Protein 5EOQ (pdb70)

Organism: Vaccinia virus (strain Western Reserve) (NCBI:txid10254)

Nearest PDB structures (foldseek):
  5eoq-assembly1_L  TM=1.005E+00  e=1.695E-49  Mus musculus
  1i9j-assembly1_L  TM=9.832E-01  e=1.432E-45  Mus musculus
  7bxv-assembly1_L  TM=9.488E-01  e=3.394E-46  Mus musculus
  5epm-assembly2_F  TM=9.669E-01  e=4.278E-45  Mus musculus
  6sf6-assembly1_L  TM=9.592E-01  e=2.408E-44  Mus musculus

InterPro domains:
  IPR003436 Chordopoxvirus fusion protein/multi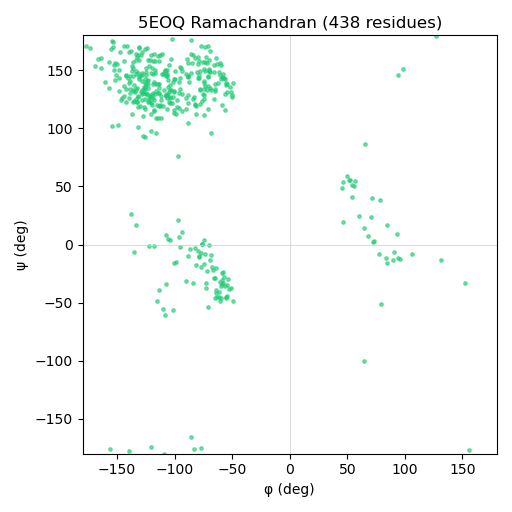functional envelope protein A27 [PF02346] (50-105)
  IPR003436 Chordopoxvirus fusion protein/multifunctional envelope protein A27 [PR01847] (57-81)
  IPR003436 Chordopoxvirus fusion protein/multifunctional envelope protein A27 [PR01847] (81-93)
  IPR003436 Chordopoxvirus fusion protein/multifunctional envelope protein A27 [PR01847] (93-106)

Solvent-accessible surface area: 19428 Å² total; per-residue (Å²): 193,25,81,12,124,8,55,37,52,21,36,16,108,42,93,82,67,0,51,2,31,0,43,12,59,48,27,35,1,83,70,82,11,42,0,0,0,0,0,15,31,37,104,85,145,51,19,57,5,0,0,0,2,0,66,62,93,44,87,50,53,7,68,98,25,103,112,48,12,74,0,43,52,38,41,100,179,47,47,0,56,0,99,2,57,73,1,79,86,84,12,32,8,39,0,10,0,0,15,1,56,0,2,10,0,1,10,69,28,0,121,15,28,30,1,26,3,18,84,54,166,53,31,49,14,48,15,20,14,2,5,37,56,44,98,177,50,98,72,21,15,0,0,0,1,0,45,14,1,23,0,55,58,16,78,24,59,3,42,102,38,100,40,88,94,39,40,20,60,3,63,26,42,105,43,106,118,60,40,9,19,5,0,0,0,48,15,78,47,96,32,18,81,95,110,64,2,24,0,24,3,32,0,86,36,38,106,24,88,53,97,51,100,1,101,74,106,125,7,88,10,78,12,73,48,143,71,39,62,17,48,112,48,73,99,1,50,0,38,0,114,11,78,92,51,0,73,16,98,73,54,54,26,1,0,0,0,0,17,25,45,84,94,78,10,1,91,4,11,0,27,26,20,61,62,100,30,88,84,24,63,114,29,5,42,10,57,39,84,21,44,64,0,24,0,79,0,35,147,2,78,17,74,9,12,6,51,1,12,0,0,0,2,0,24,46,19,8,16,30,10,75,6,0,74,2,23,1,85,82,75,75,19,58,9,82,8,23,8,1,14,7,6,88,67,2,40,122,82,37,17,0,0,0,0,0,0,0,6,51,2,26,24,98,105,20,101,27,85,3,41,13,72,60,71,78,60,130,116,42,48,28,40,9,145,27,58,13,42,31,163,59,4,3,14,1,5,4,0,10,0,30,8,76,68,103,42,11,69,166,60,54,26,0,14,0,24,0,73,6,136,51,38,151,72,66,38,74,92,58,14,70,89,103,147,113,67,8,106,40,40,26,64,121

Secondary structure (DSSP, 8-state):
-B-------/--EEEEE--SEE-TTSPEEEEEEEESS-TTSTT-EEEEEEE-TTS--EEEEEEETTS-EEE-TTTGGGEEEEEEGGGTEEEEEE-S--GGG-EEEEEEEE-SSS-EEEE---EEEEE-SSPPBPPEEEEEPPPP---SEEEEEEEEEEEBSS--EEEEGGGTB-TTEEEPPPEEETTEEEEEEEEEEETTTTTTS--EEEEEEGGGTEEEEEE----/---EEEE-SEEEE-TT--EEEEEEESS--B-TTS-B-EEEEEE-TTS--EEEEETTTEEPTT--TTEEEEEETTEEEEEE-S--GGG-EEEEEEE-SBSSPEE---EEEEE----BPPEEEEEPPPHHHHHTTEEEEEEEEEEEBSS--EEEEEETTEEE-TTEEEEEPPPPTTT--EEEEEEEEEEHHHHHT--EEEEEEE-TT-SS-EEEEEES--

Foldseek 3Di:
DKAKAKDFAQEDAAQAKTKMKIAIDPDFLCDALKKKFKWWAAVPGDIDGAKMAHSVRDIDGDVVQVVQWDWDDDRVRRMIMIMGGRDDQVPFTWMKMFIDRRPPDGDYIYPTHGYGHDPDDFDAWDKDWAAPDADDDFKGKIKIKTDFGDDDDKDKDKPVPPQPPQKDKDDWDDDPNGTMTMMMHMDTVVCPPVPWIWMWMADVNVRDTDIGIHDHD/DKAKEKDDQEDEEEAQAKDKIKIFIPWFQQAPVRFGFKFKWWAAPPGDIDTAGTRFFHGDPPHDPQWGKHDGTGMIMIMHGRDALQNFTWMKMWGVSDPPIDIYPTYGYAYDDPFAFWDKDKDWADPVQVVVQKTKIKMKGDFGPDPDKDKWKDFVNHTDDPQKDKDKDDQHSPRRGIMMMIMRMDTSVVVVVTFKIKMWMDDPVDPGIDIDMGTPPD/DDDDDPDDD

B-factor: mean 32.58, std 10.07, range [17.38, 87.41]

Structure (mmCIF, N/CA/C/O backbone):
data_5EOQ
#
_entry.id   5EOQ
#
_cell.length_a   99.339
_cell.length_b   99.339
_cell.length_c   117.564
_cell.angle_alpha   90.000
_cell.angle_beta   90.000
_cell.angle_gamma   120.000
#
_symmetry.space_group_name_H-M   'P 65'
#
loop_
_entity.id
_entity.type
_entity.pdbx_description
1 polymer 'Anti vaccinia virus A27 antibody Fab 1G6 heavy chain'
2 polymer 'Anti vaccinia virus A27 antibody Fab 1G6 light chain'
3 polymer 'Protein A27'
4 water water
#
loop_
_atom_site.group_PDB
_atom_site.id
_atom_site.type_symbol
_atom_site.label_atom_id
_atom_site.label_alt_id
_atom_site.label_comp_id
_atom_site.label_asym_id
_atom_site.label_entity_id
_atom_site.label_seq_id
_atom_site.pdbx_PDB_ins_code
_atom_site.Cartn_x
_atom_site.Cartn_y
_atom_site.Cartn_z
_atom_site.occupancy
_atom_site.B_iso_or_equiv
_atom_site.auth_seq_id
_atom_site.auth_comp_id
_atom_site.auth_asym_id
_atom_site.auth_atom_id
_atom_site.pdbx_PDB_model_num
ATOM 1 N N . GLN A 1 1 ? 26.941 26.017 -21.113 1.00 49.79 4 GLN H N 1
ATOM 2 C CA . GLN A 1 1 ? 27.204 24.725 -20.406 1.00 43.93 4 GLN H CA 1
ATOM 3 C C . GLN A 1 1 ? 28.659 24.651 -19.935 1.00 39.74 4 GLN H C 1
ATOM 4 O O . GLN A 1 1 ? 29.197 23.566 -19.672 1.00 39.63 4 GLN H O 1
ATOM 10 N N . VAL A 1 2 ? 29.285 25.818 -19.820 1.00 34.05 5 VAL H N 1
ATOM 11 C CA . VAL A 1 2 ? 30.669 25.924 -19.373 1.00 31.45 5 VAL H CA 1
ATOM 12 C C . VAL A 1 2 ? 30.759 25.682 -17.866 1.00 30.89 5 VAL H C 1
ATOM 13 O O . VAL A 1 2 ? 30.047 26.331 -17.088 1.00 29.97 5 VAL H O 1
ATOM 17 N N . THR A 1 3 ? 31.607 24.731 -17.468 1.00 29.59 6 THR H N 1
ATOM 18 C CA . THR A 1 3 ? 31.883 24.477 -16.048 1.00 29.42 6 THR H CA 1
ATOM 19 C C . THR A 1 3 ? 33.393 24.354 -15.834 1.00 28.70 6 THR H C 1
ATOM 20 O O . THR A 1 3 ? 34.115 23.905 -16.733 1.00 28.05 6 THR H O 1
ATOM 24 N N . LEU A 1 4 ? 33.855 24.744 -14.644 1.00 26.32 7 LEU H N 1
ATOM 25 C CA . LEU A 1 4 ? 35.267 24.601 -14.257 1.00 26.04 7 LEU H CA 1
ATOM 26 C C . LEU A 1 4 ? 35.356 24.087 -12.830 1.00 26.38 7 LEU H C 1
ATOM 27 O O . LEU A 1 4 ? 34.478 24.364 -12.018 1.00 26.79 7 LEU H O 1
ATOM 32 N N . LYS A 1 5 ? 36.409 23.333 -12.519 1.00 27.40 8 LYS H N 1
ATOM 33 C CA . LYS A 1 5 ? 36.604 22.817 -11.163 1.00 28.64 8 LYS H CA 1
ATOM 34 C C . LYS A 1 5 ? 38.081 22.758 -10.801 1.00 27.40 8 LYS H C 1
ATOM 35 O O . LYS A 1 5 ? 38.876 22.157 -11.527 1.00 28.21 8 LYS H O 1
ATOM 41 N N . GLU A 1 6 ? 38.433 23.374 -9.678 1.00 25.86 9 GLU H N 1
ATOM 42 C CA . GLU A 1 6 ? 39.820 23.426 -9.209 1.00 25.47 9 GLU H CA 1
ATOM 43 C C . GLU A 1 6 ? 40.145 22.215 -8.338 1.00 26.75 9 GLU H C 1
ATOM 44 O O . GLU A 1 6 ? 39.299 21.750 -7.569 1.00 25.87 9 GLU H O 1
ATOM 50 N N . SER A 1 7 ? 41.371 21.712 -8.445 1.00 25.97 10 SER H N 1
ATOM 51 C CA . SER A 1 7 ? 41.832 20.647 -7.549 1.00 25.80 10 SER H CA 1
ATOM 52 C C . SER A 1 7 ? 43.254 20.945 -7.061 1.00 24.48 10 SER H C 1
ATOM 53 O O . SER A 1 7 ? 43.981 21.701 -7.687 1.00 24.09 10 SER H O 1
ATOM 56 N N . GLY A 1 8 ? 43.625 20.367 -5.928 1.00 24.80 11 GLY H N 1
ATOM 57 C CA . GLY A 1 8 ? 44.918 20.627 -5.302 1.00 24.76 11 GLY H CA 1
ATOM 58 C C . GLY A 1 8 ? 44.806 20.343 -3.821 1.00 25.69 11 GLY H C 1
ATOM 59 O O . GLY A 1 8 ? 43.753 19.904 -3.362 1.00 26.58 11 GLY H O 1
ATOM 60 N N . PRO A 1 9 ? 45.886 20.593 -3.059 1.00 26.07 12 PRO H N 1
ATOM 61 C CA . PRO A 1 9 ? 45.903 20.294 -1.627 1.00 25.24 12 PRO H CA 1
ATOM 62 C C . PRO A 1 9 ? 45.164 21.351 -0.824 1.00 24.74 12 PRO H C 1
ATOM 63 O O . PRO A 1 9 ? 45.195 22.529 -1.173 1.00 25.48 12 PRO H O 1
ATOM 67 N N . GLY A 1 10 ? 44.505 20.931 0.248 1.00 24.21 13 GLY H N 1
ATOM 68 C CA . GLY A 1 10 ? 43.842 21.878 1.144 1.00 24.57 13 GLY H CA 1
ATOM 69 C C . GLY A 1 10 ? 44.814 22.592 2.066 1.00 23.80 13 GLY H C 1
ATOM 70 O O . GLY A 1 10 ? 44.492 23.642 2.628 1.00 22.56 13 GLY H O 1
ATOM 71 N N . ILE A 1 11 ? 46.004 22.016 2.231 1.00 23.13 14 ILE H N 1
ATOM 72 C CA . ILE A 1 11 ? 47.005 22.547 3.151 1.00 22.95 14 ILE H CA 1
ATOM 73 C C . ILE A 1 11 ? 48.410 22.185 2.665 1.00 23.43 14 ILE H C 1
ATOM 74 O O . ILE A 1 11 ? 48.631 21.100 2.134 1.00 23.67 14 ILE H O 1
ATOM 79 N N . LEU A 1 12 ? 49.342 23.116 2.824 1.00 23.45 15 LEU H N 1
ATOM 80 C CA . LEU A 1 12 ? 50.773 22.846 2.607 1.00 23.11 15 LEU H CA 1
ATOM 81 C C . LEU A 1 12 ? 51.602 23.815 3.453 1.00 23.48 15 LEU H C 1
ATOM 82 O O . LEU A 1 12 ? 51.057 24.770 4.005 1.00 21.80 15 LEU H O 1
ATOM 87 N N . LYS A 1 13 ? 52.912 23.574 3.526 1.00 23.86 16 LYS H N 1
ATOM 88 C CA . LYS A 1 13 ? 53.801 24.304 4.438 1.00 25.64 16 LYS H CA 1
ATOM 89 C C . LYS A 1 13 ? 54.483 25.499 3.774 1.00 24.52 16 LYS H C 1
ATOM 90 O O . LYS A 1 13 ? 54.702 25.493 2.555 1.00 25.00 16 LYS H O 1
ATOM 96 N N . PRO A 1 14 ? 54.825 26.535 4.567 1.00 24.19 17 PRO H N 1
ATOM 97 C CA . PRO A 1 14 ? 55.560 27.627 3.963 1.00 24.18 17 PRO H CA 1
ATOM 98 C C . PRO A 1 14 ? 56.852 27.104 3.343 1.00 24.62 17 PRO H C 1
ATOM 99 O O . PRO A 1 14 ? 57.433 26.140 3.846 1.00 23.94 17 PRO H O 1
ATOM 103 N N . SER A 1 15 ? 57.247 27.746 2.244 1.00 25.14 18 SER H N 1
ATOM 104 C CA . SER A 1 15 ? 58.408 27.413 1.413 1.00 25.46 18 SER H CA 1
ATOM 105 C C . SER A 1 15 ? 58.123 26.331 0.373 1.00 24.92 18 SER H C 1
ATOM 106 O O . SER A 1 15 ? 58.892 26.172 -0.568 1.00 24.92 18 SER H O 1
ATOM 109 N N . GLN A 1 16 ? 57.025 25.595 0.523 1.00 24.14 19 GLN H N 1
ATOM 110 C CA . GLN A 1 16 ? 56.690 24.556 -0.456 1.00 23.87 19 GLN H CA 1
ATOM 111 C C . GLN A 1 16 ? 56.093 25.133 -1.733 1.00 23.49 19 GLN H C 1
ATOM 112 O O . GLN A 1 16 ? 55.798 26.334 -1.822 1.00 23.35 19 GLN H O 1
ATOM 118 N N . THR A 1 17 ? 55.939 24.275 -2.729 1.00 23.02 20 THR H N 1
ATOM 119 C CA . THR A 1 17 ? 55.363 24.681 -3.995 1.00 23.27 20 THR H CA 1
ATOM 120 C C . THR A 1 17 ? 53.900 24.238 -4.059 1.00 23.95 20 THR H C 1
ATOM 121 O O . THR A 1 17 ? 53.582 23.068 -3.811 1.00 23.84 20 THR H O 1
ATOM 125 N N . LEU A 1 18 ? 53.017 25.193 -4.355 1.00 23.41 21 LEU H N 1
ATOM 126 C CA . LEU A 1 18 ? 51.598 24.906 -4.549 1.00 23.33 21 LEU H CA 1
ATOM 127 C C . LEU A 1 18 ? 51.275 24.548 -6.002 1.00 23.76 21 LEU H C 1
ATOM 128 O O . LEU A 1 18 ? 51.516 25.355 -6.915 1.00 23.03 21 LEU H O 1
ATOM 133 N N . SER A 1 19 ? 50.710 23.353 -6.199 1.00 23.68 22 SER H N 1
ATOM 134 C CA . SER A 1 19 ? 50.308 22.869 -7.528 1.00 25.61 22 SER H CA 1
ATOM 135 C C . SER A 1 19 ? 48.806 22.709 -7.657 1.00 25.15 22 SER H C 1
ATOM 136 O O . SER A 1 19 ? 48.220 21.784 -7.088 1.00 26.01 22 SER H O 1
ATOM 139 N N . LEU A 1 20 ? 48.200 23.599 -8.435 1.00 23.83 23 LEU H N 1
ATOM 140 C CA . LEU A 1 20 ? 46.767 23.573 -8.684 1.00 24.33 23 LEU H CA 1
ATOM 141 C C . LEU A 1 20 ? 46.432 23.175 -10.117 1.00 23.55 23 LEU H C 1
ATOM 142 O O . LEU A 1 20 ? 47.157 23.508 -11.062 1.00 20.98 23 LEU H O 1
ATOM 147 N N . THR A 1 21 ? 45.302 22.488 -10.261 1.00 23.42 24 THR H N 1
ATOM 148 C CA . THR A 1 21 ? 44.799 22.068 -11.561 1.00 24.98 24 THR H CA 1
ATOM 149 C C . THR A 1 21 ? 43.366 22.572 -11.734 1.00 25.75 24 THR H C 1
ATOM 150 O O . THR A 1 21 ? 42.551 22.483 -10.812 1.00 25.59 24 THR H O 1
ATOM 154 N N . CYS A 1 22 ? 43.087 23.109 -12.919 1.00 26.32 25 CYS H N 1
ATOM 155 C CA . CYS A 1 22 ? 41.741 23.465 -13.335 1.00 27.04 25 CYS H CA 1
ATOM 156 C C . CYS A 1 22 ? 41.297 22.436 -14.368 1.00 27.27 25 CYS H C 1
ATOM 157 O O . CYS A 1 22 ? 42.010 22.191 -15.337 1.00 27.08 25 CYS H O 1
ATOM 160 N N . SER A 1 23 ? 40.144 21.808 -14.143 1.00 25.73 26 SER H N 1
ATOM 161 C CA . SER A 1 23 ? 39.558 20.918 -15.144 1.00 26.15 26 SER H CA 1
ATOM 162 C C . SER A 1 23 ? 38.260 21.557 -15.618 1.00 26.20 26 SER H C 1
ATOM 163 O O . SER A 1 23 ? 37.450 21.991 -14.795 1.00 26.10 26 SER H O 1
ATOM 166 N N . PHE A 1 24 ? 38.075 21.646 -16.934 1.00 24.89 27 PHE H N 1
ATOM 167 C CA . PHE A 1 24 ? 36.907 22.322 -17.479 1.00 26.27 27 PHE H CA 1
ATOM 168 C C . PHE A 1 24 ? 36.181 21.538 -18.581 1.00 26.81 27 PHE H C 1
ATOM 169 O O . PHE A 1 24 ? 36.737 20.611 -19.175 1.00 25.13 27 PHE H O 1
ATOM 177 N N . SER A 1 25 ? 34.932 21.915 -18.826 1.00 27.85 28 SER H N 1
ATOM 178 C CA . SER A 1 25 ? 34.141 21.358 -19.923 1.00 29.86 28 SER H CA 1
ATOM 179 C C . SER A 1 25 ? 33.198 22.428 -20.461 1.00 29.22 28 SER H C 1
ATOM 180 O O . SER A 1 25 ? 33.010 23.476 -19.835 1.00 27.78 28 SER H O 1
ATOM 183 N N . GLY A 1 26 ? 32.635 22.179 -21.638 1.00 29.15 29 GLY H N 1
ATOM 184 C CA . GLY A 1 26 ? 31.725 23.129 -22.262 1.00 27.86 29 GLY H CA 1
ATOM 185 C C . GLY A 1 26 ? 32.450 24.100 -23.161 1.00 28.40 29 GLY H C 1
ATOM 186 O O . GLY A 1 26 ? 31.823 24.910 -23.830 1.00 28.90 29 GLY H O 1
ATOM 187 N N . PHE A 1 27 ? 33.782 24.039 -23.151 1.00 27.65 30 PHE H N 1
ATOM 188 C CA . PHE A 1 27 ? 34.606 24.786 -24.095 1.00 26.62 30 PHE H CA 1
ATOM 189 C C . PHE A 1 27 ? 35.950 24.084 -24.248 1.00 25.05 30 PHE H C 1
ATOM 190 O O . PHE A 1 27 ? 36.267 23.163 -23.499 1.00 26.07 30 PHE H O 1
ATOM 198 N N . SER A 1 28 ? 36.712 24.499 -25.247 1.00 25.00 31 SER H N 1
ATOM 199 C CA . SER A 1 28 ? 38.028 23.939 -25.512 1.00 24.92 31 SER H CA 1
ATOM 200 C C . SER A 1 28 ? 39.036 25.077 -25.632 1.00 24.97 31 SER H C 1
ATOM 201 O O . SER A 1 28 ? 38.729 26.114 -26.216 1.00 24.69 31 SER H O 1
ATOM 204 N N . LEU A 1 29 ? 40.237 24.889 -25.089 1.00 24.59 32 LEU H N 1
ATOM 205 C CA . LEU A 1 29 ? 41.321 25.840 -25.316 1.00 25.46 32 LEU H CA 1
ATOM 206 C C . LEU A 1 29 ? 41.927 25.747 -26.725 1.00 26.52 32 LEU H C 1
ATOM 207 O O . LEU A 1 29 ? 42.892 26.436 -27.043 1.00 25.88 32 LEU H O 1
ATOM 212 N N . SER A 1 30 ? 41.352 24.898 -27.571 1.00 26.96 33 SER H N 1
ATOM 213 C CA . SER A 1 30 ? 41.728 24.874 -28.977 1.00 27.48 33 SER H CA 1
ATOM 214 C C . SER A 1 30 ? 40.887 25.874 -29.780 1.00 27.27 33 SER H C 1
ATOM 215 O O . SER A 1 30 ? 41.183 26.154 -30.950 1.00 27.18 33 SER H O 1
ATOM 218 N N . THR A 1 31 ? 39.848 26.422 -29.150 1.00 25.31 34 THR H N 1
ATOM 219 C CA . THR A 1 31 ? 38.933 27.326 -29.833 1.00 24.23 34 THR H CA 1
ATOM 220 C C . THR A 1 31 ? 39.460 28.745 -29.718 1.00 24.40 34 THR H C 1
ATOM 221 O O . THR A 1 31 ? 39.776 29.209 -28.621 1.00 22.55 34 THR H O 1
ATOM 225 N N . SER A 1 32 ? 39.558 29.425 -30.857 1.00 23.65 35 SER H N 1
ATOM 226 C CA . SER A 1 32 ? 40.066 30.802 -30.897 1.00 24.77 35 SER H CA 1
ATOM 227 C C . SER A 1 32 ? 39.287 31.728 -29.958 1.00 24.34 35 SER H C 1
ATOM 228 O O . SER A 1 32 ? 38.067 31.644 -29.875 1.00 24.07 35 SER H O 1
ATOM 231 N N . GLY A 1 33 ? 40.002 32.610 -29.263 1.00 24.70 36 GLY H N 1
ATOM 232 C CA . GLY A 1 33 ? 39.366 33.514 -28.315 1.00 24.51 36 GLY H CA 1
ATOM 233 C C . GLY A 1 33 ? 39.247 33.003 -26.887 1.00 24.31 36 GLY H C 1
ATOM 234 O O . GLY A 1 33 ? 38.973 33.795 -25.986 1.00 23.49 36 GLY H O 1
ATOM 235 N N . MET A 1 34 ? 39.468 31.701 -26.663 1.00 23.88 37 MET H N 1
ATOM 236 C CA . MET A 1 34 ? 39.281 31.119 -25.325 1.00 24.44 37 MET H CA 1
ATOM 237 C C . MET A 1 34 ? 40.464 31.391 -24.389 1.00 24.49 37 MET H C 1
ATOM 238 O O . MET A 1 34 ? 41.624 31.379 -24.808 1.00 23.21 37 MET H O 1
ATOM 243 N N . GLY A 1 35 ? 40.156 31.614 -23.116 1.00 23.80 38 GLY H N 1
ATOM 244 C CA . GLY A 1 35 ? 41.185 31.850 -22.106 1.00 22.44 38 GLY H CA 1
ATOM 245 C C . GLY A 1 35 ? 40.703 31.420 -20.740 1.00 22.39 38 GLY H C 1
ATOM 246 O O . GLY A 1 35 ? 39.504 31.430 -20.457 1.00 22.40 38 GLY H O 1
ATOM 247 N N . VAL A 1 36 ? 41.644 31.005 -19.900 1.00 20.66 39 VAL H N 1
ATOM 248 C CA . VAL A 1 36 ? 41.341 30.597 -18.539 1.00 20.24 39 VAL H CA 1
ATOM 249 C C . VAL A 1 36 ? 42.228 31.375 -17.575 1.00 20.06 39 VAL H C 1
ATOM 250 O O . VAL A 1 36 ? 43.435 31.492 -17.783 1.00 19.34 39 VAL H O 1
ATOM 254 N N . GLY A 1 37 ? 41.615 31.901 -16.524 1.00 20.68 40 GLY H N 1
ATOM 255 C CA . GLY A 1 37 ? 42.334 32.703 -15.531 1.00 21.50 40 GLY H CA 1
ATOM 256 C C . GLY A 1 37 ? 42.335 32.081 -14.145 1.00 21.87 40 GLY H C 1
ATOM 257 O O . GLY A 1 37 ? 41.491 31.236 -13.822 1.00 21.78 40 GLY H O 1
ATOM 258 N N . TRP A 1 38 ? 43.313 32.485 -13.341 1.00 21.54 41 TRP H N 1
ATOM 259 C CA . TRP A 1 38 ? 43.385 32.138 -11.932 1.00 21.16 41 TRP H CA 1
ATOM 260 C C . TRP A 1 38 ? 43.324 33.408 -11.134 1.00 21.25 41 TRP H C 1
ATOM 261 O O . TRP A 1 38 ? 44.042 34.387 -11.426 1.00 20.35 41 TRP H O 1
ATOM 272 N N . ILE A 1 39 ? 42.441 33.406 -10.135 1.00 20.96 42 ILE H N 1
ATOM 273 C CA . ILE A 1 39 ? 42.222 34.547 -9.254 1.00 21.27 42 ILE H CA 1
ATOM 274 C C . ILE A 1 39 ? 42.038 33.982 -7.840 1.00 20.88 42 ILE H C 1
ATOM 275 O O . ILE A 1 39 ? 41.393 32.944 -7.658 1.00 22.16 42 ILE H O 1
ATOM 280 N N . ARG A 1 40 ? 42.620 34.641 -6.840 1.00 20.68 43 ARG H N 1
ATOM 281 C CA . ARG A 1 40 ? 42.508 34.169 -5.454 1.00 20.47 43 ARG H CA 1
ATOM 282 C C . ARG A 1 40 ? 41.868 35.193 -4.525 1.00 21.09 43 ARG H C 1
ATOM 283 O O . ARG A 1 40 ? 41.810 36.386 -4.833 1.00 20.61 43 ARG H O 1
ATOM 291 N N . GLN A 1 41 ? 41.424 34.719 -3.366 1.00 21.25 44 GLN H N 1
ATOM 292 C CA . GLN A 1 41 ? 40.735 35.565 -2.415 1.00 21.54 44 GLN H CA 1
ATOM 293 C C . GLN A 1 41 ? 41.012 35.074 -1.002 1.00 21.24 44 GLN H C 1
ATOM 294 O O . GLN A 1 41 ? 40.449 34.059 -0.584 1.00 20.53 44 GLN H O 1
ATOM 300 N N . PRO A 1 42 ? 41.915 35.762 -0.268 1.00 22.18 45 PRO H N 1
ATOM 301 C CA . PRO A 1 42 ? 42.130 35.408 1.132 1.00 22.73 45 PRO H CA 1
ATOM 302 C C . PRO A 1 42 ? 40.827 35.613 1.901 1.00 25.21 45 PRO H C 1
ATOM 303 O O . PRO A 1 42 ? 40.030 36.487 1.536 1.00 24.64 45 PRO H O 1
ATOM 307 N N . SER A 1 43 ? 40.608 34.795 2.932 1.00 27.99 46 SER H N 1
ATOM 308 C CA . SER A 1 43 ? 39.369 34.818 3.711 1.00 30.78 46 SER H CA 1
ATOM 309 C C . SER A 1 43 ? 39.023 36.247 4.147 1.00 31.05 46 SER H C 1
ATOM 310 O O . SER A 1 43 ? 39.871 36.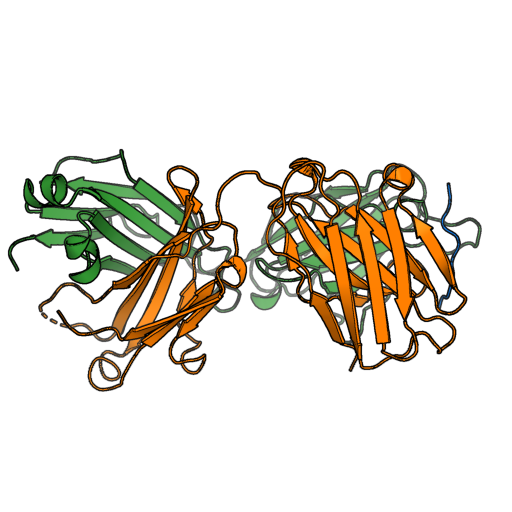965 4.697 1.00 31.67 46 SER H O 1
ATOM 313 N N . GLY A 1 44 ? 37.800 36.671 3.850 1.00 31.70 47 GLY H N 1
ATOM 314 C CA . GLY A 1 44 ? 37.342 38.018 4.202 1.00 33.12 47 GLY H CA 1
ATOM 315 C C . GLY A 1 44 ? 38.068 39.168 3.517 1.00 34.24 47 GLY H C 1
ATOM 316 O O . GLY A 1 44 ? 37.925 40.322 3.933 1.00 35.99 47 GLY H O 1
ATOM 317 N N . LYS A 1 45 ? 38.841 38.877 2.469 1.00 31.38 48 LYS H N 1
ATOM 318 C CA . LYS A 1 45 ? 39.593 39.927 1.764 1.00 30.32 48 LYS H CA 1
ATOM 319 C C . LYS A 1 45 ? 39.202 40.038 0.273 1.00 27.70 48 LYS H C 1
ATOM 320 O O . LYS A 1 45 ? 38.278 39.379 -0.184 1.00 26.01 48 LYS H O 1
ATOM 326 N N . GLY A 1 46 ? 39.911 40.881 -0.466 1.00 25.90 49 GLY H N 1
ATOM 327 C CA . GLY A 1 46 ? 39.575 41.147 -1.8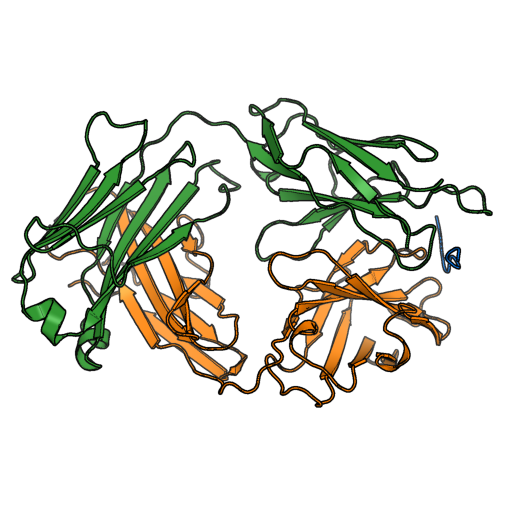58 1.00 24.86 49 GLY H CA 1
ATOM 328 C C . GLY A 1 46 ? 40.188 40.154 -2.824 1.00 23.48 49 GLY H C 1
ATOM 329 O O . GLY A 1 46 ? 41.111 39.411 -2.483 1.00 22.49 49 GLY H O 1
ATOM 330 N N . LEU A 1 47 ? 39.665 40.148 -4.042 1.00 23.87 50 LEU H N 1
ATOM 331 C CA . LEU A 1 47 ? 40.188 39.305 -5.101 1.00 22.39 50 LEU H CA 1
ATOM 332 C C . LEU A 1 47 ? 41.540 39.833 -5.556 1.00 21.10 50 LEU H C 1
ATOM 333 O O . LEU A 1 47 ? 41.770 41.039 -5.569 1.00 19.59 50 LEU H O 1
ATOM 338 N N . GLU A 1 48 ? 42.427 38.911 -5.916 1.00 19.70 51 GLU H N 1
ATOM 339 C CA . GLU A 1 48 ? 43.708 39.248 -6.523 1.00 20.61 51 GLU H CA 1
ATOM 340 C C . GLU A 1 48 ? 43.922 38.382 -7.759 1.00 20.25 51 GLU H C 1
ATOM 341 O O . GLU A 1 48 ? 43.837 37.147 -7.686 1.00 20.20 51 GLU H O 1
ATOM 347 N N . TRP A 1 49 ? 44.211 39.025 -8.884 1.00 20.52 52 TRP H N 1
ATOM 348 C CA . TRP A 1 49 ? 44.473 38.299 -10.124 1.00 21.06 52 TRP H CA 1
ATOM 349 C C . TRP A 1 49 ? 45.837 37.658 -10.069 1.00 20.47 52 TRP H C 1
ATOM 350 O O . TRP A 1 49 ? 46.794 38.269 -9.602 1.00 20.09 52 TRP H O 1
ATOM 361 N N . LEU A 1 50 ? 45.933 36.430 -10.567 1.00 19.39 53 LEU H N 1
ATOM 362 C CA . LEU A 1 50 ? 47.197 35.711 -10.577 1.00 19.38 53 LEU H CA 1
ATOM 363 C C . LEU A 1 50 ? 47.784 35.601 -11.991 1.00 19.35 53 LEU H C 1
ATOM 364 O O . LEU A 1 50 ? 48.900 36.093 -12.250 1.00 19.34 53 LEU H O 1
ATOM 369 N N . ALA A 1 51 ? 47.034 34.962 -12.894 1.00 18.69 54 ALA H N 1
ATOM 370 C CA . ALA A 1 51 ? 47.507 34.661 -14.244 1.00 19.02 54 ALA H CA 1
ATOM 371 C C . ALA A 1 51 ? 46.406 34.164 -15.172 1.00 19.17 54 ALA H C 1
ATOM 372 O O . ALA A 1 51 ? 45.426 33.565 -14.720 1.00 19.77 54 ALA H O 1
ATOM 374 N N . HIS A 1 52 ? 46.609 34.397 -16.472 1.00 18.96 55 HIS H N 1
ATOM 375 C CA . HIS A 1 52 ? 45.749 33.917 -17.553 1.00 19.22 55 HIS H CA 1
ATOM 376 C C . HIS A 1 52 ? 46.594 33.214 -18.578 1.00 19.53 55 HIS H C 1
ATOM 377 O O . HIS A 1 52 ? 47.757 33.565 -18.795 1.00 19.32 55 HIS H O 1
ATOM 384 N N . ILE A 1 53 ? 46.007 32.204 -19.216 1.00 19.37 56 ILE H N 1
ATOM 385 C CA . ILE A 1 53 ? 46.616 31.533 -20.366 1.00 19.44 56 ILE H CA 1
ATOM 386 C C . ILE A 1 53 ? 45.557 31.498 -21.456 1.00 19.97 56 ILE H C 1
ATOM 387 O O . ILE A 1 53 ? 44.356 31.381 -21.161 1.00 20.16 56 ILE H O 1
ATOM 392 N N . TRP A 1 54 ? 46.001 31.621 -22.697 1.00 20.72 57 TRP H N 1
ATOM 393 C CA . TRP A 1 54 ? 45.106 31.747 -23.847 1.00 21.19 57 TRP H CA 1
ATOM 394 C C . TRP A 1 54 ? 45.243 30.612 -24.828 1.00 21.81 57 TRP H C 1
ATOM 395 O O . TRP A 1 54 ? 46.217 29.854 -24.791 1.00 20.95 57 TRP H O 1
ATOM 406 N N . TRP A 1 55 ? 44.246 30.480 -25.705 1.00 21.75 58 TRP H N 1
ATOM 407 C CA . TRP A 1 55 ? 44.219 29.431 -26.719 1.00 22.09 58 TRP H CA 1
ATOM 408 C C . TRP A 1 55 ? 45.458 29.363 -27.584 1.00 22.54 58 TRP H C 1
ATOM 409 O O . TRP A 1 55 ? 45.816 28.282 -28.066 1.00 21.62 58 TRP H O 1
ATOM 420 N N . ASP A 1 56 ? 46.109 30.509 -27.791 1.00 21.89 59 ASP H N 1
ATOM 421 C CA . ASP A 1 56 ? 47.289 30.623 -28.665 1.00 22.20 59 ASP H CA 1
ATOM 422 C C . ASP A 1 56 ? 48.603 30.568 -27.883 1.00 22.86 59 ASP H C 1
ATOM 423 O O . ASP A 1 56 ? 49.633 31.047 -28.361 1.00 21.11 59 ASP H O 1
ATOM 428 N N . ASP A 1 57 ? 48.548 29.999 -26.674 1.00 23.11 60 ASP H N 1
ATOM 429 C CA . ASP A 1 57 ? 49.721 29.835 -25.792 1.00 24.46 60 ASP H CA 1
ATOM 430 C C . ASP A 1 57 ? 50.228 31.112 -25.125 1.00 23.49 60 ASP H C 1
ATOM 431 O O . ASP A 1 57 ? 51.245 31.077 -24.422 1.00 23.24 60 ASP H O 1
ATOM 436 N N . ASP A 1 58 ? 49.543 32.230 -25.346 1.00 22.86 61 ASP H N 1
ATOM 437 C CA . ASP A 1 58 ? 49.918 33.504 -24.720 1.00 22.26 61 ASP H CA 1
ATOM 438 C C . ASP A 1 58 ? 49.577 33.414 -23.226 1.00 22.43 61 ASP H C 1
ATOM 439 O O . ASP A 1 58 ? 48.508 32.920 -22.855 1.00 22.22 61 ASP H O 1
ATOM 444 N N . LYS A 1 59 ? 50.491 33.887 -22.387 1.00 22.39 62 LYS H N 1
ATOM 445 C CA . LYS A 1 59 ? 50.353 33.820 -20.930 1.00 23.42 62 LYS H CA 1
ATOM 446 C C . LYS A 1 59 ? 50.645 35.190 -20.343 1.00 22.85 62 LYS H C 1
ATOM 447 O O . LYS A 1 59 ? 51.539 35.903 -20.811 1.00 23.37 62 LYS H O 1
ATOM 453 N N . TYR A 1 60 ? 49.924 35.532 -19.287 1.00 22.27 63 TYR H N 1
ATOM 454 C CA . TYR A 1 60 ? 50.066 36.830 -18.642 1.00 21.93 63 TYR H CA 1
ATOM 455 C C . TYR A 1 60 ? 50.016 36.648 -17.137 1.00 22.07 63 TYR H C 1
ATOM 456 O O . TYR A 1 60 ? 49.244 35.833 -16.631 1.00 22.01 63 TYR H O 1
ATOM 465 N N . TYR A 1 61 ? 50.853 37.408 -16.440 1.00 22.16 64 TYR H N 1
ATOM 466 C CA . TYR A 1 61 ? 51.057 37.240 -15.009 1.00 23.42 64 TYR H CA 1
ATOM 467 C C . TYR A 1 61 ? 50.888 38.561 -14.281 1.00 23.11 64 TYR H C 1
ATOM 468 O O . TYR A 1 61 ? 51.227 39.622 -14.809 1.00 24.25 64 TYR H O 1
ATOM 477 N N . ASN A 1 62 ? 50.354 38.486 -13.070 1.00 23.77 65 ASN H N 1
ATOM 478 C CA . ASN A 1 62 ? 50.391 39.606 -12.135 1.00 24.17 65 ASN H CA 1
ATOM 479 C C . ASN A 1 62 ? 51.851 40.023 -11.923 1.00 25.04 65 ASN H C 1
ATOM 480 O O . ASN A 1 62 ? 52.648 39.235 -11.427 1.00 24.69 65 ASN H O 1
ATOM 485 N N . PRO A 1 63 ? 52.210 41.251 -12.336 1.00 26.60 66 PRO H N 1
ATOM 486 C CA . PRO A 1 63 ? 53.624 41.654 -12.294 1.00 26.93 66 PRO H CA 1
ATOM 487 C C . PRO A 1 63 ? 54.271 41.571 -10.894 1.00 28.24 66 PRO H C 1
ATOM 488 O O . PRO A 1 63 ? 55.452 41.255 -10.788 1.00 27.57 66 PRO H O 1
ATOM 492 N N . SER A 1 64 ? 53.514 41.823 -9.831 1.00 27.08 67 SER H N 1
ATOM 493 C CA . SER A 1 64 ? 54.103 41.760 -8.496 1.00 28.49 67 SER H CA 1
ATOM 494 C C . SER A 1 64 ? 54.297 40.318 -7.973 1.00 27.40 67 SER H C 1
ATOM 495 O O . SER A 1 64 ? 54.905 40.124 -6.928 1.00 26.91 67 SER H O 1
ATOM 498 N N . LEU A 1 65 ? 53.779 39.325 -8.699 1.00 26.28 68 LEU H N 1
ATOM 499 C CA . LEU A 1 65 ? 53.849 37.910 -8.278 1.00 26.54 68 LEU H CA 1
ATOM 500 C C . LEU A 1 65 ? 54.534 36.986 -9.286 1.00 27.55 68 LEU H C 1
ATOM 501 O O . LEU A 1 65 ? 54.672 35.774 -9.045 1.00 26.66 68 LEU H O 1
ATOM 506 N N . GLN A 1 66 ? 54.964 37.544 -10.410 1.00 29.26 69 GLN H N 1
ATOM 507 C CA . GLN A 1 66 ? 55.399 36.714 -11.538 1.00 30.89 69 GLN H CA 1
ATOM 508 C C . GLN A 1 66 ? 56.575 35.776 -11.256 1.00 30.04 69 GLN H C 1
ATOM 509 O O . GLN A 1 66 ? 56.628 34.690 -11.828 1.00 29.74 69 GLN H O 1
ATOM 515 N N . SER A 1 67 ? 57.497 36.171 -10.372 1.00 29.70 70 SER H N 1
ATOM 516 C CA . SER A 1 67 ? 58.633 35.304 -10.021 1.00 28.57 70 SER H CA 1
ATOM 517 C C . SER A 1 67 ? 58.181 34.013 -9.320 1.00 28.40 70 SER H C 1
ATOM 518 O O . SER A 1 67 ? 58.910 33.027 -9.292 1.00 26.79 70 SER H O 1
ATOM 521 N N . GLN A 1 68 ? 56.971 34.017 -8.765 1.00 26.45 71 GLN H N 1
ATOM 522 C CA . GLN A 1 68 ? 56.431 32.830 -8.103 1.00 25.80 71 GLN H CA 1
ATOM 523 C C . GLN A 1 68 ? 55.474 32.000 -8.963 1.00 25.00 71 GLN H C 1
ATOM 524 O O . GLN A 1 68 ? 55.173 30.857 -8.628 1.00 24.68 71 GLN H O 1
ATOM 530 N N . LEU A 1 69 ? 54.996 32.569 -10.063 1.00 23.60 72 LEU H N 1
ATOM 531 C CA . LEU A 1 69 ? 53.898 31.952 -10.810 1.00 23.37 72 LEU H CA 1
ATOM 532 C C . LEU A 1 69 ? 54.313 31.285 -12.112 1.00 23.94 72 LEU H C 1
ATOM 533 O O . LEU A 1 69 ? 55.083 31.861 -12.885 1.00 22.73 72 LEU H O 1
ATOM 538 N N . THR A 1 70 ? 53.790 30.079 -12.345 1.00 23.11 73 THR H N 1
ATOM 539 C CA . THR A 1 70 ? 53.874 29.444 -13.665 1.00 24.15 73 THR H CA 1
ATOM 540 C C . THR A 1 70 ? 52.508 28.904 -14.054 1.00 23.79 73 THR H C 1
ATOM 541 O O . THR A 1 70 ? 51.917 28.117 -13.317 1.00 24.24 73 THR H O 1
ATOM 545 N N . ILE A 1 71 ? 52.000 29.363 -15.193 1.00 23.03 74 ILE H N 1
ATOM 546 C CA . ILE A 1 71 ? 50.751 28.830 -15.737 1.00 23.03 74 ILE H CA 1
ATOM 547 C C . ILE A 1 71 ? 51.056 27.958 -16.965 1.00 22.73 74 ILE H C 1
ATOM 548 O O . ILE A 1 71 ? 52.004 28.226 -17.707 1.00 21.88 74 ILE H O 1
ATOM 553 N N . SER A 1 72 ? 50.280 26.894 -17.148 1.00 22.68 75 SER H N 1
ATOM 554 C CA . SER A 1 72 ? 50.444 26.016 -18.305 1.00 22.75 75 SER H CA 1
ATOM 555 C C . SER A 1 72 ? 49.108 25.356 -18.597 1.00 22.41 75 SER H C 1
ATOM 556 O O . SER A 1 72 ? 48.157 25.536 -17.837 1.00 22.67 75 SER H O 1
ATOM 559 N N . LYS A 1 73 ? 49.030 24.609 -19.694 1.00 22.10 76 LYS H N 1
ATOM 560 C CA . LYS A 1 73 ? 47.791 23.936 -20.056 1.00 22.52 76 LYS H CA 1
ATOM 561 C C . LYS A 1 73 ? 48.023 22.577 -20.701 1.00 23.64 76 LYS H C 1
ATOM 562 O O . LYS A 1 73 ? 49.099 22.301 -21.222 1.00 24.49 76 LYS H O 1
ATOM 568 N N . ASP A 1 74 ? 47.005 21.729 -20.633 1.00 23.41 77 ASP H N 1
ATOM 569 C CA . ASP A 1 74 ? 46.946 20.536 -21.457 1.00 24.84 77 ASP H CA 1
ATOM 570 C C . ASP A 1 74 ? 45.615 20.593 -22.179 1.00 25.90 77 ASP H C 1
ATOM 571 O O . ASP A 1 74 ? 44.583 20.154 -21.664 1.00 23.80 77 ASP H O 1
ATOM 576 N N . THR A 1 75 ? 45.657 21.170 -23.375 1.00 26.83 78 THR H N 1
ATOM 577 C CA . THR A 1 75 ? 44.464 21.406 -24.184 1.00 28.27 78 THR H CA 1
ATOM 578 C C . THR A 1 75 ? 43.734 20.113 -24.511 1.00 29.35 78 THR H C 1
ATOM 579 O O . THR A 1 75 ? 42.502 20.096 -24.556 1.00 30.01 78 THR H O 1
ATOM 583 N N . SER A 1 76 ? 44.493 19.036 -24.717 1.00 29.97 79 SER H N 1
ATOM 584 C CA . SER A 1 76 ? 43.923 17.745 -25.085 1.00 31.34 79 SER H CA 1
ATOM 585 C C . SER A 1 76 ? 43.059 17.143 -23.976 1.00 32.20 79 SER H C 1
ATOM 586 O O . SER A 1 76 ? 42.116 16.389 -24.260 1.00 32.85 79 SER H O 1
ATOM 589 N N . ARG A 1 77 ? 43.379 17.469 -22.725 1.00 30.72 80 ARG H N 1
ATOM 590 C CA . ARG A 1 77 ? 42.611 16.971 -21.579 1.00 32.48 80 ARG H CA 1
ATOM 591 C C . ARG A 1 77 ? 41.750 18.035 -20.902 1.00 29.45 80 ARG H C 1
ATOM 592 O O . ARG A 1 77 ? 41.162 17.786 -19.851 1.00 29.45 80 ARG H O 1
ATOM 600 N N . ASN A 1 78 ? 41.674 19.211 -21.514 1.00 29.09 81 ASN H N 1
ATOM 601 C CA . ASN A 1 78 ? 40.933 20.347 -20.961 1.00 28.48 81 ASN H CA 1
ATOM 602 C C . ASN A 1 78 ? 41.345 20.651 -19.528 1.00 27.53 81 ASN H C 1
ATOM 603 O O . ASN A 1 78 ? 40.519 20.658 -18.618 1.00 26.43 81 ASN H O 1
ATOM 608 N N . GLN A 1 79 ? 42.638 20.877 -19.339 1.00 26.34 82 GLN H N 1
ATOM 609 C CA . GLN A 1 79 ? 43.164 21.231 -18.041 1.00 25.48 82 GLN H CA 1
ATOM 610 C C . GLN A 1 79 ? 44.114 22.398 -18.175 1.00 24.12 82 GLN H C 1
ATOM 611 O O . GLN A 1 79 ? 44.792 22.551 -19.203 1.00 23.38 82 GLN H O 1
ATOM 617 N N . VAL A 1 80 ? 44.117 23.228 -17.137 1.00 23.38 83 VAL H N 1
ATOM 618 C CA . VAL A 1 80 ? 45.044 24.336 -16.975 1.00 22.61 83 VAL H CA 1
ATOM 619 C C . VAL A 1 80 ? 45.732 24.142 -15.621 1.00 22.89 83 VAL H C 1
ATOM 620 O O . VAL A 1 80 ? 45.117 23.636 -14.672 1.00 24.10 83 VAL H O 1
ATOM 624 N N . PHE A 1 81 ? 46.999 24.536 -15.537 1.00 22.85 84 PHE H N 1
ATOM 625 C CA . PHE A 1 81 ? 47.780 24.310 -14.332 1.00 23.29 84 PHE H CA 1
ATOM 626 C C . PHE A 1 81 ? 48.398 25.601 -13.805 1.00 23.43 84 PHE H C 1
ATOM 627 O O . PHE A 1 81 ? 48.831 26.483 -14.575 1.00 23.94 84 PHE H O 1
ATOM 635 N N . LEU A 1 82 ? 48.422 25.715 -12.488 1.00 22.63 85 LEU H N 1
ATOM 636 C CA . LEU A 1 82 ? 49.107 26.825 -11.858 1.00 24.13 85 LEU H CA 1
ATOM 637 C C . LEU A 1 82 ? 50.049 26.286 -10.808 1.00 24.06 85 LEU H C 1
ATOM 638 O O . LEU A 1 82 ? 49.680 25.411 -10.012 1.00 25.05 85 LEU H O 1
ATOM 643 N N . LYS A 1 83 ? 51.273 26.792 -10.844 1.00 25.07 86 LYS H N 1
ATOM 644 C CA . LYS A 1 83 ? 52.265 26.497 -9.832 1.00 26.26 86 LYS H CA 1
ATOM 645 C C . LYS A 1 83 ? 52.681 27.784 -9.158 1.00 24.59 86 LYS H C 1
ATOM 646 O O . LYS A 1 83 ? 53.012 28.765 -9.835 1.00 23.80 86 LYS H O 1
ATOM 652 N N . ILE A 1 84 ? 52.636 27.779 -7.823 1.00 23.75 87 ILE H N 1
ATOM 653 C CA . ILE A 1 84 ? 53.167 28.877 -7.019 1.00 24.12 87 ILE H CA 1
ATOM 654 C C . ILE A 1 84 ? 54.307 28.405 -6.114 1.00 22.92 87 ILE H C 1
ATOM 655 O O . ILE A 1 84 ? 54.100 27.588 -5.218 1.00 23.32 87 ILE H O 1
ATOM 660 N N . THR A 1 85 ? 55.504 28.921 -6.353 1.00 23.38 88 THR H N 1
ATOM 661 C CA . THR A 1 85 ? 56.673 28.525 -5.563 1.00 23.32 88 THR H CA 1
ATOM 662 C C . THR A 1 85 ? 56.828 29.402 -4.318 1.00 23.20 88 THR H C 1
ATOM 663 O O . THR A 1 85 ? 56.328 30.529 -4.280 1.00 22.77 88 THR H O 1
ATOM 667 N N . SER A 1 86 ? 57.514 28.862 -3.305 1.00 23.58 89 SER H N 1
ATOM 668 C CA . SER A 1 86 ? 57.835 29.575 -2.053 1.00 24.04 89 SER H CA 1
ATOM 669 C C . SER A 1 86 ? 56.631 30.178 -1.343 1.00 22.95 89 SER H C 1
ATOM 670 O O . SER A 1 86 ? 56.633 31.354 -1.019 1.00 21.70 89 SER H O 1
ATOM 673 N N . VAL A 1 87 ? 55.592 29.378 -1.114 1.00 22.93 90 VAL H N 1
ATOM 674 C CA . VAL A 1 87 ? 54.368 29.907 -0.506 1.00 22.50 90 VAL H CA 1
ATOM 675 C C . VAL A 1 87 ? 54.603 30.263 0.964 1.00 23.53 90 VAL H C 1
ATOM 676 O O . VAL A 1 87 ? 55.461 29.674 1.619 1.00 22.82 90 VAL H O 1
ATOM 680 N N . ASP A 1 88 ? 53.855 31.239 1.467 1.00 23.68 91 ASP H N 1
ATOM 681 C CA . ASP A 1 88 ? 53.858 31.551 2.898 1.00 24.62 91 ASP H CA 1
ATOM 682 C C . ASP A 1 88 ? 52.405 31.839 3.265 1.00 24.87 91 ASP H C 1
ATOM 683 O O . ASP A 1 88 ? 51.523 31.728 2.404 1.00 24.42 91 ASP H O 1
ATOM 688 N N . THR A 1 89 ? 52.148 32.195 4.522 1.00 24.00 92 THR H N 1
ATOM 689 C CA . THR A 1 89 ? 50.765 32.306 5.028 1.00 24.14 92 THR H CA 1
ATOM 690 C C . THR A 1 89 ? 49.900 33.305 4.253 1.00 23.87 92 THR H C 1
ATOM 691 O O . THR A 1 89 ? 48.697 33.105 4.135 1.00 24.88 92 THR H O 1
ATOM 695 N N . ALA A 1 90 ? 50.522 34.356 3.710 1.00 23.81 93 ALA H N 1
ATOM 696 C CA . ALA A 1 90 ? 49.834 35.333 2.863 1.00 24.77 93 ALA H CA 1
ATOM 697 C C . ALA A 1 90 ? 49.190 34.675 1.646 1.00 25.06 93 ALA H C 1
ATOM 698 O O . ALA A 1 90 ? 48.242 35.208 1.080 1.00 26.12 93 ALA H O 1
ATOM 700 N N . ASP A 1 91 ? 49.707 33.508 1.261 1.00 24.03 94 ASP H N 1
ATOM 701 C CA . ASP A 1 91 ? 49.150 32.747 0.148 1.00 23.14 94 ASP H CA 1
ATOM 702 C C . ASP A 1 91 ? 47.940 31.888 0.532 1.00 22.44 94 ASP H C 1
ATOM 703 O O . ASP A 1 91 ? 47.346 31.243 -0.342 1.00 21.58 94 ASP H O 1
ATOM 708 N N . SER A 1 92 ? 47.573 31.869 1.816 1.00 21.23 95 SER H N 1
ATOM 709 C CA . SER A 1 92 ? 46.345 31.173 2.215 1.00 22.54 95 SER H CA 1
ATOM 710 C C . SER A 1 92 ? 45.167 31.922 1.584 1.00 21.82 95 SER H C 1
ATOM 711 O O . SER A 1 92 ? 45.047 33.131 1.759 1.00 21.43 95 SER H O 1
ATOM 714 N N . ALA A 1 93 ? 44.335 31.205 0.830 1.00 20.73 96 ALA H N 1
ATOM 715 C CA . ALA A 1 93 ? 43.191 31.805 0.128 1.00 20.83 96 ALA H CA 1
ATOM 716 C C . ALA A 1 93 ? 42.344 30.733 -0.505 1.00 20.15 96 ALA H C 1
ATOM 717 O O . ALA A 1 93 ? 42.749 29.559 -0.582 1.00 19.68 96 ALA H O 1
ATOM 719 N N . THR A 1 94 ? 41.165 31.145 -0.963 1.00 20.29 97 THR H N 1
ATOM 720 C CA . THR A 1 94 ? 40.406 30.386 -1.946 1.00 20.89 97 THR H CA 1
ATOM 721 C C . THR A 1 94 ? 40.909 30.744 -3.336 1.00 20.52 97 THR H C 1
ATOM 722 O O . THR A 1 94 ? 40.939 31.921 -3.716 1.00 20.42 97 THR H O 1
ATOM 726 N N . TYR A 1 95 ? 41.293 29.719 -4.089 1.00 19.76 98 TYR H N 1
ATOM 727 C CA . TYR A 1 95 ? 41.799 29.890 -5.451 1.00 20.09 98 TYR H CA 1
ATOM 728 C C . TYR A 1 95 ? 40.733 29.478 -6.458 1.00 20.67 98 TYR H C 1
ATOM 729 O O . TYR A 1 95 ? 40.200 28.360 -6.384 1.00 22.11 98 TYR H O 1
ATOM 738 N N . TYR A 1 96 ? 40.451 30.378 -7.395 1.00 19.85 99 TYR H N 1
ATOM 739 C CA . TYR A 1 96 ? 39.467 30.159 -8.450 1.00 20.67 99 TYR H CA 1
ATOM 740 C C . TYR A 1 96 ? 40.120 30.086 -9.822 1.00 21.66 99 TYR H C 1
ATOM 741 O O . TYR A 1 96 ? 40.976 30.913 -10.149 1.00 21.50 99 TYR H O 1
ATOM 750 N N . CYS A 1 97 ? 39.724 29.104 -10.630 1.00 22.53 100 CYS H N 1
ATOM 751 C CA . CYS A 1 97 ? 39.957 29.211 -12.066 1.00 24.05 100 CYS H CA 1
ATOM 752 C C . CYS A 1 97 ? 38.677 29.677 -12.767 1.00 24.12 100 CYS H C 1
ATOM 753 O O . CYS A 1 97 ? 37.563 29.371 -12.305 1.00 23.66 100 CYS H O 1
ATOM 756 N N . ALA A 1 98 ? 38.835 30.408 -13.870 1.00 23.21 101 ALA H N 1
ATOM 757 C CA . ALA A 1 98 ? 37.701 31.064 -14.535 1.00 22.91 101 ALA H CA 1
ATOM 758 C C . ALA A 1 98 ? 37.839 31.181 -16.049 1.00 23.52 101 ALA H C 1
ATOM 759 O O . ALA A 1 98 ? 38.925 31.425 -16.571 1.00 23.81 101 ALA H O 1
ATOM 761 N N . HIS A 1 99 ? 36.716 31.024 -16.743 1.00 23.67 102 HIS H N 1
ATOM 762 C CA . HIS A 1 99 ? 36.625 31.231 -18.185 1.00 23.75 102 HIS H CA 1
ATOM 763 C C . HIS A 1 99 ? 36.575 32.713 -18.450 1.00 23.92 102 HIS H C 1
ATOM 764 O O . HIS A 1 99 ? 35.812 33.440 -17.803 1.00 24.65 102 HIS H O 1
ATOM 771 N N . ASP A 1 100 ? 37.368 33.185 -19.408 1.00 23.49 103 ASP H N 1
ATOM 772 C CA . ASP A 1 100 ? 37.476 34.631 -19.674 1.00 22.71 103 ASP H CA 1
ATOM 773 C C . ASP A 1 100 ? 36.777 35.077 -20.951 1.00 22.88 103 ASP H C 1
ATOM 774 O O . ASP A 1 100 ? 36.712 34.328 -21.914 1.00 22.97 103 ASP H O 1
ATOM 779 N N . ARG A 1 101 ? 36.298 36.317 -20.978 1.00 22.29 104 ARG H N 1
ATOM 780 C CA . ARG A 1 101 ? 35.623 36.830 -22.174 1.00 22.95 104 ARG H CA 1
ATOM 781 C C . ARG A 1 101 ? 36.596 37.302 -23.241 1.00 22.93 104 ARG H C 1
ATOM 782 O O . ARG A 1 101 ? 36.217 37.447 -24.400 1.00 22.09 104 ARG H O 1
ATOM 790 N N . GLY A 1 102 ? 37.848 37.543 -22.850 1.00 22.94 105 GLY H N 1
ATOM 791 C CA . GLY A 1 102 ? 38.881 37.948 -23.795 1.00 22.09 105 GLY H CA 1
ATOM 792 C C . GLY A 1 102 ? 39.655 39.161 -23.320 1.00 22.07 105 GLY H C 1
ATOM 793 O O . GLY A 1 102 ? 40.719 39.490 -23.862 1.00 20.51 105 GLY H O 1
ATOM 794 N N . TYR A 1 103 ? 39.123 39.818 -22.291 1.00 21.92 106 TYR H N 1
ATOM 795 C CA . TYR A 1 103 ? 39.666 41.082 -21.814 1.00 22.15 106 TYR H CA 1
ATOM 796 C C . TYR A 1 103 ? 39.713 41.177 -20.282 1.00 21.69 106 TYR H C 1
ATOM 797 O O . TYR A 1 103 ? 39.685 42.271 -19.715 1.00 21.95 106 TYR H O 1
ATOM 806 N N . TYR A 1 104 ? 39.792 40.024 -19.627 1.00 22.01 107 TYR H N 1
ATOM 807 C CA . TYR A 1 104 ? 39.936 39.932 -18.165 1.00 21.65 107 TYR H CA 1
ATOM 808 C C . TYR A 1 104 ? 38.659 40.322 -17.437 1.00 22.16 107 TYR H C 1
ATOM 809 O O . TYR A 1 104 ? 38.684 41.031 -16.430 1.00 22.45 107 TYR H O 1
ATOM 818 N N . ALA A 1 105 ? 37.543 39.880 -18.001 1.00 22.16 108 ALA H N 1
ATOM 819 C CA . ALA A 1 105 ? 36.289 39.789 -17.295 1.00 21.62 108 ALA H CA 1
ATOM 820 C C . ALA A 1 105 ? 35.923 38.314 -17.373 1.00 22.15 108 ALA H C 1
ATOM 821 O O . ALA A 1 105 ? 35.896 37.727 -18.458 1.00 21.16 108 ALA H O 1
ATOM 823 N N . MET A 1 106 ? 35.651 37.726 -16.216 1.00 22.18 109 MET H N 1
ATOM 824 C CA . MET A 1 106 ? 35.511 36.292 -16.090 1.00 23.01 109 MET H CA 1
ATOM 825 C C . MET A 1 106 ? 34.044 35.935 -15.915 1.00 22.80 109 MET H C 1
ATOM 826 O O . MET A 1 106 ? 33.411 36.339 -14.934 1.00 22.63 109 MET H O 1
ATOM 831 N N . ASP A 1 107 ? 33.502 35.189 -16.875 1.00 23.22 110 ASP H N 1
ATOM 832 C CA . ASP A 1 107 ? 32.059 34.966 -16.935 1.00 23.43 110 ASP H CA 1
ATOM 833 C C . ASP A 1 107 ? 31.585 33.623 -16.401 1.00 24.20 110 ASP H C 1
ATOM 834 O O . ASP A 1 107 ? 30.399 33.465 -16.135 1.00 24.60 110 ASP H O 1
ATOM 839 N N . TYR A 1 108 ? 32.498 32.664 -16.245 1.00 23.46 111 TYR H N 1
ATOM 840 C CA . TYR A 1 108 ? 32.193 31.413 -15.553 1.00 24.40 111 TYR H CA 1
ATOM 841 C C . TYR A 1 108 ? 33.358 31.097 -14.633 1.00 24.10 111 TYR H C 1
ATOM 842 O O . TYR A 1 108 ? 34.516 31.158 -15.051 1.00 23.67 111 TYR H O 1
ATOM 851 N N . TRP A 1 109 ? 33.029 30.757 -13.390 1.00 23.64 112 TRP H N 1
ATOM 852 C CA . TRP A 1 109 ? 33.995 30.512 -12.322 1.00 23.82 112 TRP H CA 1
ATOM 853 C C . TRP A 1 109 ? 33.866 29.122 -11.773 1.00 23.92 112 TRP H C 1
ATOM 854 O O . TRP A 1 109 ? 32.771 28.567 -11.716 1.00 25.22 112 TRP H O 1
ATOM 865 N N . GLY A 1 110 ? 34.979 28.538 -11.346 1.00 24.42 113 GLY H N 1
ATOM 866 C CA . GLY A 1 110 ? 34.923 27.295 -10.580 1.00 24.05 113 GLY H CA 1
ATOM 867 C C . GLY A 1 110 ? 34.366 27.576 -9.192 1.00 24.63 113 GLY H C 1
ATOM 868 O O . GLY A 1 110 ? 34.203 28.742 -8.794 1.00 22.69 113 GLY H O 1
ATOM 869 N N . GLN A 1 111 ? 34.079 26.513 -8.449 1.00 24.98 114 GLN H N 1
ATOM 870 C CA . GLN A 1 111 ? 33.568 26.645 -7.081 1.00 26.37 114 GLN H CA 1
ATOM 871 C C . GLN A 1 111 ? 34.630 27.219 -6.135 1.00 26.13 114 GLN H C 1
ATOM 872 O O . GLN A 1 111 ? 34.300 27.739 -5.063 1.00 26.43 114 GLN H O 1
ATOM 878 N N . GLY A 1 112 ? 35.895 27.125 -6.541 1.00 24.62 115 GLY H N 1
ATOM 879 C CA . GLY A 1 112 ? 37.011 27.584 -5.729 1.00 24.37 115 GLY H CA 1
ATOM 880 C C . GLY A 1 112 ? 37.580 26.449 -4.899 1.00 23.98 115 GLY H C 1
ATOM 881 O O . GLY A 1 112 ? 36.852 25.559 -4.481 1.00 23.52 115 GLY H O 1
ATOM 882 N N . ILE A 1 113 ? 38.889 26.470 -4.679 1.00 22.68 116 ILE H N 1
ATOM 883 C CA . ILE A 1 113 ? 39.507 25.520 -3.762 1.00 23.60 116 ILE H CA 1
ATOM 884 C C . ILE A 1 113 ? 40.222 26.275 -2.636 1.00 23.64 116 ILE H C 1
ATOM 885 O O . ILE A 1 113 ? 41.030 27.177 -2.885 1.00 22.23 116 ILE H O 1
ATOM 890 N N . SER A 1 114 ? 39.893 25.904 -1.401 1.00 23.66 117 SER H N 1
ATOM 891 C CA . SER A 1 114 ? 40.504 26.494 -0.225 1.00 22.53 117 SER H CA 1
ATOM 892 C C . SER A 1 114 ? 41.917 25.945 -0.020 1.00 22.98 117 SER H C 1
ATOM 893 O O . SER A 1 114 ? 42.121 24.734 0.078 1.00 22.63 117 SER H O 1
ATOM 896 N N . VAL A 1 115 ? 42.894 26.842 0.032 1.00 21.16 118 VAL H N 1
ATOM 897 C CA . VAL A 1 115 ? 44.274 26.438 0.273 1.00 20.76 118 VAL H CA 1
ATOM 898 C C . VAL A 1 115 ? 44.819 27.175 1.497 1.00 20.21 118 VAL H C 1
ATOM 899 O O . VAL A 1 115 ? 44.816 28.406 1.551 1.00 19.99 118 VAL H O 1
ATOM 903 N N . THR A 1 116 ? 45.278 26.419 2.485 1.00 20.51 119 THR H N 1
ATOM 904 C CA . THR A 1 116 ? 45.821 27.012 3.705 1.00 20.26 119 THR H CA 1
ATOM 905 C C . THR A 1 116 ? 47.317 26.764 3.788 1.00 20.87 119 THR H C 1
ATOM 906 O O . THR A 1 116 ? 47.754 25.623 3.730 1.00 22.45 119 THR H O 1
ATOM 910 N N . VAL A 1 117 ? 48.107 27.823 3.916 1.00 20.23 120 VAL H N 1
ATOM 911 C CA . VAL A 1 117 ? 49.541 27.633 4.082 1.00 20.38 120 VAL H CA 1
ATOM 912 C C . VAL A 1 117 ? 49.842 27.691 5.578 1.00 20.95 120 VAL H C 1
ATOM 913 O O . VAL A 1 117 ? 49.623 28.711 6.220 1.00 22.05 120 VAL H O 1
ATOM 917 N N . SER A 1 118 ? 50.337 26.592 6.124 1.00 21.10 121 SER H N 1
ATOM 918 C CA . SER A 1 118 ? 50.441 26.451 7.575 1.00 22.16 121 SER H CA 1
ATOM 919 C C . SER A 1 118 ? 51.372 25.310 7.934 1.00 22.42 121 SER H C 1
ATOM 920 O O . SER A 1 118 ? 51.513 24.370 7.160 1.00 23.58 121 SER H O 1
ATOM 923 N N . SER A 1 119 ? 52.004 25.403 9.105 1.00 22.82 122 SER H N 1
ATOM 924 C CA . SER A 1 119 ? 52.767 24.302 9.661 1.00 24.17 122 SER H CA 1
ATOM 925 C C . SER A 1 119 ? 51.951 23.463 10.651 1.00 25.00 122 SER H C 1
ATOM 926 O O . SER A 1 119 ? 52.465 22.490 11.178 1.00 23.94 122 SER H O 1
ATOM 929 N N . ALA A 1 120 ? 50.697 23.842 10.918 1.00 25.68 123 ALA H N 1
ATOM 930 C CA . ALA A 1 120 ? 49.868 23.069 11.849 1.00 27.47 123 ALA H CA 1
ATOM 931 C C . ALA A 1 120 ? 49.507 21.731 11.221 1.00 28.47 123 ALA H C 1
ATOM 932 O O . ALA A 1 120 ? 49.557 21.578 9.997 1.00 28.78 123 ALA H O 1
ATOM 934 N N . LYS A 1 121 ? 49.153 20.766 12.060 1.00 29.11 124 LYS H N 1
ATOM 935 C CA . LYS A 1 121 ? 48.744 19.447 11.576 1.00 30.32 124 LYS H CA 1
ATOM 936 C C . LYS A 1 121 ? 47.301 19.513 11.070 1.00 29.05 124 LYS H C 1
ATOM 937 O O . LYS A 1 121 ? 46.504 20.324 11.552 1.00 27.61 124 LYS H O 1
ATOM 943 N N . THR A 1 122 ? 46.990 18.687 10.075 1.00 27.65 125 THR H N 1
ATOM 944 C CA . THR A 1 122 ? 45.611 18.429 9.664 1.00 27.93 125 THR H CA 1
ATOM 945 C C . THR A 1 122 ? 44.894 17.647 10.777 1.00 28.03 125 THR H C 1
ATOM 946 O O . THR A 1 122 ? 45.432 16.668 11.316 1.00 29.32 125 THR H O 1
ATOM 950 N N . THR A 1 123 ? 43.689 18.091 11.118 1.00 28.39 126 THR H N 1
ATOM 951 C CA . THR A 1 123 ? 42.915 17.518 12.216 1.00 27.98 126 THR H CA 1
ATOM 952 C C . THR A 1 123 ? 41.475 17.269 11.759 1.00 27.28 126 THR H C 1
ATOM 953 O O . THR A 1 123 ? 40.788 18.189 11.310 1.00 26.58 126 THR H O 1
ATOM 957 N N . ALA A 1 124 ? 41.029 16.021 11.869 1.00 26.71 127 ALA H N 1
ATOM 958 C CA . ALA A 1 124 ? 39.673 15.654 11.488 1.00 27.28 127 ALA H CA 1
ATOM 959 C C . ALA A 1 124 ? 38.701 16.185 12.547 1.00 27.70 127 ALA H C 1
ATOM 960 O O . ALA A 1 124 ? 39.074 16.299 13.718 1.00 27.80 127 ALA H O 1
ATOM 962 N N . PRO A 1 125 ? 37.461 16.521 12.143 1.00 27.18 128 PRO H N 1
ATOM 963 C CA . PRO A 1 125 ? 36.534 17.034 13.140 1.00 27.64 128 PRO H CA 1
ATOM 964 C C . PRO A 1 125 ? 35.920 15.911 13.962 1.00 28.04 128 PRO H C 1
ATOM 965 O O . PRO A 1 125 ? 35.872 14.769 13.507 1.00 27.57 128 PRO H O 1
ATOM 969 N N . SER A 1 126 ? 35.489 16.238 15.174 1.00 28.61 129 SER H N 1
ATOM 970 C CA . SER A 1 126 ? 34.524 15.422 15.894 1.00 29.31 129 SER H CA 1
ATOM 971 C C . SER A 1 126 ? 33.142 15.899 15.465 1.00 28.55 129 SER H C 1
ATOM 972 O O . SER A 1 126 ? 32.933 17.096 15.306 1.00 28.83 129 SER H O 1
ATOM 975 N N . VAL A 1 127 ? 32.206 14.974 15.266 1.00 28.22 130 VAL H N 1
ATOM 976 C CA . VAL A 1 127 ? 30.850 15.335 14.841 1.00 28.26 130 VAL H CA 1
ATOM 977 C C . VAL A 1 127 ? 29.842 14.865 15.895 1.00 29.24 130 VAL H C 1
ATOM 978 O O . VAL A 1 127 ? 29.775 13.672 16.209 1.00 28.33 130 VAL H O 1
ATOM 982 N N . TYR A 1 128 ? 29.087 15.813 16.455 1.00 29.18 131 TYR H N 1
ATOM 983 C CA . TYR A 1 128 ? 28.164 15.523 17.564 1.00 31.11 131 TYR H CA 1
ATOM 984 C C . TYR A 1 128 ? 26.722 15.880 17.238 1.00 31.84 131 TYR H C 1
ATOM 985 O O . TYR A 1 128 ? 26.440 17.006 16.825 1.00 31.47 131 TYR H O 1
ATOM 994 N N . PRO A 1 129 ? 25.798 14.926 17.455 1.00 34.06 132 PRO H N 1
ATOM 995 C CA . PRO A 1 129 ? 24.374 15.147 17.214 1.00 34.98 132 PRO H CA 1
ATOM 996 C C . PRO A 1 129 ? 23.771 16.027 18.300 1.00 34.81 132 PRO H C 1
ATOM 997 O O . PRO A 1 129 ? 24.147 15.903 19.466 1.00 36.06 132 PRO H O 1
ATOM 1001 N N . LEU A 1 130 ? 22.874 16.930 17.917 1.00 35.14 133 LEU H N 1
ATOM 1002 C CA . LEU A 1 130 ? 22.202 17.796 18.885 1.00 34.45 133 LEU H CA 1
ATOM 1003 C C . LEU A 1 130 ? 20.702 17.501 18.879 1.00 34.88 133 LEU H C 1
ATOM 1004 O O . LEU A 1 130 ? 19.968 18.010 18.029 1.00 33.62 133 LEU H O 1
ATOM 1009 N N . ALA A 1 131 ? 20.268 16.653 19.813 1.00 35.76 134 ALA H N 1
ATOM 1010 C CA . ALA A 1 131 ? 18.844 16.352 20.003 1.00 39.04 134 ALA H CA 1
ATOM 1011 C C . ALA A 1 131 ? 18.245 17.340 21.003 1.00 40.78 134 ALA H C 1
ATOM 1012 O O . ALA A 1 131 ? 18.940 17.763 21.932 1.00 42.84 134 ALA H O 1
ATOM 1014 N N . PRO A 1 132 ? 16.957 17.710 20.827 1.00 42.42 135 PRO H N 1
ATOM 1015 C CA . PRO A 1 132 ? 16.331 18.635 21.768 1.00 42.89 135 PRO H CA 1
ATOM 1016 C C . PRO A 1 132 ? 16.327 18.085 23.189 1.00 45.12 135 PRO H C 1
ATOM 1017 O O . PRO A 1 132 ? 16.384 16.868 23.386 1.00 42.60 135 PRO H O 1
ATOM 1021 N N . VAL A 1 133 ? 16.291 18.989 24.164 1.00 48.32 136 VAL H N 1
ATOM 1022 C CA . VAL A 1 133 ? 16.194 18.620 25.571 1.00 53.52 136 VAL H CA 1
ATOM 1023 C C . VAL A 1 133 ? 15.022 17.642 25.764 1.00 57.22 136 VAL H C 1
ATOM 1024 O O . VAL A 1 133 ? 13.925 17.865 25.241 1.00 56.56 136 VAL H O 1
ATOM 1028 N N . CYS A 1 134 ? 15.276 16.541 26.470 1.00 63.17 137 CYS H N 1
ATOM 1029 C CA . CYS A 1 134 ? 14.271 15.483 26.634 1.00 69.46 137 CYS H CA 1
ATOM 1030 C C . CYS A 1 134 ? 13.056 15.964 27.425 1.00 70.94 137 CYS H C 1
ATOM 1031 O O . CYS A 1 134 ? 13.198 16.685 28.416 1.00 71.61 137 CYS H O 1
ATOM 1034 N N . GLY A 1 135 ? 11.867 15.571 26.969 1.00 73.26 138 GLY H N 1
ATOM 1035 C CA . GLY A 1 135 ? 10.611 15.961 27.609 1.00 75.49 138 GLY H CA 1
ATOM 1036 C C . GLY A 1 135 ? 10.329 17.450 27.526 1.00 76.96 138 GLY H C 1
ATOM 1037 O O . GLY A 1 135 ? 9.659 17.916 26.603 1.00 79.33 138 GLY H O 1
ATOM 1038 N N . THR A 1 138 ? 7.351 18.799 22.037 1.00 77.14 141 THR H N 1
ATOM 1039 C CA . THR A 1 138 ? 6.089 19.194 22.663 1.00 79.14 141 THR H CA 1
ATOM 1040 C C . THR A 1 138 ? 5.296 20.221 21.832 1.00 80.37 141 THR H C 1
ATOM 1041 O O . THR A 1 138 ? 4.063 20.207 21.843 1.00 82.37 141 THR H O 1
ATOM 1045 N N . GLY A 1 139 ? 6.003 21.100 21.118 1.00 78.09 142 GLY H N 1
ATOM 1046 C CA . GLY A 1 139 ? 5.376 22.062 20.196 1.00 73.38 142 GLY H CA 1
ATOM 1047 C C . GLY A 1 139 ? 5.142 21.487 18.803 1.00 70.15 142 GLY H C 1
ATOM 1048 O O . GLY A 1 139 ? 5.228 20.271 18.605 1.00 69.30 142 GLY H O 1
ATOM 1049 N N . SER A 1 140 ? 4.852 22.357 17.836 1.00 66.30 143 SER H N 1
ATOM 1050 C CA . SER A 1 140 ? 4.574 21.922 16.455 1.00 64.44 143 SER H CA 1
ATOM 1051 C C . SER A 1 140 ? 5.827 21.707 15.585 1.00 63.39 143 SER H C 1
ATOM 1052 O O . SER A 1 140 ? 5.834 20.838 14.706 1.00 63.36 143 SER H O 1
ATOM 1055 N N . SER A 1 141 ? 6.865 22.511 15.822 1.00 59.41 144 SER H N 1
ATOM 1056 C CA . SER A 1 141 ? 8.161 22.358 15.150 1.00 54.92 144 SER H CA 1
ATOM 1057 C C . SER A 1 141 ? 9.225 21.839 16.102 1.00 51.52 144 SER H C 1
ATOM 1058 O O . SER A 1 141 ? 9.183 22.117 17.302 1.00 52.73 144 SER H O 1
ATOM 1061 N N . VAL A 1 142 ? 10.180 21.089 15.560 1.00 46.45 145 VAL H N 1
ATOM 1062 C CA . VAL A 1 142 ? 11.338 20.639 16.326 1.00 43.52 145 VAL H CA 1
ATOM 1063 C C . VAL A 1 142 ? 12.643 21.017 15.598 1.00 42.07 145 VAL H C 1
ATOM 1064 O O . VAL A 1 142 ? 12.748 20.877 14.377 1.00 40.27 145 VAL H O 1
ATOM 1068 N N . THR A 1 143 ? 13.610 21.535 16.353 1.00 39.40 146 THR H N 1
ATOM 1069 C CA . THR A 1 143 ? 14.911 21.898 15.800 1.00 37.60 146 THR H CA 1
ATOM 1070 C C . THR A 1 143 ? 15.973 20.901 16.259 1.00 36.47 146 THR H C 1
ATOM 1071 O O . THR A 1 143 ? 16.086 20.579 17.448 1.00 34.34 146 THR H O 1
ATOM 1075 N N . LEU A 1 144 ? 16.714 20.383 15.290 1.00 34.61 147 LEU H N 1
ATOM 1076 C CA . LEU A 1 144 ? 17.786 19.452 15.569 1.00 34.01 147 LEU H CA 1
ATOM 1077 C C . LEU A 1 144 ? 19.090 20.116 15.183 1.00 34.00 147 LEU H C 1
ATOM 1078 O O . LEU A 1 144 ? 19.094 21.099 14.446 1.00 33.74 147 LEU H O 1
ATOM 1083 N N . GLY A 1 145 ? 20.198 19.587 15.679 1.00 32.80 148 GLY H N 1
ATOM 1084 C CA . GLY A 1 145 ? 21.463 20.199 15.365 1.00 33.29 148 GLY H CA 1
ATOM 1085 C C . GLY A 1 145 ? 22.597 19.244 15.120 1.00 32.70 148 GLY H C 1
ATOM 1086 O O . GLY A 1 145 ? 22.505 18.042 15.384 1.00 30.21 148 GLY H O 1
ATOM 1087 N N . CYS A 1 146 ? 23.695 19.817 14.641 1.00 33.18 149 CYS H N 1
ATOM 1088 C CA . CYS A 1 146 ? 24.912 19.078 14.412 1.00 32.55 149 CYS H CA 1
ATOM 1089 C C . CYS A 1 146 ? 26.079 19.997 14.743 1.00 30.27 149 CYS H C 1
ATOM 1090 O O . CYS A 1 146 ? 26.140 21.122 14.254 1.00 27.20 149 CYS H O 1
ATOM 1093 N N . LEU A 1 147 ? 26.977 19.514 15.599 1.00 28.51 150 LEU H N 1
ATOM 1094 C CA . LEU A 1 147 ? 28.108 20.291 16.067 1.00 27.44 150 LEU H CA 1
ATOM 1095 C C . LEU A 1 147 ? 29.391 19.673 15.517 1.00 26.43 150 LEU H C 1
ATOM 1096 O O . LEU A 1 147 ? 29.687 18.512 15.778 1.00 25.95 150 LEU H O 1
ATOM 1101 N N . VAL A 1 148 ? 30.135 20.454 14.742 1.00 26.54 151 VAL H N 1
ATOM 1102 C CA . VAL A 1 148 ? 31.335 19.965 14.062 1.00 26.04 151 VAL H CA 1
ATOM 1103 C C . VAL A 1 148 ? 32.544 20.656 14.697 1.00 26.32 151 VAL H C 1
ATOM 1104 O O . VAL A 1 148 ? 32.763 21.858 14.514 1.00 26.24 151 VAL H O 1
ATOM 1108 N N . LYS A 1 149 ? 33.322 19.897 1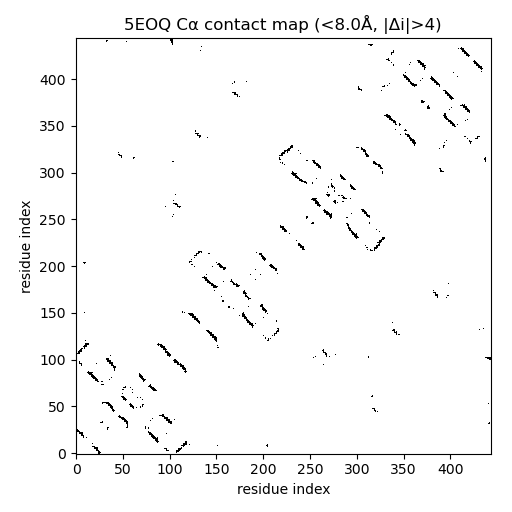5.451 1.00 26.38 152 LYS H N 1
ATOM 1109 C CA . LYS A 1 149 ? 34.275 20.505 16.361 1.00 27.95 152 LYS H CA 1
ATOM 1110 C C . LYS A 1 149 ? 35.705 20.069 16.122 1.00 26.79 152 LYS H C 1
ATOM 1111 O O . LYS A 1 149 ? 35.985 18.881 15.952 1.00 26.24 152 LYS H O 1
ATOM 1117 N N . GLY A 1 150 ? 36.603 21.050 16.119 1.00 26.77 153 GLY H N 1
ATOM 1118 C CA . GLY A 1 150 ? 38.034 20.787 16.220 1.00 25.87 153 GLY H CA 1
ATOM 1119 C C . GLY A 1 150 ? 38.717 20.330 14.955 1.00 25.33 153 GLY H C 1
ATOM 1120 O O . GLY A 1 150 ? 39.620 19.494 15.006 1.00 26.63 153 GLY H O 1
ATOM 1121 N N . TYR A 1 151 ? 38.328 20.882 13.817 1.00 25.02 154 TYR H N 1
ATOM 1122 C CA . TYR A 1 151 ? 39.006 20.520 12.567 1.00 25.37 154 TYR H CA 1
ATOM 1123 C C . TYR A 1 151 ? 39.998 21.580 12.074 1.00 25.00 154 TYR H C 1
ATOM 1124 O O . TYR A 1 151 ? 39.923 22.749 12.461 1.00 25.14 154 TYR H O 1
ATOM 1133 N N . PHE A 1 152 ? 40.918 21.147 11.217 1.00 23.56 155 PHE H N 1
ATOM 1134 C CA . PHE A 1 152 ? 41.866 22.038 10.546 1.00 23.96 155 PHE H CA 1
ATOM 1135 C C . PHE A 1 152 ? 42.412 21.308 9.315 1.00 23.72 155 PHE H C 1
ATOM 1136 O O . PHE A 1 152 ? 42.644 20.099 9.372 1.00 24.37 155 PHE H O 1
ATOM 1144 N N . PRO A 1 153 ? 42.575 22.022 8.181 1.00 24.45 156 PRO H N 1
ATOM 1145 C CA . PRO A 1 153 ? 42.114 23.390 7.935 1.00 23.66 156 PRO H CA 1
ATOM 1146 C C . PRO A 1 153 ? 40.651 23.386 7.511 1.00 24.09 156 PRO H C 1
ATOM 1147 O O . PRO A 1 153 ? 40.012 22.333 7.502 1.00 24.61 156 PRO H O 1
ATOM 1151 N N . GLU A 1 154 ? 40.130 24.563 7.166 1.00 25.11 157 GLU H N 1
ATOM 1152 C CA . GLU A 1 154 ? 38.870 24.675 6.457 1.00 25.79 157 GLU H CA 1
ATOM 1153 C C . GLU A 1 154 ? 39.036 24.061 5.066 1.00 25.44 157 GLU H C 1
ATOM 1154 O O . GLU A 1 154 ? 40.150 24.027 4.539 1.00 25.37 157 GLU H O 1
ATOM 1160 N N . PRO A 1 155 ? 37.935 23.590 4.454 1.00 25.83 158 PRO H N 1
ATOM 1161 C CA . PRO A 1 155 ? 36.567 23.652 4.974 1.00 25.70 158 PRO H CA 1
ATOM 1162 C C . PRO A 1 155 ? 36.038 22.286 5.387 1.00 25.81 158 PRO H C 1
ATOM 1163 O O . PRO A 1 155 ? 36.748 21.287 5.276 1.00 26.27 158 PRO H O 1
ATOM 1167 N N . VAL A 1 156 ? 34.800 22.257 5.869 1.00 26.00 159 VAL H N 1
ATOM 1168 C CA . VAL A 1 156 ? 34.015 21.027 5.936 1.00 26.88 159 VAL H CA 1
ATOM 1169 C C . VAL A 1 156 ? 32.786 21.235 5.071 1.00 28.74 159 VAL H C 1
ATOM 1170 O O . VAL A 1 156 ? 32.401 22.369 4.808 1.00 29.58 159 VAL H O 1
ATOM 1174 N N . THR A 1 157 ? 32.167 20.157 4.615 1.00 30.11 160 THR H N 1
ATOM 1175 C CA . THR A 1 157 ? 30.851 20.291 3.999 1.00 31.69 160 THR H CA 1
ATOM 1176 C C . THR A 1 157 ? 29.836 19.579 4.877 1.00 31.45 160 THR H C 1
ATOM 1177 O O . THR A 1 157 ? 30.108 18.499 5.403 1.00 33.40 160 THR H O 1
ATOM 1181 N N . LEU A 1 158 ? 28.673 20.196 5.055 1.00 30.86 161 LEU H N 1
ATOM 1182 C CA . LEU A 1 158 ? 27.629 19.608 5.880 1.00 30.96 161 LEU H CA 1
ATOM 1183 C C . LEU A 1 158 ? 26.306 19.571 5.124 1.00 31.00 161 LEU H C 1
ATOM 1184 O O . LEU A 1 158 ? 25.871 20.577 4.573 1.00 31.34 161 LEU H O 1
ATOM 1189 N N . THR A 1 159 ? 25.674 18.402 5.107 1.00 31.76 162 THR H N 1
ATOM 1190 C CA . THR A 1 159 ? 24.323 18.261 4.567 1.00 34.03 162 THR H CA 1
ATOM 1191 C C . THR A 1 159 ? 23.456 17.443 5.522 1.00 35.65 162 THR H C 1
ATOM 1192 O O . THR A 1 159 ? 23.971 16.747 6.410 1.00 36.57 162 THR H O 1
ATOM 1196 N N . TRP A 1 160 ? 22.143 17.530 5.319 1.00 37.12 163 TRP H N 1
ATOM 1197 C CA . TRP A 1 160 ? 21.159 16.758 6.070 1.00 38.62 163 TRP H CA 1
ATOM 1198 C C . TRP A 1 160 ? 20.497 15.757 5.167 1.00 40.58 163 TRP H C 1
ATOM 1199 O O . TRP A 1 160 ? 20.007 16.125 4.094 1.00 39.22 163 TRP H O 1
ATOM 1210 N N . ASN A 1 161 ? 20.481 14.489 5.586 1.00 42.30 164 ASN H N 1
ATOM 1211 C CA . ASN A 1 161 ? 19.939 13.392 4.771 1.00 45.47 164 ASN H CA 1
ATOM 1212 C C . ASN A 1 161 ? 20.504 13.405 3.346 1.00 46.31 164 ASN H C 1
ATOM 1213 O O . ASN A 1 161 ? 19.763 13.538 2.366 1.00 45.65 164 ASN H O 1
ATOM 1218 N N . SER A 1 162 ? 21.830 13.299 3.256 1.00 47.01 165 SER H N 1
ATOM 1219 C CA . SER A 1 162 ? 22.575 13.343 1.991 1.00 47.54 165 SER H CA 1
ATOM 1220 C C . SER A 1 162 ? 22.171 14.483 1.032 1.00 48.54 165 SER H C 1
ATOM 1221 O O . SER A 1 162 ? 22.461 14.426 -0.163 1.00 48.25 165 SER H O 1
ATOM 1224 N N . GLY A 1 163 ? 21.514 15.515 1.563 1.00 48.14 166 GLY H N 1
ATOM 1225 C CA . GLY A 1 163 ? 21.044 16.635 0.750 1.00 47.58 166 GLY H CA 1
ATOM 1226 C C . GLY A 1 163 ? 19.542 16.665 0.517 1.00 48.70 166 GLY H C 1
ATOM 1227 O O . GLY A 1 163 ? 19.025 17.643 -0.021 1.00 48.46 166 GLY H O 1
ATOM 1228 N N . SER A 1 164 ? 18.848 15.596 0.921 1.00 50.33 167 SER H N 1
ATOM 1229 C CA . SER A 1 164 ? 17.383 15.474 0.784 1.00 50.85 167 SER H CA 1
ATOM 1230 C C . SER A 1 164 ? 16.655 16.564 1.551 1.00 51.61 167 SER H C 1
ATOM 1231 O O . SER A 1 164 ? 15.751 17.211 1.020 1.00 50.64 167 SER H O 1
ATOM 1234 N N . LEU A 1 165 ? 17.049 16.740 2.811 1.00 51.53 168 LEU H N 1
ATOM 1235 C CA . LEU A 1 165 ? 16.510 17.790 3.660 1.00 48.52 168 LEU H CA 1
ATOM 1236 C C . LEU A 1 165 ? 17.340 19.056 3.467 1.00 49.52 168 LEU H C 1
ATOM 1237 O O . LEU A 1 165 ? 18.468 19.167 3.956 1.00 50.38 168 LEU H O 1
ATOM 1242 N N . SER A 1 166 ? 16.767 20.001 2.734 1.00 49.23 169 SER H N 1
ATOM 1243 C CA . SER A 1 166 ? 17.459 21.217 2.346 1.00 49.16 169 SER H CA 1
ATOM 1244 C C . SER A 1 166 ? 16.845 22.446 3.011 1.00 48.48 169 SER H C 1
ATOM 1245 O O . SER A 1 166 ? 17.558 23.352 3.429 1.00 47.59 169 SER H O 1
ATOM 1248 N N . SER A 1 167 ? 15.520 22.467 3.110 1.00 48.81 170 SER H N 1
ATOM 1249 C CA . SER A 1 167 ? 14.810 23.631 3.633 1.00 47.81 170 SER H CA 1
ATOM 1250 C C . SER A 1 167 ? 14.834 23.653 5.164 1.00 44.88 170 SER H C 1
ATOM 1251 O O . SER A 1 167 ? 14.861 22.603 5.811 1.00 43.46 170 SER H O 1
ATOM 1254 N N . GLY A 1 168 ? 14.837 24.858 5.730 1.00 44.92 171 GLY H N 1
ATOM 1255 C CA . GLY A 1 168 ? 14.864 25.045 7.182 1.00 44.58 171 GLY H CA 1
ATOM 1256 C C . GLY A 1 168 ? 16.190 24.685 7.838 1.00 44.08 171 GLY H C 1
ATOM 1257 O O . GLY A 1 168 ? 16.231 24.366 9.028 1.00 43.92 171 GLY H O 1
ATOM 1258 N N . VAL A 1 169 ? 17.267 24.722 7.052 1.00 40.70 172 VAL H N 1
ATOM 1259 C CA . VAL A 1 169 ? 18.619 24.492 7.549 1.00 38.83 172 VAL H CA 1
ATOM 1260 C C . VAL A 1 169 ? 19.325 25.831 7.722 1.00 38.50 172 VAL H C 1
ATOM 1261 O O . VAL A 1 169 ? 19.162 26.741 6.907 1.00 37.73 172 VAL H O 1
ATOM 1265 N N . HIS A 1 170 ? 20.090 25.949 8.803 1.00 36.97 173 HIS H N 1
ATOM 1266 C CA . HIS A 1 170 ? 21.038 27.042 8.964 1.00 34.11 173 HIS H CA 1
ATOM 1267 C C . HIS A 1 170 ? 22.379 26.456 9.262 1.00 32.76 173 HIS H C 1
ATOM 1268 O O . HIS A 1 170 ? 22.555 25.767 10.263 1.00 31.93 173 HIS H O 1
ATOM 1275 N N . THR A 1 171 ? 23.342 26.714 8.390 1.00 30.73 174 THR H N 1
ATOM 1276 C CA . THR A 1 171 ? 24.687 26.230 8.618 1.00 30.33 174 THR H CA 1
ATOM 1277 C C . THR A 1 171 ? 25.550 27.449 8.858 1.00 29.86 174 THR H C 1
ATOM 1278 O O . THR A 1 171 ? 25.625 28.344 8.018 1.00 29.94 174 THR H O 1
ATOM 1282 N N . PHE A 1 172 ? 26.153 27.498 10.038 1.00 28.04 175 PHE H N 1
ATOM 1283 C CA . PHE A 1 172 ? 26.809 28.714 10.514 1.00 28.21 175 PHE H CA 1
ATOM 1284 C C . PHE A 1 172 ? 28.266 28.798 10.080 1.00 28.35 175 PHE H C 1
ATOM 1285 O O . PHE A 1 172 ? 28.942 27.771 9.992 1.00 29.17 175 PHE H O 1
ATOM 1293 N N . PRO A 1 173 ? 28.751 30.023 9.789 1.00 28.92 176 PRO H N 1
ATOM 1294 C CA . PRO A 1 173 ? 30.162 30.177 9.439 1.00 29.01 176 PRO H CA 1
ATOM 1295 C C . PRO A 1 173 ? 31.062 29.577 10.512 1.00 28.59 176 PRO H C 1
ATOM 1296 O O . PRO A 1 173 ? 30.800 29.742 11.705 1.00 26.87 176 PRO H O 1
ATOM 1300 N N . ALA A 1 174 ? 32.110 28.881 10.077 1.00 28.49 177 ALA H N 1
ATOM 1301 C CA . ALA A 1 174 ? 33.107 28.323 10.982 1.00 29.90 177 ALA H CA 1
ATOM 1302 C C . ALA A 1 174 ? 33.792 29.422 11.781 1.00 29.99 177 ALA H C 1
ATOM 1303 O O . ALA A 1 174 ? 33.967 30.539 11.287 1.00 30.24 177 ALA H O 1
ATOM 1305 N N . VAL A 1 175 ? 34.151 29.110 13.022 1.00 29.83 178 VAL H N 1
ATOM 1306 C CA . VAL A 1 175 ? 34.933 30.025 13.861 1.00 31.86 178 VAL H CA 1
ATOM 1307 C C . VAL A 1 175 ? 36.101 29.281 14.503 1.00 31.86 178 VAL H C 1
ATOM 1308 O O . VAL A 1 175 ? 35.986 28.089 14.795 1.00 29.99 178 VAL H O 1
ATOM 1312 N N . LEU A 1 176 ? 37.213 29.991 14.712 1.00 33.45 179 LEU H N 1
ATOM 1313 C CA . LEU A 1 176 ? 38.387 29.454 15.397 1.00 34.39 179 LEU H CA 1
ATOM 1314 C C . LEU A 1 176 ? 38.204 29.364 16.907 1.00 36.06 179 LEU H C 1
ATOM 1315 O O . LEU A 1 176 ? 37.826 30.335 17.558 1.00 36.21 179 LEU H O 1
ATOM 1320 N N . GLN A 1 177 ? 38.498 28.184 17.440 1.00 35.43 180 GLN H N 1
ATOM 1321 C CA . GLN A 1 177 ? 38.410 27.880 18.863 1.00 37.13 180 GLN H CA 1
ATOM 1322 C C . GLN A 1 177 ? 39.724 27.194 19.234 1.00 34.76 180 GLN H C 1
ATOM 1323 O O . GLN A 1 177 ? 39.917 26.010 18.931 1.00 34.47 180 GLN H O 1
ATOM 1329 N N . SER A 1 178 ? 40.631 27.948 19.854 1.00 32.94 181 SER H N 1
ATOM 1330 C CA . SER A 1 178 ? 41.946 27.433 20.264 1.00 33.45 181 SER H CA 1
ATOM 1331 C C . SER A 1 178 ? 42.720 26.834 19.065 1.00 30.74 181 SER H C 1
ATOM 1332 O O . SER A 1 178 ? 43.212 25.710 19.122 1.00 29.53 181 SER H O 1
ATOM 1335 N N . ASP A 1 179 ? 42.793 27.610 17.983 1.00 29.02 182 ASP H N 1
ATOM 1336 C CA . ASP A 1 179 ? 43.498 27.262 16.733 1.00 29.39 182 ASP H CA 1
ATOM 1337 C C . ASP A 1 179 ? 42.830 26.194 15.856 1.00 29.29 182 ASP H C 1
ATOM 1338 O O . ASP A 1 179 ? 43.362 25.843 14.802 1.00 29.74 182 ASP H O 1
ATOM 1343 N N . LEU A 1 180 ? 41.662 25.707 16.273 1.00 28.25 183 LEU H N 1
ATOM 1344 C CA . LEU A 1 180 ? 40.892 24.751 15.469 1.00 27.93 183 LEU H CA 1
ATOM 1345 C C . LEU A 1 180 ? 39.525 25.322 15.132 1.00 26.97 183 LEU H C 1
ATOM 1346 O O . LEU A 1 180 ? 38.982 26.127 15.883 1.00 27.45 183 LEU H O 1
ATOM 1351 N N . TYR A 1 181 ? 38.974 24.893 14.006 1.00 25.61 184 TYR H N 1
ATOM 1352 C CA . TYR A 1 181 ? 37.675 25.365 13.558 1.00 25.97 184 TYR H CA 1
ATOM 1353 C C . TYR A 1 181 ? 36.515 24.582 14.154 1.00 25.45 184 TYR H C 1
ATOM 1354 O O . TYR A 1 181 ? 36.620 23.384 14.410 1.00 24.61 184 TYR H O 1
ATOM 1363 N N . THR A 1 182 ? 35.412 25.288 14.364 1.00 25.39 185 THR H N 1
ATOM 1364 C CA . THR A 1 182 ? 34.169 24.704 14.849 1.00 26.53 185 THR H CA 1
ATOM 1365 C C . THR A 1 182 ? 33.022 25.324 14.072 1.00 26.03 185 THR H C 1
ATOM 1366 O O . THR A 1 182 ? 32.986 26.538 13.870 1.00 25.23 185 THR H O 1
ATOM 1370 N N . LEU A 1 183 ? 32.102 24.491 13.607 1.00 26.28 186 LEU H N 1
ATOM 1371 C CA . LEU A 1 183 ? 30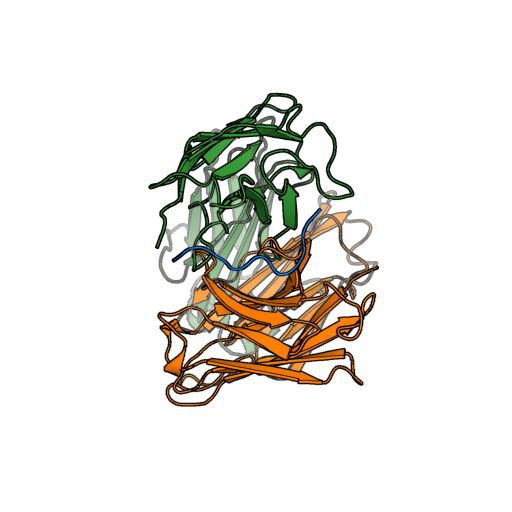.846 25.004 13.076 1.00 26.69 186 LEU H CA 1
ATOM 1372 C C . LEU A 1 183 ? 29.686 24.152 13.547 1.00 27.08 186 LEU H C 1
ATOM 1373 O O . LEU A 1 183 ? 29.879 23.064 14.086 1.00 26.88 186 LEU H O 1
ATOM 1378 N N . SER A 1 184 ? 28.480 24.666 13.360 1.00 26.89 187 SER H N 1
ATOM 1379 C CA . SER A 1 184 ? 27.295 23.916 13.716 1.00 28.04 187 SER H CA 1
ATOM 1380 C C . SER A 1 184 ? 26.242 24.129 12.651 1.00 28.26 187 SER H C 1
ATOM 1381 O O . SER A 1 184 ? 26.353 25.027 11.820 1.00 28.63 187 SER H O 1
ATOM 1384 N N . SER A 1 185 ? 25.221 23.289 12.676 1.00 28.77 188 SER H N 1
ATOM 1385 C CA . SER A 1 185 ? 24.112 23.436 11.764 1.00 29.50 188 SER H CA 1
ATOM 1386 C C . SER A 1 185 ? 22.845 23.059 12.486 1.00 29.03 188 SER H C 1
ATOM 1387 O O . SER A 1 185 ? 22.820 22.075 13.218 1.00 30.44 188 SER H O 1
ATOM 1390 N N . SER A 1 186 ? 21.800 23.854 12.291 1.00 30.22 189 SER H N 1
ATOM 1391 C CA . SER A 1 186 ? 20.476 23.484 12.772 1.00 30.82 189 SER H CA 1
ATOM 1392 C C . SER A 1 186 ? 19.578 23.110 11.601 1.00 31.38 189 SER H C 1
ATOM 1393 O O . SER A 1 186 ? 19.754 23.609 10.486 1.00 31.26 189 SER H O 1
ATOM 1396 N N . VAL A 1 187 ? 18.629 22.215 11.858 1.00 33.45 190 VAL H N 1
ATOM 1397 C CA . VAL A 1 187 ? 17.574 21.915 10.894 1.00 34.36 190 VAL H CA 1
ATOM 1398 C C . VAL A 1 187 ? 16.229 21.871 11.621 1.00 35.48 190 VAL H C 1
ATOM 1399 O O . VAL A 1 187 ? 16.114 21.251 12.680 1.00 35.36 190 VAL H O 1
ATOM 1403 N N . THR A 1 188 ? 15.236 22.570 11.071 1.00 36.74 191 THR H N 1
ATOM 1404 C CA . THR A 1 188 ? 13.919 22.679 11.708 1.00 37.75 191 THR H CA 1
ATOM 1405 C C . THR A 1 188 ? 12.845 21.974 10.882 1.00 41.10 191 THR H C 1
ATOM 1406 O O . THR A 1 188 ? 12.613 22.326 9.727 1.00 41.86 191 THR H O 1
ATOM 1410 N N . VAL A 1 189 ? 12.207 20.972 11.485 1.00 42.81 192 VAL H N 1
ATOM 1411 C CA . VAL A 1 189 ? 11.140 20.220 10.829 1.00 44.29 192 VAL H CA 1
ATOM 1412 C C . VAL A 1 189 ? 9.864 20.260 11.676 1.00 46.80 192 VAL H C 1
ATOM 1413 O O . VAL A 1 189 ? 9.895 20.716 12.820 1.00 45.75 192 VAL H O 1
ATOM 1417 N N . THR A 1 190 ? 8.746 19.807 11.106 1.00 49.57 193 THR H N 1
ATOM 1418 C CA . THR A 1 190 ? 7.510 19.616 11.872 1.00 52.57 193 THR H CA 1
ATOM 1419 C C . THR A 1 190 ? 7.709 18.434 12.819 1.00 54.52 193 THR H C 1
ATOM 1420 O O . THR A 1 190 ? 8.450 17.500 12.502 1.00 55.61 193 THR H O 1
ATOM 1424 N N . SER A 1 191 ? 7.046 18.470 13.972 1.00 57.58 194 SER H N 1
ATOM 1425 C CA . SER A 1 191 ? 7.180 17.398 14.964 1.00 59.92 194 SER H CA 1
ATOM 1426 C C . SER A 1 191 ? 6.561 16.069 14.515 1.00 61.77 194 SER H C 1
ATOM 1427 O O . SER A 1 191 ? 6.752 15.041 15.168 1.00 63.37 194 SER H O 1
ATOM 1430 N N . SER A 1 192 ? 5.836 16.093 13.396 1.00 62.63 195 SER H N 1
ATOM 1431 C CA . SER A 1 192 ? 5.323 14.870 12.771 1.00 62.86 195 SER H CA 1
ATOM 1432 C C . SER A 1 192 ? 6.451 14.086 12.108 1.00 63.19 195 SER H C 1
ATOM 1433 O O . SER A 1 192 ? 6.421 12.855 12.064 1.00 64.31 195 SER H O 1
ATOM 1436 N N . THR A 1 193 ? 7.437 14.817 11.594 1.00 62.30 196 THR H N 1
ATOM 1437 C CA . THR A 1 193 ? 8.563 14.245 10.862 1.00 61.37 196 THR H CA 1
ATOM 1438 C C . THR A 1 193 ? 9.513 13.489 11.782 1.00 60.84 196 THR H C 1
ATOM 1439 O O . THR A 1 193 ? 9.818 12.325 11.539 1.00 63.80 196 THR H O 1
ATOM 1443 N N . TRP A 1 194 ? 9.969 14.158 12.837 1.00 55.87 197 TRP H N 1
ATOM 1444 C CA . TRP A 1 194 ? 10.973 13.603 13.738 1.00 53.98 197 TRP H CA 1
ATOM 1445 C C . TRP A 1 194 ? 10.376 13.361 15.106 1.00 54.00 197 TRP H C 1
ATOM 1446 O O . TRP A 1 194 ? 9.635 14.213 15.604 1.00 55.89 197 TRP H O 1
ATOM 1457 N N . PRO A 1 195 ? 10.696 12.212 15.750 1.00 53.79 198 PRO H N 1
ATOM 1458 C CA . PRO A 1 195 ? 11.674 11.177 15.395 1.00 54.62 198 PRO H CA 1
ATOM 1459 C C . PRO A 1 195 ? 11.171 9.978 14.591 1.00 57.24 198 PRO H C 1
ATOM 1460 O O . PRO A 1 195 ? 11.909 8.999 14.452 1.00 59.24 198 PRO H O 1
ATOM 1464 N N . SER A 1 196 ? 9.945 10.036 14.074 1.00 59.23 199 SER H N 1
ATOM 1465 C CA . SER A 1 196 ? 9.413 8.927 13.274 1.00 59.97 199 SER H CA 1
ATOM 1466 C C . SER A 1 196 ? 10.238 8.719 12.001 1.00 59.60 199 SER H C 1
ATOM 1467 O O . SER A 1 196 ? 10.597 7.587 11.665 1.00 57.83 199 SER H O 1
ATOM 1470 N N . GLN A 1 197 ? 10.548 9.821 11.317 1.00 60.00 200 GLN H N 1
ATOM 1471 C CA . GLN A 1 197 ? 11.402 9.798 10.131 1.00 59.18 200 GLN H CA 1
ATOM 1472 C C . GLN A 1 197 ? 12.850 10.124 10.490 1.00 57.92 200 GLN H C 1
ATOM 1473 O O . GLN A 1 197 ? 13.119 11.017 11.301 1.00 55.89 200 GLN H O 1
ATOM 1479 N N . SER A 1 198 ? 13.766 9.394 9.860 1.00 55.62 201 SER H N 1
ATOM 1480 C CA . SER A 1 198 ? 15.200 9.466 10.132 1.00 53.92 201 SER H CA 1
AT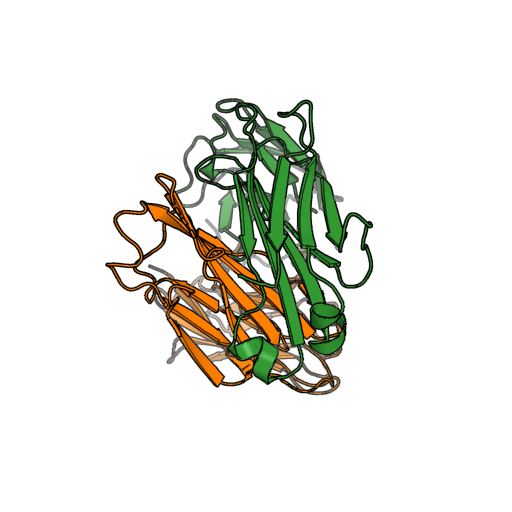OM 1481 C C . SER A 1 198 ? 15.814 10.796 9.684 1.00 52.71 201 SER H C 1
ATOM 1482 O O . SER A 1 198 ? 15.531 11.278 8.585 1.00 53.01 201 SER H O 1
ATOM 1485 N N . ILE A 1 199 ? 16.644 11.389 10.542 1.00 49.73 202 ILE H N 1
ATOM 1486 C CA . ILE A 1 199 ? 17.375 12.618 10.195 1.00 47.74 202 ILE H CA 1
ATOM 1487 C C . ILE A 1 199 ? 18.855 12.478 10.559 1.00 45.64 202 ILE H C 1
ATOM 1488 O O . ILE A 1 199 ? 19.206 12.284 11.727 1.00 44.17 202 ILE H O 1
ATOM 1493 N N . THR A 1 200 ? 19.705 12.569 9.539 1.00 43.28 203 THR H N 1
ATOM 1494 C CA . THR A 1 200 ? 21.139 12.363 9.690 1.00 42.76 203 THR H CA 1
ATOM 1495 C C . THR A 1 200 ? 21.922 13.571 9.171 1.00 41.21 203 THR H C 1
ATOM 1496 O O . THR A 1 200 ? 21.593 14.152 8.139 1.00 39.63 203 THR H O 1
ATOM 1500 N N . CYS A 1 201 ? 22.943 13.943 9.933 1.00 40.19 204 CYS H N 1
ATOM 1501 C CA . CYS A 1 201 ? 23.884 14.991 9.584 1.00 40.08 204 CYS H CA 1
ATOM 1502 C C . CYS A 1 201 ? 25.053 14.359 8.820 1.00 36.59 204 CYS H C 1
ATOM 1503 O O . CYS A 1 201 ? 25.656 13.405 9.310 1.00 37.93 204 CYS H O 1
ATOM 1506 N N . ASN A 1 202 ? 25.360 14.870 7.627 1.00 35.13 205 ASN H N 1
ATOM 1507 C CA . ASN A 1 202 ? 26.490 14.362 6.820 1.00 34.35 205 ASN H CA 1
ATOM 1508 C C . ASN A 1 202 ? 27.635 15.368 6.753 1.00 32.94 205 ASN H C 1
ATOM 1509 O O . ASN A 1 202 ? 27.452 16.484 6.271 1.00 32.97 205 ASN H O 1
ATOM 1514 N N . VAL A 1 203 ? 28.806 14.976 7.246 1.00 32.58 206 VAL H N 1
ATOM 1515 C CA . VAL A 1 203 ? 29.940 15.895 7.341 1.00 32.43 206 VAL H CA 1
ATOM 1516 C C . VAL A 1 203 ? 31.152 15.335 6.606 1.00 32.02 206 VAL H C 1
ATOM 1517 O O . VAL A 1 203 ? 31.533 14.193 6.815 1.00 32.53 206 VAL H O 1
ATOM 1521 N N . ALA A 1 204 ? 31.748 16.145 5.740 1.00 30.32 207 ALA H N 1
ATOM 1522 C CA . ALA A 1 204 ? 33.001 15.765 5.104 1.00 29.21 207 ALA H CA 1
ATOM 1523 C C . ALA A 1 204 ? 34.087 16.806 5.345 1.00 27.83 207 ALA H C 1
ATOM 1524 O O . ALA A 1 204 ? 33.832 18.008 5.322 1.00 27.80 207 ALA H O 1
ATOM 1526 N N . HIS A 1 205 ? 35.294 16.318 5.578 1.00 26.20 208 HIS H N 1
ATOM 1527 C CA . HIS A 1 205 ? 36.465 17.158 5.730 1.00 26.53 208 HIS H CA 1
ATOM 1528 C C . HIS A 1 205 ? 37.496 16.620 4.773 1.00 25.41 208 HIS H C 1
ATOM 1529 O O . HIS A 1 205 ? 38.223 15.678 5.099 1.00 26.04 208 HIS H O 1
ATOM 1536 N N . PRO A 1 206 ? 37.542 17.189 3.552 1.00 26.32 209 PRO H N 1
ATOM 1537 C CA . PRO A 1 206 ? 38.395 16.688 2.461 1.00 26.35 209 PRO H CA 1
ATOM 1538 C C . PRO A 1 206 ? 39.881 16.613 2.835 1.00 26.94 209 PRO H C 1
ATOM 1539 O O . PRO A 1 206 ? 40.564 15.686 2.410 1.00 27.55 209 PRO H O 1
ATOM 1543 N N . ALA A 1 207 ? 40.375 17.558 3.632 1.00 25.57 210 ALA H N 1
ATOM 1544 C CA . ALA A 1 207 ? 41.806 17.565 3.962 1.00 26.14 210 ALA H CA 1
ATOM 1545 C C . ALA A 1 207 ? 42.246 16.338 4.784 1.00 27.06 210 ALA H C 1
ATOM 1546 O O . ALA A 1 207 ? 43.400 15.918 4.703 1.00 26.60 210 ALA H O 1
ATOM 1548 N N . SER A 1 208 ? 41.338 15.780 5.580 1.00 27.04 211 SER H N 1
ATOM 1549 C CA . SER A 1 208 ? 41.660 14.593 6.366 1.00 28.68 211 SER H CA 1
ATOM 1550 C C . SER A 1 208 ? 41.046 13.326 5.771 1.00 28.61 211 SER H C 1
ATOM 1551 O O . SER A 1 208 ? 41.173 12.243 6.339 1.00 30.55 211 SER H O 1
ATOM 1554 N N . SER A 1 209 ? 40.403 13.469 4.617 1.00 28.80 212 SER H N 1
ATOM 1555 C CA . SER A 1 209 ? 39.622 12.387 3.995 1.00 32.49 212 SER H CA 1
ATOM 1556 C C . SER A 1 209 ? 38.564 11.804 4.946 1.00 32.94 212 SER H C 1
ATOM 1557 O O . SER A 1 209 ? 38.364 10.599 4.991 1.00 33.95 212 SER H O 1
ATOM 1560 N N . THR A 1 210 ? 37.900 12.677 5.700 1.00 33.65 213 THR H N 1
ATOM 1561 C CA . THR A 1 210 ? 36.849 12.285 6.635 1.00 36.18 213 THR H CA 1
ATOM 1562 C C . THR A 1 210 ? 35.466 12.440 6.017 1.00 36.30 213 THR H C 1
ATOM 1563 O O . THR A 1 210 ? 35.137 13.490 5.467 1.00 35.30 213 THR H O 1
ATOM 1567 N N . LYS A 1 211 ? 34.656 11.395 6.123 1.00 36.86 214 LYS H N 1
ATOM 1568 C CA . LYS A 1 211 ? 33.245 11.479 5.782 1.00 37.94 214 LYS H CA 1
ATOM 1569 C C . LYS A 1 211 ? 32.485 10.728 6.869 1.00 40.32 214 LYS H C 1
ATOM 1570 O O . LYS A 1 211 ? 32.629 9.510 6.999 1.00 40.97 214 LYS H O 1
ATOM 1572 N N . VAL A 1 212 ? 31.711 11.457 7.673 1.00 39.01 215 VAL H N 1
ATOM 1573 C CA . VAL A 1 212 ? 30.937 10.846 8.759 1.00 40.65 215 VAL H CA 1
ATOM 1574 C C . VAL A 1 212 ? 29.448 11.170 8.689 1.00 41.05 215 VAL H C 1
ATOM 1575 O O . VAL A 1 212 ? 29.047 12.242 8.222 1.00 38.22 215 VAL H O 1
ATOM 1579 N N . ASP A 1 213 ? 28.643 10.220 9.158 1.00 43.54 216 ASP H N 1
ATOM 1580 C CA . ASP A 1 213 ? 27.203 10.388 9.277 1.00 45.41 216 ASP H CA 1
ATOM 1581 C C . ASP A 1 213 ? 26.830 10.309 10.754 1.00 46.06 216 ASP H C 1
ATOM 1582 O O . ASP A 1 213 ? 27.286 9.414 11.467 1.00 46.35 216 ASP H O 1
ATOM 1587 N N . LYS A 1 214 ? 26.026 11.260 11.220 1.00 45.79 217 LYS H N 1
ATOM 1588 C CA . LYS A 1 214 ? 25.499 11.200 12.582 1.00 45.45 217 LYS H CA 1
ATOM 1589 C C . LYS A 1 214 ? 23.987 11.337 12.568 1.00 44.33 217 LYS H C 1
ATOM 1590 O O . LYS A 1 214 ? 23.450 12.401 12.245 1.00 44.00 217 LYS H O 1
ATOM 1596 N N . LYS A 1 215 ? 23.311 10.237 12.895 1.00 43.61 218 LYS H N 1
ATOM 1597 C CA . LYS A 1 215 ? 21.861 10.214 12.988 1.00 41.80 218 LYS H CA 1
ATOM 1598 C C . LYS A 1 215 ? 21.458 10.851 14.313 1.00 40.00 218 LYS H C 1
ATOM 1599 O O . LYS A 1 215 ? 22.043 10.541 15.352 1.00 37.78 218 LYS H O 1
ATOM 1605 N N . ILE A 1 216 ? 20.474 11.750 14.268 1.00 40.21 219 ILE H N 1
ATOM 1606 C CA . ILE A 1 216 ? 19.962 12.391 15.483 1.00 41.85 219 ILE H CA 1
ATOM 1607 C C . ILE A 1 216 ? 18.945 11.476 16.194 1.00 44.25 219 ILE H C 1
ATOM 1608 O O . ILE A 1 216 ? 17.856 11.212 15.673 1.00 44.50 219 ILE H O 1
ATOM 1613 N N . GLU A 1 217 ? 19.325 10.988 17.374 1.00 46.64 220 GLU H N 1
ATOM 1614 C CA . GLU A 1 217 ? 18.462 10.135 18.192 1.00 51.07 220 GLU H CA 1
ATOM 1615 C C . GLU A 1 217 ? 17.804 10.967 19.292 1.00 50.52 220 GLU H C 1
ATOM 1616 O O . GLU A 1 217 ? 18.446 11.862 19.839 1.00 51.24 220 GLU H O 1
ATOM 1622 N N . PRO A 1 218 ? 16.526 10.676 19.623 1.00 51.17 221 PRO H N 1
ATOM 1623 C CA . PRO A 1 218 ? 15.893 11.321 20.786 1.00 49.90 221 PRO H CA 1
ATOM 1624 C C . PRO A 1 218 ? 16.645 11.040 22.084 1.00 48.55 221 PRO H C 1
ATOM 1625 O O . PRO A 1 218 ? 17.193 9.949 22.253 1.00 48.39 221 PRO H O 1
ATOM 1629 N N . ARG A 1 219 ? 16.690 12.024 22.980 1.00 49.40 222 ARG H N 1
ATOM 1630 C CA . ARG A 1 219 ? 17.285 11.825 24.303 1.00 50.98 222 ARG H CA 1
ATOM 1631 C C . ARG A 1 219 ? 16.332 11.038 25.198 1.00 51.76 222 ARG H C 1
ATOM 1632 O O . ARG A 1 219 ? 16.764 10.229 26.018 1.00 55.62 222 ARG H O 1
ATOM 1640 N N . ASP B 2 1 ? 48.954 49.902 -9.034 1.00 35.39 1 ASP L N 1
ATOM 1641 C CA . ASP B 2 1 ? 47.763 49.517 -9.848 1.00 34.51 1 ASP L CA 1
ATOM 1642 C C . ASP B 2 1 ? 46.627 50.538 -9.713 1.00 33.15 1 ASP L C 1
ATOM 1643 O O . ASP B 2 1 ? 46.657 51.398 -8.831 1.00 32.07 1 ASP L O 1
ATOM 1648 N N . VAL B 2 2 ? 45.640 50.446 -10.597 1.00 30.31 2 VAL L N 1
ATOM 1649 C CA . VAL B 2 2 ? 44.513 51.375 -10.601 1.00 29.83 2 VAL L CA 1
ATOM 1650 C C . VAL B 2 2 ? 43.573 51.036 -9.436 1.00 30.26 2 VAL L C 1
ATOM 1651 O O . VAL B 2 2 ? 43.183 49.879 -9.258 1.00 30.45 2 VAL L O 1
ATOM 1655 N N . VAL B 2 3 ? 43.238 52.040 -8.634 1.00 29.58 3 VAL L N 1
ATOM 1656 C CA . VAL B 2 3 ? 42.376 51.847 -7.470 1.00 30.32 3 VAL L CA 1
ATOM 1657 C C . VAL B 2 3 ? 40.906 52.123 -7.813 1.00 29.45 3 VAL L C 1
ATOM 1658 O O . VAL B 2 3 ? 40.574 53.150 -8.411 1.00 29.76 3 VAL L O 1
ATOM 1662 N N . MET B 2 4 ? 40.048 51.175 -7.458 1.00 28.46 4 MET L N 1
ATOM 1663 C CA . MET B 2 4 ? 38.604 51.310 -7.622 1.00 28.68 4 MET L CA 1
ATOM 1664 C C . MET B 2 4 ? 38.005 51.685 -6.261 1.00 28.94 4 MET L C 1
ATOM 1665 O O . MET B 2 4 ? 38.072 50.893 -5.315 1.00 29.97 4 MET L O 1
ATOM 1670 N N . THR B 2 5 ? 37.463 52.895 -6.154 1.00 28.30 5 THR L N 1
ATOM 1671 C CA . THR B 2 5 ? 36.830 53.347 -4.915 1.00 29.35 5 THR L CA 1
ATOM 1672 C C . THR B 2 5 ? 35.331 53.173 -5.054 1.00 28.91 5 THR L C 1
ATOM 1673 O O . THR B 2 5 ? 34.680 53.852 -5.860 1.00 29.72 5 THR L O 1
ATOM 1677 N N . GLN B 2 6 ? 34.793 52.253 -4.270 1.00 28.13 6 GLN L N 1
ATOM 1678 C CA . GLN B 2 6 ? 33.400 51.888 -4.377 1.00 28.85 6 GLN L CA 1
ATOM 1679 C C . GLN B 2 6 ? 32.599 52.384 -3.175 1.00 29.81 6 GLN L C 1
ATOM 1680 O O . GLN B 2 6 ? 33.020 52.216 -2.022 1.00 29.36 6 GLN L O 1
ATOM 1686 N N . THR B 2 7 ? 31.448 52.998 -3.451 1.00 28.92 7 THR L N 1
ATOM 1687 C CA . THR B 2 7 ? 30.590 53.549 -2.402 1.00 29.65 7 THR L CA 1
ATOM 1688 C C . THR B 2 7 ? 29.111 53.250 -2.700 1.00 30.15 7 THR L C 1
ATOM 1689 O O . THR B 2 7 ? 28.711 53.232 -3.865 1.00 30.03 7 THR L O 1
ATOM 1693 N N . PRO B 2 8 ? 28.297 53.002 -1.654 1.00 29.87 8 PRO L N 1
ATOM 1694 C CA . PRO B 2 8 ? 28.657 52.957 -0.239 1.00 30.64 8 PRO L CA 1
ATOM 1695 C C . PRO B 2 8 ? 29.163 51.565 0.152 1.00 30.83 8 PRO L C 1
ATOM 1696 O O . PRO B 2 8 ? 29.148 50.644 -0.673 1.00 30.12 8 PRO L O 1
ATOM 1700 N N . LEU B 2 9 ? 29.599 51.419 1.397 1.00 31.83 9 LEU L N 1
ATOM 1701 C CA . LEU B 2 9 ? 30.084 50.133 1.900 1.00 34.47 9 LEU L CA 1
ATOM 1702 C C . LEU B 2 9 ? 28.951 49.133 2.125 1.00 33.95 9 LEU L C 1
ATOM 1703 O O . LEU B 2 9 ? 29.114 47.938 1.881 1.00 31.96 9 LEU L O 1
ATOM 1708 N N . SER B 2 10 ? 27.812 49.633 2.597 1.00 33.84 10 SER L N 1
ATOM 1709 C CA . SER B 2 10 ? 26.648 48.805 2.875 1.00 34.14 10 SER L CA 1
ATOM 1710 C C . SER B 2 10 ? 25.423 49.524 2.366 1.00 33.66 10 SER L C 1
ATOM 1711 O O . SER B 2 10 ? 25.395 50.753 2.317 1.00 32.85 10 SER L O 1
ATOM 1714 N N . LEU B 2 11 ? 24.398 48.754 2.027 1.00 32.63 11 LEU L N 1
ATOM 1715 C CA . LEU B 2 11 ? 23.137 49.303 1.582 1.00 33.81 11 LEU L CA 1
ATOM 1716 C C . LEU B 2 11 ? 21.987 48.465 2.144 1.00 34.31 11 LEU L C 1
ATOM 1717 O O . LEU B 2 11 ? 21.936 47.247 1.947 1.00 34.29 11 LEU L O 1
ATOM 1722 N N . SER B 2 12 ? 21.083 49.108 2.876 1.00 33.31 12 SER L N 1
ATOM 1723 C CA . SER B 2 12 ? 19.883 48.426 3.363 1.00 32.79 12 SER L CA 1
ATOM 1724 C C . SER B 2 12 ? 18.654 49.102 2.773 1.00 33.28 12 SER L C 1
ATOM 1725 O O . SER B 2 12 ? 18.376 50.259 3.080 1.00 32.83 12 SER L O 1
ATOM 1728 N N . VAL B 2 13 ? 17.911 48.373 1.948 1.00 33.76 13 VAL L N 1
ATOM 1729 C CA . VAL B 2 13 ? 16.793 48.954 1.198 1.00 34.28 13 VAL L CA 1
ATOM 1730 C C . VAL B 2 13 ? 15.487 48.195 1.445 1.00 34.63 13 VAL L C 1
ATOM 1731 O O . VAL B 2 13 ? 15.501 47.002 1.743 1.00 35.16 13 VAL L O 1
ATOM 1735 N N . SER B 2 14 ? 14.360 48.888 1.327 1.00 36.41 14 SER L N 1
ATOM 1736 C CA . SER B 2 14 ? 13.055 48.236 1.445 1.00 37.25 14 SER L CA 1
ATOM 1737 C C . SER B 2 14 ? 12.836 47.362 0.218 1.00 36.57 14 SER L C 1
ATOM 1738 O O . SER B 2 14 ? 13.331 47.687 -0.853 1.00 34.62 14 SER L O 1
ATOM 1741 N N . LEU B 2 15 ? 12.104 46.260 0.366 1.00 39.27 15 LEU L N 1
ATOM 1742 C CA . LEU B 2 15 ? 11.765 45.415 -0.788 1.00 40.87 15 LEU L CA 1
ATOM 1743 C C . LEU B 2 15 ? 11.149 46.236 -1.921 1.00 40.66 15 LEU L C 1
ATOM 1744 O O . LEU B 2 15 ? 10.304 47.098 -1.680 1.00 40.58 15 LEU L O 1
ATOM 1749 N N . GLY B 2 16 ? 11.584 45.985 -3.151 1.00 40.28 16 GLY L N 1
ATOM 1750 C CA . GLY B 2 16 ? 11.050 46.705 -4.307 1.00 37.68 16 GLY L CA 1
ATOM 1751 C C . GLY B 2 16 ? 11.683 48.060 -4.583 1.00 37.37 16 GLY L C 1
ATOM 1752 O O . GLY B 2 16 ? 11.464 48.641 -5.646 1.00 36.74 16 GLY L O 1
ATOM 1753 N N . ASP B 2 17 ? 12.475 48.566 -3.639 1.00 37.59 17 ASP L N 1
ATOM 1754 C CA . ASP B 2 17 ? 13.199 49.823 -3.835 1.00 36.90 17 ASP L CA 1
ATOM 1755 C C . ASP B 2 17 ? 14.382 49.650 -4.801 1.00 37.16 17 ASP L C 1
ATOM 1756 O O . ASP B 2 17 ? 14.722 48.529 -5.178 1.00 35.17 17 ASP L O 1
ATOM 1761 N N . GLN B 2 18 ? 14.984 50.769 -5.203 1.00 36.67 18 GLN L N 1
ATOM 1762 C CA . GLN B 2 18 ? 16.181 50.750 -6.030 1.00 37.50 18 GLN L CA 1
ATOM 1763 C C . GLN B 2 18 ? 17.428 50.861 -5.163 1.00 36.47 18 GLN L C 1
ATOM 1764 O O . GLN B 2 18 ? 17.430 51.562 -4.150 1.00 35.50 18 GLN L O 1
ATOM 1770 N N . ALA B 2 19 ? 18.476 50.152 -5.566 1.00 33.73 19 ALA L N 1
ATOM 1771 C CA . ALA B 2 19 ? 19.789 50.279 -4.945 1.00 33.27 19 ALA L CA 1
ATOM 1772 C C . ALA B 2 19 ? 20.746 50.812 -5.998 1.00 32.91 19 ALA L C 1
ATOM 1773 O O . ALA B 2 19 ? 20.688 50.401 -7.157 1.00 33.74 19 ALA L O 1
ATOM 1775 N N . SER B 2 20 ? 21.605 51.739 -5.598 1.00 31.92 20 SER L N 1
ATOM 1776 C CA . SER B 2 20 ? 22.535 52.360 -6.513 1.00 33.05 20 SER L CA 1
ATOM 1777 C C . SER B 2 20 ? 23.944 52.349 -5.921 1.00 34.18 20 SER L C 1
ATOM 1778 O O . SER B 2 20 ? 24.148 52.771 -4.781 1.00 34.25 20 SER L O 1
ATOM 1781 N N . ILE B 2 21 ? 24.899 51.851 -6.702 1.00 32.45 21 ILE L N 1
ATOM 1782 C CA . ILE B 2 21 ? 26.277 51.673 -6.256 1.00 32.26 21 ILE L CA 1
ATOM 1783 C C . ILE B 2 21 ? 27.232 52.396 -7.205 1.00 33.32 21 ILE L C 1
ATOM 1784 O O . ILE B 2 21 ? 27.154 52.233 -8.426 1.00 32.33 21 ILE L O 1
ATOM 1789 N N . SER B 2 22 ? 28.124 53.205 -6.640 1.00 35.51 22 SER L N 1
ATOM 1790 C CA . SER B 2 22 ? 29.070 53.982 -7.438 1.00 36.55 22 SER L CA 1
ATOM 1791 C C . SER B 2 22 ? 30.493 53.432 -7.352 1.00 36.60 22 SER L C 1
ATOM 1792 O O . SER B 2 22 ? 30.903 52.917 -6.320 1.00 35.31 22 SER L O 1
ATOM 1795 N N . CYS B 2 23 ? 31.227 53.554 -8.455 1.00 36.28 23 CYS L N 1
ATOM 1796 C CA . CYS B 2 23 ? 32.610 53.123 -8.557 1.00 36.89 23 CYS L CA 1
ATOM 1797 C C . CYS B 2 23 ? 33.376 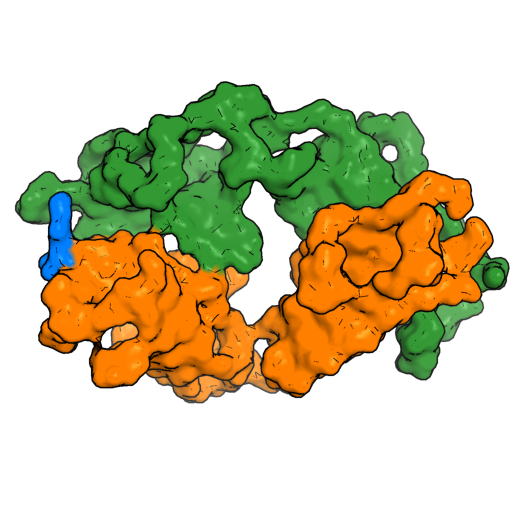54.234 -9.276 1.00 36.17 23 CYS L C 1
ATOM 1798 O O . CYS B 2 23 ? 32.999 54.641 -10.376 1.00 37.13 23 CYS L O 1
ATOM 1801 N N . ARG B 2 24 ? 34.419 54.751 -8.634 1.00 34.25 24 ARG L N 1
ATOM 1802 C CA . ARG B 2 24 ? 35.308 55.742 -9.242 1.00 34.81 24 ARG L CA 1
ATOM 1803 C C . ARG B 2 24 ? 36.722 55.171 -9.364 1.00 32.85 24 ARG L C 1
ATOM 1804 O O . ARG B 2 24 ? 37.260 54.640 -8.387 1.00 31.15 24 ARG L O 1
ATOM 1812 N N . SER B 2 25 ? 37.315 55.273 -10.554 1.00 30.19 25 SER L N 1
ATOM 1813 C CA . SER B 2 25 ? 38.689 54.799 -10.778 1.00 30.41 25 SER L CA 1
ATOM 1814 C C . SER B 2 25 ? 39.731 55.903 -10.601 1.00 30.13 25 SER L C 1
ATOM 1815 O O . SER B 2 25 ? 39.447 57.069 -10.867 1.00 31.51 25 SER L O 1
ATOM 1818 N N . SER B 2 26 ? 40.932 55.531 -10.156 1.00 30.00 26 SER L N 1
ATOM 1819 C CA . SER B 2 26 ? 42.031 56.493 -9.983 1.00 29.60 26 SER L CA 1
ATOM 1820 C C . SER B 2 26 ? 42.536 57.088 -11.304 1.00 30.46 26 SER L C 1
ATOM 1821 O O . SER B 2 26 ? 43.134 58.162 -11.315 1.00 31.28 26 SER L O 1
ATOM 1824 N N . GLN B 2 27 ? 42.293 56.396 -12.413 1.00 31.01 27 GLN L N 1
ATOM 1825 C CA . GLN B 2 27 ? 42.502 56.976 -13.745 1.00 31.74 27 GLN L CA 1
ATOM 1826 C C . GLN B 2 27 ? 41.449 56.498 -14.738 1.00 30.49 27 GLN L C 1
ATOM 1827 O O . GLN B 2 27 ? 40.656 55.609 -14.427 1.00 31.28 27 GLN L O 1
ATOM 1833 N N . SER B 2 28 ? 41.433 57.107 -15.920 1.00 29.09 28 SER L N 1
ATOM 1834 C CA . SER B 2 28 ? 40.474 56.767 -16.960 1.00 28.88 28 SER L CA 1
ATOM 1835 C C . SER B 2 28 ? 40.520 55.280 -17.310 1.00 28.17 28 SER L C 1
ATOM 1836 O O . SER B 2 28 ? 41.595 54.694 -17.418 1.00 27.23 28 SER L O 1
ATOM 1839 N N . LEU B 2 29 ? 39.344 54.685 -17.478 1.00 27.26 29 LEU L N 1
ATOM 1840 C CA . LEU B 2 29 ? 39.254 53.286 -17.869 1.00 27.13 29 LEU L CA 1
ATOM 1841 C C . LEU B 2 29 ? 39.064 53.121 -19.378 1.00 27.28 29 LEU L C 1
ATOM 1842 O O . LEU B 2 29 ? 38.865 52.002 -19.871 1.00 28.31 29 LEU L O 1
ATOM 1847 N N . VAL B 2 30 ? 39.144 54.232 -20.111 1.00 26.82 30 VAL L N 1
ATOM 1848 C CA . VAL B 2 30 ? 39.131 54.183 -21.573 1.00 26.39 30 VAL L CA 1
ATOM 1849 C C . VAL B 2 30 ? 40.483 53.667 -22.063 1.00 26.40 30 VAL L C 1
ATOM 1850 O O . VAL B 2 30 ? 41.506 54.331 -21.913 1.00 25.42 30 VAL L O 1
ATOM 1854 N N . HIS B 2 31 ? 40.460 52.460 -22.617 1.00 26.68 31 HIS L N 1
ATOM 1855 C CA . HIS B 2 31 ? 41.605 51.823 -23.260 1.00 28.06 31 HIS L CA 1
ATOM 1856 C C . HIS B 2 31 ? 42.026 52.638 -24.463 1.00 28.97 31 HIS L C 1
ATOM 1857 O O . HIS B 2 31 ? 41.219 53.375 -25.038 1.00 28.37 31 HIS L O 1
ATOM 1864 N N . SER B 2 32 ? 43.291 52.528 -24.858 1.00 29.99 32 SER L N 1
ATOM 1865 C CA . SER B 2 32 ? 43.764 53.194 -26.079 1.00 30.61 32 SER L CA 1
ATOM 1866 C C . SER B 2 32 ? 42.966 52.774 -27.334 1.00 31.18 32 SER L C 1
ATOM 1867 O O . SER B 2 32 ? 42.839 53.547 -28.284 1.00 30.95 32 SER L O 1
ATOM 1870 N N . ASN B 2 33 ? 42.422 51.556 -27.326 1.00 30.75 33 ASN L N 1
ATOM 1871 C CA . ASN B 2 33 ? 41.558 51.080 -28.411 1.00 29.29 33 ASN L CA 1
ATOM 1872 C C . ASN B 2 33 ? 40.130 51.663 -28.383 1.00 27.93 33 ASN L C 1
ATOM 1873 O O . ASN B 2 33 ? 39.303 51.323 -29.225 1.00 27.09 33 ASN L O 1
ATOM 1878 N N . GLY B 2 34 ? 39.848 52.516 -27.402 1.00 28.77 34 GLY L N 1
ATOM 1879 C CA . GLY B 2 34 ? 38.594 53.268 -27.344 1.00 27.87 34 GLY L CA 1
ATOM 1880 C C . GLY B 2 34 ? 37.485 52.637 -26.517 1.00 29.65 34 GLY L C 1
ATOM 1881 O O . GLY B 2 34 ? 36.463 53.280 -26.240 1.00 29.96 34 GLY L O 1
ATOM 1882 N N . ASN B 2 35 ? 37.672 51.374 -26.141 1.00 29.11 35 ASN L N 1
ATOM 1883 C CA . ASN B 2 35 ? 36.695 50.642 -25.341 1.00 27.90 35 ASN L CA 1
ATOM 1884 C C . ASN B 2 35 ? 36.961 50.842 -23.852 1.00 27.78 35 ASN L C 1
ATOM 1885 O O . ASN B 2 35 ? 38.072 51.213 -23.451 1.00 28.81 35 ASN L O 1
ATOM 1890 N N . THR B 2 36 ? 35.937 50.592 -23.043 1.00 25.90 36 THR L N 1
ATOM 1891 C CA . THR B 2 36 ? 36.013 50.809 -21.604 1.00 25.78 36 THR L CA 1
ATOM 1892 C C . THR B 2 36 ? 35.759 49.491 -20.894 1.00 26.08 36 THR L C 1
ATOM 1893 O O . THR B 2 36 ? 34.653 48.933 -20.948 1.00 25.68 36 THR L O 1
ATOM 1897 N N . TYR B 2 37 ? 36.811 48.994 -20.251 1.00 24.95 37 TYR L N 1
ATOM 1898 C CA . TYR B 2 37 ? 36.804 47.668 -19.644 1.00 23.98 37 TYR L CA 1
ATOM 1899 C C . TYR B 2 37 ? 36.497 47.744 -18.154 1.00 23.94 37 TYR L C 1
ATOM 1900 O O . TYR B 2 37 ? 37.376 47.615 -17.295 1.00 24.08 37 TYR L O 1
ATOM 1909 N N . LEU B 2 38 ? 35.219 47.963 -17.868 1.00 24.13 38 LEU L N 1
ATOM 1910 C CA . LEU B 2 38 ? 34.729 48.043 -16.500 1.00 23.50 38 LEU L CA 1
ATOM 1911 C C . LEU B 2 38 ? 33.529 47.115 -16.342 1.00 23.54 38 LEU L C 1
ATOM 1912 O O . LEU B 2 38 ? 32.602 47.148 -17.157 1.00 24.48 38 LEU L O 1
ATOM 1917 N N . HIS B 2 39 ? 33.553 46.295 -15.289 1.00 22.87 39 HIS L N 1
ATOM 1918 C CA . HIS B 2 39 ? 32.616 45.190 -15.125 1.00 22.95 39 HIS L CA 1
ATOM 1919 C C . HIS B 2 39 ? 32.032 45.145 -13.737 1.00 22.84 39 HIS L C 1
ATOM 1920 O O . HIS B 2 39 ? 32.615 45.675 -12.801 1.00 24.85 39 HIS L O 1
ATOM 1927 N N . TRP B 2 40 ? 30.882 44.496 -13.579 1.00 23.87 40 TRP L N 1
ATOM 1928 C CA . TRP B 2 40 ? 30.274 44.346 -12.256 1.00 22.91 40 TRP L CA 1
ATOM 1929 C C . TRP B 2 40 ? 30.057 42.919 -11.924 1.00 22.73 40 TRP L C 1
ATOM 1930 O O . TRP B 2 40 ? 29.665 42.122 -12.784 1.00 23.60 40 TRP L O 1
ATOM 1941 N N . TYR B 2 41 ? 30.288 42.586 -10.660 1.00 22.41 41 TYR L N 1
ATOM 1942 C CA . TYR B 2 41 ? 30.148 41.222 -10.171 1.00 23.70 41 TYR L CA 1
ATOM 1943 C C . TYR B 2 41 ? 29.328 41.247 -8.888 1.00 24.28 41 TYR L C 1
ATOM 1944 O O . TYR B 2 41 ? 29.176 42.294 -8.260 1.00 23.94 41 TYR L O 1
ATOM 1953 N N . LEU B 2 42 ? 28.809 40.087 -8.499 1.00 24.45 42 LEU L N 1
ATOM 1954 C CA . LEU B 2 42 ? 28.373 39.895 -7.125 1.00 24.79 42 LEU L CA 1
ATOM 1955 C C . LEU B 2 42 ? 28.985 38.625 -6.564 1.00 25.43 42 LEU L C 1
ATOM 1956 O O . LEU B 2 42 ? 29.474 37.771 -7.315 1.00 25.44 42 LEU L O 1
ATOM 1961 N N . GLN B 2 43 ? 28.958 38.510 -5.240 1.00 24.68 43 GLN L N 1
ATOM 1962 C CA . GLN B 2 43 ? 29.408 37.307 -4.567 1.00 25.31 43 GLN L CA 1
ATOM 1963 C C . GLN B 2 43 ? 28.569 37.083 -3.316 1.00 25.91 43 GLN L C 1
ATOM 1964 O O . GLN B 2 43 ? 28.450 37.965 -2.473 1.00 25.49 43 GLN L O 1
ATOM 1970 N N . LYS B 2 44 ? 27.962 35.910 -3.232 1.00 27.80 44 LYS L N 1
ATOM 1971 C CA . LYS B 2 44 ? 27.222 35.508 -2.051 1.00 30.22 44 LYS L CA 1
ATOM 1972 C C . LYS B 2 44 ? 28.161 34.693 -1.185 1.00 33.24 44 LYS L C 1
ATOM 1973 O O . LYS B 2 44 ? 29.109 34.101 -1.707 1.00 33.53 44 LYS L O 1
ATOM 1979 N N . PRO B 2 45 ? 27.930 34.677 0.146 1.00 35.55 45 PRO L N 1
ATOM 1980 C CA . PRO B 2 45 ? 28.841 33.946 1.043 1.00 36.38 45 PRO L CA 1
ATOM 1981 C C . PRO B 2 45 ? 28.976 32.468 0.672 1.00 36.12 45 PRO L C 1
ATOM 1982 O O . PRO B 2 45 ? 28.005 31.845 0.231 1.00 37.20 45 PRO L O 1
ATOM 1986 N N . GLY B 2 46 ? 30.182 31.925 0.824 1.00 38.09 46 GLY L N 1
ATOM 1987 C CA . GLY B 2 46 ? 30.452 30.524 0.475 1.00 36.63 46 GLY L CA 1
ATOM 1988 C C . GLY B 2 46 ? 30.378 30.232 -1.017 1.00 36.19 46 GLY L C 1
ATOM 1989 O O . GLY B 2 46 ? 30.463 29.075 -1.432 1.00 37.30 46 GLY L O 1
ATOM 1990 N N . GLN B 2 47 ? 30.227 31.278 -1.830 1.00 34.74 47 GLN L N 1
ATOM 1991 C CA . GLN B 2 47 ? 30.070 31.104 -3.274 1.00 31.87 47 GLN L CA 1
ATOM 1992 C C . GLN B 2 47 ? 31.130 31.854 -4.079 1.00 29.56 47 GLN L C 1
ATOM 1993 O O . GLN B 2 47 ? 31.734 32.815 -3.599 1.00 29.40 47 GLN L O 1
ATOM 1999 N N . SER B 2 48 ? 31.337 31.413 -5.317 1.00 27.64 48 SER L N 1
ATOM 2000 C CA . SER B 2 48 ? 32.242 32.083 -6.241 1.00 27.12 48 SER L CA 1
ATOM 2001 C C . SER B 2 48 ? 31.600 33.378 -6.730 1.00 25.66 48 SER L C 1
ATOM 2002 O O . SER B 2 48 ? 30.382 33.512 -6.683 1.00 25.76 48 SER L O 1
ATOM 2005 N N . PRO B 2 49 ? 32.412 34.341 -7.197 1.00 25.11 49 PRO L N 1
ATOM 2006 C CA . PRO B 2 49 ? 31.819 35.510 -7.835 1.00 25.11 49 PRO L CA 1
ATOM 2007 C C . PRO B 2 49 ? 31.001 35.145 -9.081 1.00 26.17 49 PRO L C 1
ATOM 2008 O O . PRO B 2 49 ? 31.214 34.089 -9.679 1.00 26.22 49 PRO L O 1
ATOM 2012 N N . LYS B 2 50 ? 30.050 36.010 -9.429 1.00 26.37 50 LYS L N 1
ATOM 2013 C CA . LYS B 2 50 ? 29.208 35.858 -10.616 1.00 27.12 50 LYS L CA 1
ATOM 2014 C C . LYS B 2 50 ? 29.283 37.148 -11.407 1.00 24.88 50 LYS L C 1
ATOM 2015 O O . LYS B 2 50 ? 29.093 38.234 -10.846 1.00 24.85 50 LYS L O 1
ATOM 2021 N N . LEU B 2 51 ? 29.537 37.035 -12.705 1.00 23.27 51 LEU L N 1
ATOM 2022 C CA . LEU B 2 51 ? 29.534 38.209 -13.576 1.00 23.10 51 LEU L CA 1
ATOM 2023 C C . LEU B 2 51 ? 28.110 38.725 -13.804 1.00 23.03 51 LEU L C 1
ATOM 2024 O O . LEU B 2 51 ? 27.199 37.956 -14.112 1.00 23.65 51 LEU L O 1
ATOM 2029 N N . LEU B 2 52 ? 27.940 40.035 -13.671 1.00 22.86 52 LEU L N 1
ATOM 2030 C CA . LEU B 2 52 ? 26.644 40.659 -13.861 1.00 23.80 52 LEU L CA 1
ATOM 2031 C C . LEU B 2 52 ? 26.677 41.479 -15.138 1.00 24.74 52 LEU L C 1
ATOM 2032 O O . LEU B 2 52 ? 25.865 41.268 -16.045 1.00 24.69 52 LEU L O 1
ATOM 2037 N N . ILE B 2 53 ? 27.640 42.396 -15.202 1.00 24.50 53 ILE L N 1
ATOM 2038 C CA . ILE B 2 53 ? 27.757 43.337 -16.303 1.00 25.41 53 ILE L CA 1
ATOM 2039 C C . ILE B 2 53 ? 29.196 43.403 -16.775 1.00 24.93 53 ILE L C 1
ATOM 2040 O O . ILE B 2 53 ? 30.099 43.490 -15.962 1.00 24.95 53 ILE L O 1
ATOM 2045 N N . TYR B 2 54 ? 29.397 43.341 -18.089 1.00 24.26 54 TYR L N 1
ATOM 2046 C CA . TYR B 2 54 ? 30.725 43.504 -18.659 1.00 24.20 54 TYR L CA 1
ATOM 2047 C C . TYR B 2 54 ? 30.754 44.727 -19.545 1.00 24.91 54 TYR L C 1
ATOM 2048 O O . TYR B 2 54 ? 29.746 45.064 -20.177 1.00 27.11 54 TYR L O 1
ATOM 2057 N N . LYS B 2 55 ? 31.910 45.382 -19.591 1.00 24.06 55 LYS L N 1
ATOM 2058 C CA . LYS B 2 55 ? 32.129 46.528 -20.454 1.00 24.45 55 LYS L CA 1
ATOM 2059 C C . LYS B 2 55 ? 31.017 47.565 -20.259 1.00 26.20 55 LYS L C 1
ATOM 2060 O O . LYS B 2 55 ? 30.332 47.956 -21.215 1.00 25.41 55 LYS L O 1
ATOM 2066 N N . VAL B 2 56 ? 30.854 47.972 -18.994 1.00 25.85 56 VAL L N 1
ATOM 2067 C CA . VAL B 2 56 ? 30.005 49.106 -18.554 1.00 26.01 56 VAL L CA 1
ATOM 2068 C C . VAL B 2 56 ? 28.504 48.811 -18.474 1.00 26.03 56 VAL L C 1
ATOM 2069 O O . VAL B 2 56 ? 27.879 49.056 -17.429 1.00 26.74 56 VAL L O 1
ATOM 2073 N N . SER B 2 57 ? 27.927 48.270 -19.544 1.00 25.41 57 SER L N 1
ATOM 2074 C CA . SER B 2 57 ? 26.472 48.140 -19.611 1.00 25.95 57 SER L CA 1
ATOM 2075 C C . SER B 2 57 ? 25.928 46.802 -20.108 1.00 26.27 57 SER L C 1
ATOM 2076 O O . SER B 2 57 ? 24.709 46.585 -20.072 1.00 26.63 57 SER L O 1
ATOM 2079 N N . ASN B 2 58 ? 26.791 45.902 -20.570 1.00 26.02 58 ASN L N 1
ATOM 2080 C CA . ASN B 2 58 ? 26.287 44.642 -21.132 1.00 27.38 58 ASN L CA 1
ATOM 2081 C C . ASN B 2 58 ? 25.954 43.620 -20.067 1.00 28.89 58 ASN L C 1
ATOM 2082 O O . ASN B 2 58 ? 26.843 43.197 -19.316 1.00 28.13 58 ASN L O 1
ATOM 2087 N N . ARG B 2 59 ? 24.684 43.211 -20.009 1.00 28.23 59 ARG L N 1
ATOM 2088 C CA . ARG B 2 59 ? 24.258 42.193 -19.059 1.00 32.02 59 ARG L CA 1
ATOM 2089 C C . ARG B 2 59 ? 24.723 40.815 -19.506 1.00 30.96 59 ARG L C 1
ATOM 2090 O O . ARG B 2 59 ? 24.578 40.446 -20.675 1.00 31.17 59 ARG L O 1
ATOM 2098 N N . PHE B 2 60 ? 25.276 40.059 -18.565 1.00 29.83 60 PHE L N 1
ATOM 2099 C CA . PHE B 2 60 ? 25.638 38.669 -18.809 1.00 29.43 60 PHE L CA 1
ATOM 2100 C C . PHE B 2 60 ? 24.365 37.817 -18.845 1.00 30.33 60 PHE L C 1
ATOM 2101 O O . PHE B 2 60 ? 23.365 38.155 -18.202 1.00 29.96 60 PHE L O 1
ATOM 2109 N N . SER B 2 61 ? 24.398 36.726 -19.606 1.00 33.04 61 SER L N 1
ATOM 2110 C CA . SER B 2 61 ? 23.212 35.890 -19.803 1.00 36.29 61 SER L CA 1
ATOM 2111 C C . SER B 2 61 ? 22.597 35.436 -18.474 1.00 36.07 61 SER L C 1
ATOM 2112 O O . SER B 2 61 ? 23.300 34.970 -17.577 1.00 37.33 61 SER L O 1
ATOM 2115 N N . GLY B 2 62 ? 21.281 35.602 -18.348 1.00 35.05 62 GLY L N 1
ATOM 2116 C CA . GLY B 2 62 ? 20.573 35.217 -17.132 1.00 34.97 62 GLY L CA 1
ATOM 2117 C C . GLY B 2 62 ? 20.378 36.376 -16.168 1.00 33.61 62 GLY L C 1
ATOM 2118 O O . GLY B 2 62 ? 19.615 36.269 -15.219 1.00 36.07 62 GLY L O 1
ATOM 2119 N N . VAL B 2 63 ? 21.068 37.484 -16.412 1.00 32.00 63 VAL L N 1
ATOM 2120 C CA . VAL B 2 63 ? 20.959 38.666 -15.564 1.00 31.52 63 VAL L CA 1
ATOM 2121 C C . VAL B 2 63 ? 19.716 39.458 -15.991 1.00 32.26 63 VAL L C 1
ATOM 2122 O O . VAL B 2 63 ? 19.633 39.879 -17.142 1.00 32.66 63 VAL L O 1
ATOM 2126 N N . PRO B 2 64 ? 18.747 39.660 -15.066 1.00 33.27 64 PRO L N 1
ATOM 2127 C CA . PRO B 2 64 ? 17.493 40.375 -15.404 1.00 32.33 64 PRO L CA 1
ATOM 2128 C C . PRO B 2 64 ? 17.754 41.842 -15.737 1.00 33.07 64 PRO L C 1
ATOM 2129 O O . PRO B 2 64 ? 18.694 42.434 -15.191 1.00 32.70 64 PRO L O 1
ATOM 2133 N N . ASP B 2 65 ? 16.956 42.426 -16.632 1.00 34.88 65 ASP L N 1
ATOM 2134 C CA . ASP B 2 65 ? 17.193 43.823 -17.048 1.00 37.06 65 ASP L CA 1
ATOM 2135 C C . ASP B 2 65 ? 16.886 44.838 -15.934 1.00 36.50 65 ASP L C 1
ATOM 2136 O O . ASP B 2 65 ? 17.062 46.049 -16.096 1.00 36.08 65 ASP L O 1
ATOM 2141 N N . ARG B 2 66 ? 16.452 44.290 -14.802 1.00 35.32 66 ARG L N 1
ATOM 2142 C CA . ARG B 2 66 ? 16.353 44.959 -13.508 1.00 35.81 66 ARG L CA 1
ATOM 2143 C C . ARG B 2 66 ? 17.686 45.600 -13.075 1.00 35.08 66 ARG L C 1
ATOM 2144 O O . ARG B 2 66 ? 17.714 46.645 -12.419 1.00 33.99 66 ARG L O 1
ATOM 2152 N N . LEU B 2 67 ? 18.787 44.941 -13.425 1.00 33.95 67 LEU L N 1
ATOM 2153 C CA . LEU B 2 67 ? 20.124 45.457 -13.161 1.00 33.05 67 LEU L CA 1
ATOM 2154 C C . LEU B 2 67 ? 20.641 46.191 -14.383 1.00 32.40 67 LEU L C 1
ATOM 2155 O O . LEU B 2 67 ? 20.550 45.687 -15.498 1.00 31.87 67 LEU L O 1
ATOM 2160 N N . SER B 2 68 ? 21.200 47.378 -14.178 1.00 33.18 68 SER L N 1
ATOM 2161 C CA . SER B 2 68 ? 21.789 48.135 -15.280 1.00 33.88 68 SER L CA 1
ATOM 2162 C C . SER B 2 68 ? 23.059 48.870 -14.864 1.00 33.99 68 SER L C 1
ATOM 2163 O O . SER B 2 68 ? 23.190 49.312 -13.720 1.00 34.39 68 SER L O 1
ATOM 2166 N N . GLY B 2 69 ? 23.997 48.976 -15.799 1.00 32.32 69 GLY L N 1
ATOM 2167 C CA . GLY B 2 69 ? 25.226 49.724 -15.575 1.00 31.58 69 GLY L CA 1
ATOM 2168 C C . GLY B 2 69 ? 25.354 50.909 -16.511 1.00 30.59 69 GLY L C 1
ATOM 2169 O O . GLY B 2 69 ? 24.847 50.883 -17.640 1.00 30.74 69 GLY L O 1
ATOM 2170 N N . SER B 2 70 ? 26.038 51.947 -16.039 1.00 29.47 70 SER L N 1
ATOM 2171 C CA . SER B 2 70 ? 26.317 53.124 -16.841 1.00 29.38 70 SER L CA 1
ATOM 2172 C C . SER B 2 70 ? 27.573 53.813 -16.334 1.00 27.84 70 SER L C 1
ATOM 2173 O O . SER B 2 70 ? 28.147 53.417 -15.313 1.00 28.10 70 SER L O 1
ATOM 2176 N N . GLY B 2 71 ? 27.985 54.850 -17.050 1.00 26.84 71 GLY L N 1
ATOM 2177 C CA . GLY B 2 71 ? 29.124 55.671 -16.661 1.00 26.51 71 GLY L CA 1
ATOM 2178 C C . GLY B 2 71 ? 30.122 55.772 -17.785 1.00 26.85 71 GLY L C 1
ATOM 2179 O O . GLY B 2 71 ? 29.933 55.193 -18.854 1.00 27.99 71 GLY L O 1
ATOM 2180 N N . SER B 2 72 ? 31.192 56.513 -17.539 1.00 28.33 72 SER L N 1
ATOM 2181 C CA . SER B 2 72 ? 32.233 56.731 -18.529 1.00 28.86 72 SER L CA 1
ATOM 2182 C C . SER B 2 72 ? 33.453 57.328 -17.845 1.00 28.73 72 SER L C 1
ATOM 2183 O O . SER B 2 72 ? 33.344 57.890 -16.757 1.00 29.40 72 SER L O 1
ATOM 2186 N N . GLY B 2 73 ? 34.608 57.197 -18.485 1.00 28.36 73 GLY L N 1
ATOM 2187 C CA . GLY B 2 73 ? 35.850 57.750 -17.966 1.00 29.32 73 GLY L CA 1
ATOM 2188 C C . GLY B 2 73 ? 36.283 57.120 -16.655 1.00 30.39 73 GLY L C 1
ATOM 2189 O O . GLY B 2 73 ? 36.849 56.028 -16.644 1.00 30.34 73 GLY L O 1
ATOM 2190 N N . THR B 2 74 ? 36.006 57.814 -15.552 1.00 29.55 74 THR L N 1
ATOM 2191 C CA . THR B 2 74 ? 36.412 57.363 -14.221 1.00 30.78 74 THR L CA 1
ATOM 2192 C C . THR B 2 74 ? 35.223 57.097 -13.291 1.00 32.17 74 THR L C 1
ATOM 2193 O O . THR B 2 74 ? 35.419 56.675 -12.154 1.00 33.48 74 THR L O 1
ATOM 2197 N N . ASP B 2 75 ? 34.004 57.322 -13.782 1.00 32.77 75 ASP L N 1
ATOM 2198 C CA . ASP B 2 75 ? 32.813 57.372 -12.938 1.00 33.29 75 ASP L CA 1
ATOM 2199 C C . ASP B 2 75 ? 31.758 56.395 -13.445 1.00 31.23 75 ASP L C 1
ATOM 2200 O O . ASP B 2 75 ? 31.240 56.564 -14.549 1.00 29.93 75 ASP L O 1
ATOM 2205 N N . PHE B 2 76 ? 31.423 55.393 -12.633 1.00 27.26 76 PHE L N 1
ATOM 2206 C CA . PHE B 2 76 ? 30.495 54.334 -13.054 1.00 26.80 76 PHE L CA 1
ATOM 2207 C C . PHE B 2 76 ? 29.482 53.985 -11.986 1.00 25.80 76 PHE L C 1
ATOM 2208 O O . PHE B 2 76 ? 29.769 54.107 -10.800 1.00 26.99 76 PHE L O 1
ATOM 2216 N N . THR B 2 77 ? 28.310 53.517 -12.411 1.00 26.13 77 THR L N 1
ATOM 2217 C CA . THR B 2 77 ? 27.201 53.254 -11.497 1.00 26.71 77 THR L CA 1
ATOM 2218 C C . THR B 2 77 ? 26.478 51.961 -11.855 1.00 26.44 77 THR L C 1
ATOM 2219 O O . THR B 2 77 ? 26.142 51.740 -13.019 1.00 27.55 77 THR L O 1
ATOM 2223 N N . LEU B 2 78 ? 26.264 51.105 -10.858 1.00 26.19 78 LEU L N 1
ATOM 2224 C CA . LEU B 2 78 ? 25.376 49.951 -10.996 1.00 26.56 78 LEU L CA 1
ATOM 2225 C C . LEU B 2 78 ? 24.059 50.239 -10.277 1.00 27.16 78 LEU L C 1
ATOM 2226 O O . LEU B 2 78 ? 24.060 50.589 -9.091 1.00 26.10 78 LEU L O 1
ATOM 2231 N N . LYS B 2 79 ? 22.944 50.090 -10.996 1.00 29.70 79 LYS L N 1
ATOM 2232 C CA . LYS B 2 79 ? 21.609 50.272 -10.418 1.00 30.87 79 LYS L CA 1
ATOM 2233 C C . LYS B 2 79 ? 20.847 48.957 -10.387 1.00 31.65 79 LYS L C 1
ATOM 2234 O O . LYS B 2 79 ? 20.764 48.255 -11.398 1.00 31.89 79 LYS L O 1
ATOM 2240 N N . ILE B 2 80 ? 20.285 48.632 -9.230 1.00 30.36 80 ILE L N 1
ATOM 2241 C CA . ILE B 2 80 ? 19.456 47.444 -9.096 1.00 32.27 80 ILE L CA 1
ATOM 2242 C C . ILE B 2 80 ? 18.047 47.902 -8.755 1.00 34.74 80 ILE L C 1
ATOM 2243 O O . ILE B 2 80 ? 17.807 48.392 -7.648 1.00 36.36 80 ILE L O 1
ATOM 2248 N N . SER B 2 81 ? 17.126 47.767 -9.709 1.00 35.09 81 SER L N 1
ATOM 2249 C CA . SER B 2 81 ? 15.720 48.089 -9.464 1.00 36.49 81 SER L CA 1
ATOM 2250 C C . SER B 2 81 ? 15.007 46.904 -8.845 1.00 35.31 81 SER L C 1
ATOM 2251 O O . SER B 2 81 ? 15.440 45.761 -8.998 1.00 35.57 81 SER L O 1
ATOM 2254 N N . ARG B 2 82 ? 13.919 47.191 -8.136 1.00 34.59 82 ARG L N 1
ATOM 2255 C CA . ARG B 2 82 ? 13.092 46.176 -7.476 1.00 35.20 82 ARG L CA 1
ATOM 2256 C C . ARG B 2 82 ? 13.903 45.145 -6.689 1.00 35.49 82 ARG L C 1
ATOM 2257 O O . ARG B 2 82 ? 13.761 43.926 -6.891 1.00 34.77 82 ARG L O 1
ATOM 2265 N N . VAL B 2 83 ? 14.747 45.644 -5.790 1.00 34.04 83 VAL L N 1
ATOM 2266 C CA . VAL B 2 83 ? 15.544 44.778 -4.925 1.00 33.46 83 VAL L CA 1
ATOM 2267 C C . VAL B 2 83 ? 14.665 43.724 -4.253 1.00 35.11 83 VAL L C 1
ATOM 2268 O O . VAL B 2 83 ? 13.631 44.043 -3.656 1.00 35.53 83 VAL L O 1
ATOM 2272 N N . GLU B 2 84 ? 15.086 42.468 -4.379 1.00 34.03 84 GLU L N 1
ATOM 2273 C CA . GLU B 2 84 ? 14.376 41.332 -3.801 1.00 33.94 84 GLU L CA 1
ATOM 2274 C C . GLU B 2 84 ? 15.350 40.493 -2.971 1.00 33.86 84 GLU L C 1
ATOM 2275 O O . GLU B 2 84 ? 16.578 40.651 -3.079 1.00 32.05 84 GLU L O 1
ATOM 2281 N N . ALA B 2 85 ? 14.809 39.598 -2.151 1.00 31.47 85 ALA L N 1
ATOM 2282 C CA . ALA B 2 85 ? 15.627 38.791 -1.251 1.00 32.52 85 ALA L CA 1
ATOM 2283 C C . ALA B 2 85 ? 16.795 38.085 -1.946 1.00 32.41 85 ALA L C 1
ATOM 2284 O O . ALA B 2 85 ? 17.875 37.973 -1.361 1.00 31.96 85 ALA L O 1
ATOM 2286 N N . GLU B 2 86 ? 16.579 37.617 -3.178 1.00 32.66 86 GLU L N 1
ATOM 2287 C CA . GLU B 2 86 ? 17.617 36.896 -3.932 1.00 34.72 86 GLU L CA 1
ATOM 2288 C C . GLU B 2 86 ? 18.790 37.780 -4.386 1.00 32.29 86 GLU L C 1
ATOM 2289 O O . GLU B 2 86 ? 19.840 37.273 -4.790 1.00 31.80 86 GLU L O 1
ATOM 2295 N N . ASP B 2 87 ? 18.616 39.094 -4.293 1.00 29.17 87 ASP L N 1
ATOM 2296 C CA . ASP B 2 87 ? 19.676 40.036 -4.628 1.00 29.91 87 ASP L CA 1
ATOM 2297 C C . ASP B 2 87 ? 20.724 40.182 -3.523 1.00 29.28 87 ASP L C 1
ATOM 2298 O O . ASP B 2 87 ? 21.759 40.831 -3.736 1.00 30.18 87 ASP L O 1
ATOM 2303 N N . LEU B 2 88 ? 20.453 39.614 -2.347 1.00 27.53 88 LEU L N 1
ATOM 2304 C CA . LEU B 2 88 ? 21.390 39.728 -1.217 1.00 27.81 88 LEU L CA 1
ATOM 2305 C C . LEU B 2 88 ? 22.760 39.155 -1.585 1.00 26.88 88 LEU L C 1
ATOM 2306 O O . LEU B 2 88 ? 22.883 37.981 -1.937 1.00 25.40 88 LEU L O 1
ATOM 2311 N N . ALA B 2 89 ? 23.775 40.015 -1.521 1.00 26.66 89 ALA L N 1
ATOM 2312 C CA . ALA B 2 89 ? 25.127 39.688 -1.986 1.00 25.42 89 ALA L CA 1
ATOM 2313 C C . ALA B 2 89 ? 26.041 40.871 -1.688 1.00 24.93 89 ALA L C 1
ATOM 2314 O O . ALA B 2 89 ? 25.566 41.942 -1.278 1.00 24.26 89 ALA L O 1
ATOM 2316 N N . VAL B 2 90 ? 27.344 40.661 -1.878 1.00 23.68 90 VAL L N 1
ATOM 2317 C CA . VAL B 2 90 ? 28.331 41.749 -1.942 1.00 24.29 90 VAL L CA 1
ATOM 2318 C C . VAL B 2 90 ? 28.575 42.031 -3.413 1.00 23.68 90 VAL L C 1
ATOM 2319 O O . VAL B 2 90 ? 28.917 41.121 -4.168 1.00 23.53 90 VAL L O 1
ATOM 2323 N N . TYR B 2 91 ? 28.380 43.287 -3.817 1.00 23.95 91 TYR L N 1
ATOM 2324 C CA . TYR B 2 91 ? 28.529 43.714 -5.211 1.00 23.45 91 TYR L CA 1
ATOM 2325 C C . TYR B 2 91 ? 29.821 44.497 -5.353 1.00 24.16 91 TYR L C 1
ATOM 2326 O O . TYR B 2 91 ? 30.172 45.276 -4.464 1.00 24.71 91 TYR L O 1
ATOM 2335 N N . PHE B 2 92 ? 30.524 44.301 -6.465 1.00 22.83 92 PHE L N 1
ATOM 2336 C CA . PHE B 2 92 ? 31.772 45.034 -6.682 1.00 23.09 92 PHE L CA 1
ATOM 2337 C C . PHE B 2 92 ? 32.082 45.267 -8.161 1.00 23.39 92 PHE L C 1
ATOM 2338 O O . PHE B 2 92 ? 31.754 44.443 -9.024 1.00 22.87 92 PHE L O 1
ATOM 2346 N N . CYS B 2 93 ? 32.691 46.415 -8.438 1.00 24.96 93 CYS L N 1
ATOM 2347 C CA . CYS B 2 93 ? 33.183 46.729 -9.768 1.00 25.90 93 CYS L CA 1
ATOM 2348 C C . CYS B 2 93 ? 34.571 46.127 -9.991 1.00 25.25 93 CYS L C 1
ATOM 2349 O O . CYS B 2 93 ? 35.260 45.729 -9.041 1.00 24.83 93 CYS L O 1
ATOM 2352 N N . SER B 2 94 ? 34.968 46.054 -11.256 1.00 24.77 94 SER L N 1
ATOM 2353 C CA . SER B 2 94 ? 36.306 45.607 -11.626 1.00 23.34 94 SER L CA 1
ATOM 2354 C C . SER B 2 94 ? 36.733 46.329 -12.886 1.00 22.85 94 SER L C 1
ATOM 2355 O O . SER B 2 94 ? 35.957 46.405 -13.843 1.00 22.57 94 SER L O 1
ATOM 2358 N N . GLN B 2 95 ? 37.949 46.877 -12.881 1.00 22.73 95 GLN L N 1
ATOM 2359 C CA . GLN B 2 95 ? 38.552 47.389 -14.111 1.00 22.13 95 GLN L CA 1
ATOM 2360 C C . GLN B 2 95 ? 39.556 46.380 -14.654 1.00 22.09 95 GLN L C 1
ATOM 2361 O O . GLN B 2 95 ? 40.278 45.731 -13.888 1.00 21.48 95 GLN L O 1
ATOM 2367 N N . SER B 2 96 ? 39.607 46.243 -15.975 1.00 22.61 96 SER L N 1
ATOM 2368 C CA . SER B 2 96 ? 40.640 45.413 -16.593 1.00 22.86 96 SER L CA 1
ATOM 2369 C C . SER B 2 96 ? 41.289 46.126 -17.776 1.00 23.04 96 SER L C 1
ATOM 2370 O O . SER B 2 96 ? 41.949 45.503 -18.604 1.00 22.00 96 SER L O 1
ATOM 2373 N N . THR B 2 97 ? 41.102 47.444 -17.841 1.00 23.40 97 THR L N 1
ATOM 2374 C CA . THR B 2 97 ? 41.779 48.267 -18.838 1.00 23.66 97 THR L CA 1
ATOM 2375 C C . THR B 2 97 ? 43.276 48.220 -18.579 1.00 23.15 97 THR L C 1
ATOM 2376 O O . THR B 2 97 ? 44.068 48.133 -19.518 1.00 25.10 97 THR L O 1
ATOM 2380 N N . HIS B 2 98 ? 43.643 48.242 -17.300 1.00 23.06 98 HIS L N 1
ATOM 2381 C CA . HIS B 2 98 ? 45.043 48.258 -16.871 1.00 24.90 98 HIS L CA 1
ATOM 2382 C C . HIS B 2 98 ? 45.435 46.995 -16.161 1.00 24.50 98 HIS L C 1
ATOM 2383 O O . HIS B 2 98 ? 44.583 46.275 -15.639 1.00 23.37 98 HIS L O 1
ATOM 2390 N N . VAL B 2 99 ? 46.736 46.722 -16.137 1.00 24.63 99 VAL L N 1
ATOM 2391 C CA . VAL B 2 99 ? 47.291 45.520 -15.515 1.00 24.08 99 VAL L CA 1
ATOM 2392 C C . VAL B 2 99 ? 47.844 45.914 -14.143 1.00 23.66 99 VAL L C 1
ATOM 2393 O O . VAL B 2 99 ? 48.586 46.890 -14.045 1.00 25.28 99 VAL L O 1
ATOM 2397 N N . PRO B 2 100 ? 47.502 45.163 -13.078 1.00 22.55 100 PRO L N 1
ATOM 2398 C CA . PRO B 2 100 ? 46.596 44.022 -13.058 1.00 22.13 100 PRO L CA 1
ATOM 2399 C C . PRO B 2 100 ? 45.138 44.478 -13.039 1.00 22.50 100 PRO L C 1
ATOM 2400 O O . PRO B 2 100 ? 44.870 45.633 -12.691 1.00 22.49 100 PRO L O 1
ATOM 2404 N N . PRO B 2 101 ? 44.197 43.581 -13.399 1.00 22.37 101 PRO L N 1
ATOM 2405 C CA . PRO B 2 101 ? 42.800 43.889 -13.129 1.00 22.06 101 PRO L CA 1
ATOM 2406 C C . PRO B 2 101 ? 42.644 44.161 -11.638 1.00 22.59 101 PRO L C 1
ATOM 2407 O O . PRO B 2 101 ? 43.292 43.514 -10.822 1.00 22.68 101 PRO L O 1
ATOM 2411 N N . THR B 2 102 ? 41.807 45.125 -11.279 1.00 22.97 102 THR L N 1
ATOM 2412 C CA . THR B 2 102 ? 41.613 45.448 -9.874 1.00 22.95 102 THR L CA 1
ATOM 2413 C C . THR B 2 102 ? 40.112 45.497 -9.601 1.00 23.13 102 THR L C 1
ATOM 2414 O O . THR B 2 102 ? 39.308 45.480 -10.534 1.00 23.40 102 THR L O 1
ATOM 2418 N N . PHE B 2 103 ? 39.752 45.562 -8.325 1.00 22.50 103 PHE L N 1
ATOM 2419 C CA . PHE B 2 103 ? 38.379 45.339 -7.889 1.00 23.69 103 PHE L CA 1
ATOM 2420 C C . PHE B 2 103 ? 37.948 46.365 -6.844 1.00 23.77 103 PHE L C 1
ATOM 2421 O O . PHE B 2 103 ? 38.748 46.788 -6.014 1.00 26.41 103 PHE L O 1
ATOM 2429 N N . GLY B 2 104 ? 36.680 46.756 -6.884 1.00 23.81 104 GLY L N 1
ATOM 2430 C CA . GLY B 2 104 ? 36.114 47.620 -5.853 1.00 23.65 104 GLY L CA 1
ATOM 2431 C C . GLY B 2 104 ? 36.137 46.899 -4.514 1.00 23.45 104 GLY L C 1
ATOM 2432 O O . GLY B 2 104 ? 36.231 45.667 -4.460 1.00 21.62 104 GLY L O 1
ATOM 2433 N N . GLY B 2 105 ? 36.038 47.664 -3.434 1.00 23.89 105 GLY L N 1
ATOM 2434 C CA . GLY B 2 105 ? 36.049 47.094 -2.087 1.00 25.02 105 GLY L CA 1
ATOM 2435 C C . GLY B 2 105 ? 34.756 46.382 -1.708 1.00 25.73 105 GLY L C 1
ATOM 2436 O O . GLY B 2 105 ? 34.687 45.743 -0.657 1.00 26.17 105 GLY L O 1
ATOM 2437 N N . GLY B 2 106 ? 33.729 46.499 -2.551 1.00 25.82 106 GLY L N 1
ATOM 2438 C CA . GLY B 2 106 ? 32.450 45.816 -2.302 1.00 27.97 106 GLY L CA 1
ATOM 2439 C C . GLY B 2 106 ? 31.366 46.677 -1.660 1.00 28.42 106 GLY L C 1
ATOM 2440 O O . GLY B 2 106 ? 31.666 47.628 -0.934 1.00 28.16 106 GLY L O 1
ATOM 2441 N N . THR B 2 107 ? 30.107 46.345 -1.958 1.00 28.48 107 THR L N 1
ATOM 2442 C CA . THR B 2 107 ? 28.932 46.925 -1.306 1.00 27.89 107 THR L CA 1
ATOM 2443 C C . THR B 2 107 ? 28.058 45.762 -0.873 1.00 28.23 107 THR L C 1
ATOM 2444 O O . THR B 2 107 ? 27.606 44.980 -1.719 1.00 26.22 107 THR L O 1
ATOM 2448 N N . LYS B 2 108 ? 27.827 45.645 0.434 1.00 28.39 108 LYS L N 1
ATOM 2449 C CA . LYS B 2 108 ? 26.951 44.611 0.963 1.00 29.46 108 LYS L CA 1
ATOM 2450 C C . LYS B 2 108 ? 25.515 45.091 0.831 1.00 29.58 108 LYS L C 1
ATOM 2451 O O . LYS B 2 108 ? 25.152 46.161 1.342 1.00 29.00 108 LYS L O 1
ATOM 2457 N N . LEU B 2 109 ? 24.716 44.316 0.106 1.00 28.02 109 LEU L N 1
ATOM 2458 C CA . LEU B 2 109 ? 23.312 44.630 -0.089 1.00 29.43 109 LEU L CA 1
ATOM 2459 C C . LEU B 2 109 ? 22.454 43.833 0.882 1.00 30.71 109 LEU L C 1
ATOM 2460 O O . LEU B 2 109 ? 22.458 42.603 0.862 1.00 29.80 109 LEU L O 1
ATOM 2465 N N . GLU B 2 110 ? 21.734 44.553 1.740 1.00 31.12 110 GLU L N 1
ATOM 2466 C CA . GLU B 2 110 ? 20.778 43.937 2.649 1.00 32.67 110 GLU L CA 1
ATOM 2467 C C . GLU B 2 110 ? 19.368 44.492 2.437 1.00 33.12 110 GLU L C 1
ATOM 2468 O O . GLU B 2 110 ? 19.192 45.570 1.846 1.00 31.87 110 GLU L O 1
ATOM 2474 N N . LEU B 2 111 ? 18.378 43.725 2.880 1.00 32.57 111 LEU L N 1
ATOM 2475 C CA . LEU B 2 111 ? 16.982 44.026 2.616 1.00 34.18 111 LEU L CA 1
ATOM 2476 C C . LEU B 2 111 ? 16.231 44.251 3.920 1.00 34.00 111 LEU L C 1
ATOM 2477 O O . LEU B 2 111 ? 16.555 43.646 4.941 1.00 33.59 111 LEU L O 1
ATOM 2482 N N . LYS B 2 112 ? 15.241 45.135 3.878 1.00 36.14 112 LYS L N 1
ATOM 2483 C CA . LYS B 2 112 ? 14.326 45.336 5.000 1.00 36.77 112 LYS L CA 1
ATOM 2484 C C . LYS B 2 112 ? 13.214 44.295 4.987 1.00 37.82 112 LYS L C 1
ATOM 2485 O O . LYS B 2 112 ? 12.930 43.662 3.961 1.00 37.59 112 LYS L O 1
ATOM 2491 N N . ARG B 2 113 ? 12.590 44.125 6.143 1.00 37.83 113 ARG L N 1
ATOM 2492 C CA . ARG B 2 113 ? 11.650 43.041 6.380 1.00 37.44 113 ARG L CA 1
ATOM 2493 C C . ARG B 2 113 ? 10.893 43.454 7.634 1.00 36.61 113 ARG L C 1
ATOM 2494 O O . ARG B 2 113 ? 11.372 44.293 8.387 1.00 36.59 113 ARG L O 1
ATOM 2502 N N . ALA B 2 114 ? 9.720 42.877 7.867 1.00 36.58 114 ALA L N 1
ATOM 2503 C CA . ALA B 2 114 ? 9.027 43.080 9.139 1.00 35.97 114 ALA L CA 1
ATOM 2504 C C . ALA B 2 114 ? 9.886 42.517 10.274 1.00 35.64 114 ALA L C 1
ATOM 2505 O O . ALA B 2 114 ? 10.496 41.455 10.118 1.00 35.83 114 ALA L O 1
ATOM 2507 N N . ASP B 2 115 ? 9.953 43.229 11.400 1.00 35.89 115 ASP L N 1
ATOM 2508 C CA . ASP B 2 115 ? 10.615 42.703 12.604 1.00 36.35 115 ASP L CA 1
ATOM 2509 C C . ASP B 2 115 ? 10.119 41.290 12.913 1.00 35.48 115 ASP L C 1
ATOM 2510 O O . ASP B 2 115 ? 8.932 41.003 12.766 1.00 39.00 115 ASP L O 1
ATOM 2515 N N . ALA B 2 116 ? 11.038 40.412 13.307 1.00 34.46 116 ALA L N 1
ATOM 2516 C CA . ALA B 2 116 ? 10.726 39.010 13.593 1.00 33.08 116 ALA L CA 1
ATOM 2517 C C . ALA B 2 116 ? 11.541 38.528 14.793 1.00 33.41 116 ALA L C 1
ATOM 2518 O O . ALA B 2 116 ? 12.746 38.769 14.863 1.00 31.95 116 ALA L O 1
ATOM 2520 N N . ALA B 2 117 ? 10.871 37.849 15.724 1.00 32.05 117 ALA L N 1
ATOM 2521 C CA . ALA B 2 117 ? 11.487 37.345 16.947 1.00 31.92 117 ALA L CA 1
ATOM 2522 C C . ALA B 2 117 ? 12.284 36.058 16.696 1.00 31.45 117 ALA L C 1
ATOM 2523 O O . ALA B 2 117 ? 11.868 35.222 15.894 1.00 30.31 117 ALA L O 1
ATOM 2525 N N . PRO B 2 118 ? 13.425 35.887 17.393 1.00 30.76 118 PRO L N 1
ATOM 2526 C CA . PRO B 2 118 ? 14.188 34.657 17.182 1.00 31.38 118 PRO L CA 1
ATOM 2527 C C . PRO B 2 118 ? 13.493 33.446 17.770 1.00 31.43 118 PRO L C 1
ATOM 2528 O O . PRO B 2 118 ? 12.853 33.551 18.809 1.00 32.24 118 PRO L O 1
ATOM 2532 N N . THR B 2 119 ? 13.613 32.314 17.096 1.00 31.63 119 THR L N 1
ATOM 2533 C CA . THR B 2 119 ? 13.223 31.038 17.663 1.00 31.59 119 THR L CA 1
ATOM 2534 C C . THR B 2 119 ? 14.461 30.487 18.360 1.00 31.66 119 THR L C 1
ATOM 2535 O O . THR B 2 119 ? 15.473 30.239 17.712 1.00 31.83 119 THR L O 1
ATOM 2539 N N . VAL B 2 120 ? 14.387 30.317 19.677 1.00 30.65 120 VAL L N 1
ATOM 2540 C CA . VAL B 2 120 ? 15.558 29.916 20.468 1.00 29.57 120 VAL L CA 1
ATOM 2541 C C . VAL B 2 120 ? 15.426 28.467 20.924 1.00 30.21 120 VAL L C 1
ATOM 2542 O O . VAL B 2 120 ? 14.389 28.069 21.460 1.00 30.11 120 VAL L O 1
ATOM 2546 N N . SER B 2 121 ? 16.473 27.686 20.669 1.00 29.71 121 SER L N 1
ATOM 2547 C CA . SER B 2 121 ? 16.557 26.292 21.095 1.00 31.18 121 SER L CA 1
ATOM 2548 C C . SER B 2 121 ? 17.913 26.014 21.743 1.00 30.90 121 SER L C 1
ATOM 2549 O O . SER B 2 121 ? 18.958 26.426 21.223 1.00 29.34 121 SER L O 1
ATOM 2552 N N . ILE B 2 122 ? 17.879 25.314 22.876 1.00 29.87 122 ILE L N 1
ATOM 2553 C CA . ILE B 2 122 ? 19.080 24.950 23.628 1.00 30.16 122 ILE L CA 1
ATOM 2554 C C . ILE B 2 122 ? 19.317 23.439 23.552 1.00 30.52 122 ILE L C 1
ATOM 2555 O O . ILE B 2 122 ? 18.374 22.653 23.477 1.00 31.97 122 ILE L O 1
ATOM 2560 N N . PHE B 2 123 ? 20.581 23.033 23.541 1.00 29.46 123 PHE L N 1
ATOM 2561 C CA . PHE B 2 123 ? 20.920 21.622 23.395 1.00 29.84 123 PHE L CA 1
ATOM 2562 C C . PHE B 2 123 ? 22.005 21.243 24.399 1.00 30.29 123 PHE L C 1
ATOM 2563 O O . PHE B 2 123 ? 23.075 21.851 24.399 1.00 30.17 123 PHE L O 1
ATOM 2571 N N . PRO B 2 124 ? 21.740 20.235 25.254 1.00 30.14 124 PRO L N 1
ATOM 2572 C CA . PRO B 2 124 ? 22.777 19.767 26.176 1.00 30.22 124 PRO L CA 1
ATOM 2573 C C . PRO B 2 124 ? 23.895 19.043 25.412 1.00 29.75 124 PRO L C 1
ATOM 2574 O O . PRO B 2 124 ? 23.716 18.723 24.232 1.00 28.46 124 PRO L O 1
ATOM 2578 N N . PRO B 2 125 ? 25.050 18.802 26.063 1.00 30.40 125 PRO L N 1
ATOM 2579 C CA . PRO B 2 125 ? 26.118 18.034 25.418 1.00 30.69 125 PRO L CA 1
ATOM 2580 C C . PRO B 2 125 ? 25.625 16.660 25.016 1.00 30.55 125 PRO L C 1
ATOM 2581 O O . PRO B 2 125 ? 24.813 16.075 25.730 1.00 30.60 125 PRO L O 1
ATOM 2585 N N . SER B 2 126 ? 26.096 16.162 23.877 1.00 30.59 126 SER L N 1
ATOM 2586 C CA . SER B 2 126 ? 25.780 14.802 23.445 1.00 32.02 126 SER L CA 1
ATOM 2587 C C . SER B 2 126 ? 26.515 13.779 24.313 1.00 32.88 126 SER L C 1
ATOM 2588 O O . SER B 2 126 ? 27.549 14.093 24.914 1.00 32.11 126 SER L O 1
ATOM 2591 N N . SER B 2 127 ? 25.970 12.563 24.379 1.00 34.40 127 SER L N 1
ATOM 2592 C CA . SER B 2 127 ? 26.627 11.435 25.042 1.00 35.78 127 SER L CA 1
ATOM 2593 C C . SER B 2 127 ? 28.023 11.199 24.478 1.00 34.58 127 SER L C 1
ATOM 2594 O O . SER B 2 127 ? 28.973 10.983 25.239 1.00 35.34 127 SER L O 1
ATOM 2597 N N . GLU B 2 128 ? 28.129 11.229 23.148 1.00 34.06 128 GLU L N 1
ATOM 2598 C CA . GLU B 2 128 ? 29.406 11.059 22.437 1.00 35.81 128 GLU L CA 1
ATOM 2599 C C . GLU B 2 128 ? 30.461 12.053 22.909 1.00 34.73 128 GLU L C 1
ATOM 2600 O O . GLU B 2 128 ? 31.604 11.673 23.161 1.00 35.54 128 GLU L O 1
ATOM 2606 N N . GLN B 2 129 ? 30.082 13.324 23.036 1.00 32.49 129 GLN L N 1
ATOM 2607 C CA . GLN B 2 129 ? 31.045 14.322 23.491 1.00 31.29 129 GLN L CA 1
ATOM 2608 C C . GLN B 2 129 ? 31.513 14.069 24.919 1.00 31.20 129 GLN L C 1
ATOM 2609 O O . GLN B 2 129 ? 32.716 14.124 25.191 1.00 29.32 129 GLN L O 1
ATOM 2615 N N . LEU B 2 130 ? 30.570 13.787 25.820 1.00 31.90 130 LEU L N 1
ATOM 2616 C CA . LEU B 2 130 ? 30.892 13.563 27.242 1.00 31.89 130 LEU L CA 1
ATOM 2617 C C . LEU B 2 130 ? 31.869 12.401 27.424 1.00 32.38 130 LEU L C 1
ATOM 2618 O O . LEU B 2 130 ? 32.720 12.413 28.313 1.00 32.51 130 LEU L O 1
ATOM 2623 N N . THR B 2 131 ? 31.735 11.415 26.549 1.00 32.93 131 THR L N 1
ATOM 2624 C CA . THR B 2 131 ? 32.655 10.298 26.439 1.00 35.09 131 THR L CA 1
ATOM 2625 C C . THR B 2 131 ? 34.106 10.756 26.281 1.00 34.90 131 THR L C 1
ATOM 2626 O O . THR B 2 131 ? 35.009 10.141 26.846 1.00 35.07 131 THR L O 1
ATOM 2630 N N . SER B 2 132 ? 34.321 11.836 25.531 1.00 32.85 132 SER L N 1
ATOM 2631 C CA . SER B 2 132 ? 35.672 12.333 25.262 1.00 32.20 132 SER L CA 1
ATOM 2632 C C . SER B 2 132 ? 36.182 13.288 26.343 1.00 31.34 132 SER L C 1
ATOM 2633 O O . SER B 2 132 ? 37.331 13.737 26.284 1.00 31.26 132 SER L O 1
ATOM 2636 N N . GLY B 2 133 ? 35.332 13.604 27.320 1.00 29.47 133 GLY L N 1
ATOM 2637 C CA . GLY B 2 133 ? 35.718 14.481 28.428 1.00 30.15 133 GLY L CA 1
ATOM 2638 C C . GLY B 2 133 ? 35.382 15.944 28.187 1.00 29.85 133 GLY L C 1
ATOM 2639 O O . GLY B 2 133 ? 35.791 16.812 28.949 1.00 30.35 133 GLY L O 1
ATOM 2640 N N . GLY B 2 134 ? 34.638 16.204 27.116 1.00 30.47 134 GLY L N 1
ATOM 2641 C CA . GLY B 2 134 ? 34.198 17.553 26.768 1.00 30.12 134 GLY L CA 1
ATOM 2642 C C . GLY B 2 134 ? 32.700 17.750 26.936 1.00 29.19 134 GLY L C 1
ATOM 2643 O O . GLY B 2 134 ? 31.941 16.787 27.027 1.00 28.60 134 GLY L O 1
ATOM 2644 N N . ALA B 2 135 ? 32.274 19.010 26.962 1.00 29.14 135 ALA L N 1
ATOM 2645 C CA . ALA B 2 135 ? 30.873 19.342 27.169 1.00 29.32 135 ALA L CA 1
ATOM 2646 C C . ALA B 2 135 ? 30.548 20.698 26.549 1.00 29.30 135 ALA L C 1
ATOM 2647 O O . ALA B 2 135 ? 30.894 21.748 27.106 1.00 31.40 135 ALA L O 1
ATOM 2649 N N . SER B 2 136 ? 29.909 20.671 25.383 1.00 28.77 136 SER L N 1
ATOM 2650 C CA . SER B 2 136 ? 29.456 21.892 24.720 1.00 27.41 136 SER L CA 1
ATOM 2651 C C . SER B 2 136 ? 27.946 22.004 24.836 1.00 27.91 136 SER L C 1
ATOM 2652 O O . SER B 2 136 ? 27.219 21.054 24.547 1.00 28.60 136 SER L O 1
ATOM 2655 N N . VAL B 2 137 ? 27.476 23.157 25.300 1.00 28.16 137 VAL L N 1
ATOM 2656 C CA . VAL B 2 137 ? 26.052 23.442 25.293 1.00 28.17 137 VAL L CA 1
ATOM 2657 C C . VAL B 2 137 ? 25.816 24.424 24.147 1.00 27.65 137 VAL L C 1
ATOM 2658 O O . VAL B 2 137 ? 26.532 25.422 23.997 1.00 26.38 137 VAL L O 1
ATOM 2662 N N . VAL B 2 138 ? 24.823 24.118 23.324 1.00 27.07 138 VAL L N 1
ATOM 2663 C CA . VAL B 2 138 ? 24.617 24.867 22.102 1.00 27.14 138 VAL L CA 1
ATOM 2664 C C . VAL B 2 138 ? 23.260 25.531 22.135 1.00 28.47 138 VAL L C 1
ATOM 2665 O O . VAL B 2 138 ? 22.261 24.950 22.568 1.00 26.98 138 VAL L O 1
ATOM 2669 N N . CYS B 2 139 ? 23.238 26.769 21.682 1.00 29.55 139 CYS L N 1
ATOM 2670 C CA . CYS B 2 139 ? 22.006 27.496 21.583 1.00 31.05 139 CYS L CA 1
ATOM 2671 C C . CYS B 2 139 ? 21.869 28.063 20.180 1.00 29.86 139 CYS L C 1
ATOM 2672 O O . CYS B 2 139 ? 22.775 28.751 19.698 1.00 29.03 139 CYS L O 1
ATOM 2675 N N . PHE B 2 140 ? 20.760 27.741 19.515 1.00 28.84 140 PHE L N 1
ATOM 2676 C CA . PHE B 2 140 ? 20.435 28.342 18.216 1.00 28.77 140 PHE L CA 1
ATOM 2677 C C . PHE B 2 140 ? 19.407 29.438 18.407 1.00 28.47 140 PHE L C 1
ATOM 2678 O O . PHE B 2 140 ? 18.400 29.237 19.093 1.00 28.90 140 PHE L O 1
ATOM 2686 N N . LEU B 2 141 ? 19.662 30.593 17.802 1.00 27.53 141 LEU L N 1
ATOM 2687 C CA . LEU B 2 141 ? 18.705 31.699 17.784 1.00 27.33 141 LEU L CA 1
ATOM 2688 C C . LEU B 2 141 ? 18.398 31.991 16.321 1.00 27.46 141 LEU L C 1
ATOM 2689 O O . LEU B 2 141 ? 19.157 32.705 15.649 1.00 27.14 141 LEU L O 1
ATOM 2694 N N . ASN B 2 142 ? 17.286 31.437 15.838 1.00 25.97 142 ASN L N 1
ATOM 2695 C CA . ASN B 2 142 ? 17.017 31.348 14.403 1.00 27.65 142 ASN L CA 1
ATOM 2696 C C . ASN B 2 142 ? 15.950 32.316 13.873 1.00 28.97 142 ASN L C 1
ATOM 2697 O O . ASN B 2 142 ? 14.970 32.635 14.563 1.00 26.94 142 ASN L O 1
ATOM 2702 N N . ASN B 2 143 ? 16.177 32.771 12.641 1.00 28.52 143 ASN L N 1
ATOM 2703 C CA . ASN B 2 143 ? 15.202 33.507 11.829 1.00 29.15 143 ASN L CA 1
ATOM 2704 C C . ASN B 2 143 ? 14.634 34.771 12.453 1.00 29.56 143 ASN L C 1
ATOM 2705 O O . ASN B 2 143 ? 13.419 34.947 12.562 1.00 29.97 143 ASN L O 1
ATOM 2710 N N . PHE B 2 144 ? 15.518 35.663 12.857 1.00 28.70 144 P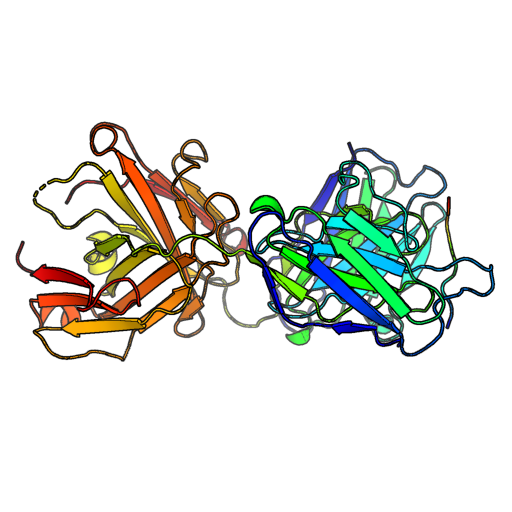HE L N 1
ATOM 2711 C CA . PHE B 2 144 ? 15.091 36.892 13.492 1.00 28.19 144 PHE L CA 1
ATOM 2712 C C . PHE B 2 144 ? 15.388 38.100 12.620 1.00 28.72 144 PHE L C 1
ATOM 2713 O O . PHE B 2 144 ? 16.170 38.015 11.663 1.00 29.33 144 PHE L O 1
ATOM 2721 N N . TYR B 2 145 ? 14.739 39.215 12.947 1.00 27.46 145 TYR L N 1
ATOM 2722 C CA . TYR B 2 145 ? 14.974 40.487 12.282 1.00 27.92 145 TYR L CA 1
ATOM 2723 C C . TYR B 2 145 ? 14.553 41.631 13.207 1.00 28.26 145 TYR L C 1
ATOM 2724 O O . TYR B 2 145 ? 13.467 41.575 13.786 1.00 28.10 145 TYR L O 1
ATOM 2733 N N . PRO B 2 146 ? 15.387 42.685 13.338 1.00 27.99 146 PRO L N 1
ATOM 2734 C CA . PRO B 2 146 ? 16.654 42.977 12.651 1.00 29.01 146 PRO L CA 1
ATOM 2735 C C . PRO B 2 146 ? 17.868 42.178 13.178 1.00 29.54 146 PRO L C 1
ATOM 2736 O O . PRO B 2 146 ? 17.716 41.314 14.042 1.00 28.38 146 PRO L O 1
ATOM 2740 N N . LYS B 2 147 ? 19.055 42.475 12.655 1.00 31.36 147 LYS L N 1
ATOM 2741 C CA . LYS B 2 147 ? 20.254 41.674 12.940 1.00 33.23 147 LYS L CA 1
ATOM 2742 C C . LYS B 2 147 ? 20.810 41.841 14.358 1.00 33.36 147 LYS L C 1
ATOM 2743 O O . LYS B 2 147 ? 21.511 40.966 14.854 1.00 34.31 147 LYS L O 1
ATOM 2749 N N . ASP B 2 148 ? 20.493 42.960 14.999 1.00 33.59 148 ASP L N 1
ATOM 2750 C CA . ASP B 2 148 ? 21.039 43.290 16.312 1.00 34.94 148 ASP L CA 1
ATOM 2751 C C . ASP B 2 148 ? 20.439 42.393 17.378 1.00 34.67 148 ASP L C 1
ATOM 2752 O O . ASP B 2 148 ? 19.230 42.405 17.605 1.00 32.71 148 ASP L O 1
ATOM 2757 N N . ILE B 2 149 ? 21.301 41.598 18.008 1.00 32.98 149 ILE L N 1
ATOM 2758 C CA . ILE B 2 149 ? 20.901 40.643 19.032 1.00 32.00 149 ILE L CA 1
ATOM 2759 C C . ILE B 2 149 ? 22.066 40.410 19.998 1.00 32.76 149 ILE L C 1
ATOM 2760 O O . ILE B 2 149 ? 23.234 40.599 19.640 1.00 31.31 149 ILE L O 1
ATOM 2765 N N . ASN B 2 150 ? 21.732 40.020 21.223 1.00 33.29 150 ASN L N 1
ATOM 2766 C CA . ASN B 2 150 ? 22.717 39.697 22.242 1.00 34.21 150 ASN L CA 1
ATOM 2767 C C . ASN B 2 150 ? 22.323 38.426 22.956 1.00 33.94 150 ASN L C 1
ATOM 2768 O O . ASN B 2 150 ? 21.143 38.215 23.258 1.00 33.64 150 ASN L O 1
ATOM 2773 N N . VAL B 2 151 ? 23.313 37.569 23.193 1.00 32.81 151 VAL L N 1
ATOM 2774 C CA . VAL B 2 151 ? 23.114 36.311 23.902 1.00 32.16 151 VAL L CA 1
ATOM 2775 C C . VAL B 2 151 ? 23.951 36.340 25.164 1.00 31.76 151 VAL L C 1
ATOM 2776 O O . VAL B 2 151 ? 25.082 36.821 25.161 1.00 30.76 151 VAL L O 1
ATOM 2780 N N . LYS B 2 152 ? 23.385 35.825 26.240 1.00 31.25 152 LYS L N 1
ATOM 2781 C CA . LYS B 2 152 ? 24.108 35.690 27.488 1.00 32.78 152 LYS L CA 1
ATOM 2782 C C . LYS B 2 152 ? 23.895 34.268 27.968 1.00 31.20 152 LYS L C 1
ATOM 2783 O O . LYS B 2 152 ? 22.814 33.701 27.803 1.00 31.33 152 LYS L O 1
ATOM 2789 N N . TRP B 2 153 ? 24.939 33.699 28.552 1.00 30.89 153 TRP L N 1
ATOM 2790 C CA . TRP B 2 153 ? 24.874 32.389 29.157 1.00 30.39 153 TRP L CA 1
ATOM 2791 C C . TRP B 2 153 ? 24.817 32.513 30.653 1.00 31.03 153 TRP L C 1
ATOM 2792 O O . TRP B 2 153 ? 25.532 33.321 31.243 1.00 31.30 153 TRP L O 1
ATOM 2803 N N . LYS B 2 154 ? 23.954 31.721 31.280 1.00 31.82 154 LYS L N 1
ATOM 2804 C CA . LYS B 2 154 ? 23.908 31.652 32.736 1.00 33.90 154 LYS L CA 1
ATOM 2805 C C . LYS B 2 154 ? 24.046 30.209 33.213 1.00 32.84 154 LYS L C 1
ATOM 2806 O O . LYS B 2 154 ? 23.375 29.310 32.701 1.00 33.89 154 LYS L O 1
ATOM 2812 N N . ILE B 2 155 ? 24.949 29.993 34.169 1.00 32.24 155 ILE L N 1
ATOM 2813 C CA . ILE B 2 155 ? 25.120 28.685 34.806 1.00 32.79 155 ILE L CA 1
ATOM 2814 C C . ILE B 2 155 ? 24.735 28.805 36.282 1.00 31.28 155 ILE L C 1
ATOM 2815 O O . ILE B 2 155 ? 25.330 29.597 37.013 1.00 30.60 155 ILE L O 1
ATOM 2820 N N . ASP B 2 156 ? 23.739 28.026 36.702 1.00 31.18 156 ASP L N 1
ATOM 2821 C CA . ASP B 2 156 ? 23.103 28.194 38.024 1.00 32.76 156 ASP L CA 1
ATOM 2822 C C . ASP B 2 156 ? 22.787 29.672 38.324 1.00 32.69 156 ASP L C 1
ATOM 2823 O O . ASP B 2 156 ? 23.131 30.194 39.390 1.00 32.47 156 ASP L O 1
ATOM 2828 N N . GLY B 2 157 ? 22.167 30.345 37.357 1.00 31.96 157 GLY L N 1
ATOM 2829 C CA . GLY B 2 157 ? 21.770 31.744 37.507 1.00 34.29 157 GLY L CA 1
ATOM 2830 C C . GLY B 2 157 ? 22.884 32.765 37.355 1.00 36.17 157 GLY L C 1
ATOM 2831 O O . GLY B 2 157 ? 22.618 33.968 37.291 1.00 38.27 157 GLY L O 1
ATOM 2832 N N . SER B 2 158 ? 24.128 32.290 37.274 1.00 37.54 158 SER L N 1
ATOM 2833 C CA . SER B 2 158 ? 25.303 33.165 37.217 1.00 38.35 158 SER L CA 1
ATOM 2834 C C . SER B 2 158 ? 25.872 33.273 35.797 1.00 38.04 158 SER L C 1
ATOM 2835 O O . SER B 2 158 ? 26.039 32.258 35.117 1.00 35.62 158 SER L O 1
ATOM 2838 N N . GLU B 2 159 ? 26.162 34.499 35.356 1.00 38.60 159 GLU L N 1
ATOM 2839 C CA . GLU B 2 159 ? 26.627 34.729 33.985 1.00 40.78 159 GLU L CA 1
ATOM 2840 C C . GLU B 2 159 ? 27.986 34.090 33.723 1.00 39.83 159 GLU L C 1
ATOM 2841 O O . GLU B 2 159 ? 28.911 34.221 34.526 1.00 39.36 159 GLU L O 1
ATOM 2847 N N . ARG B 2 160 ? 28.083 33.409 32.589 1.00 38.53 160 ARG L N 1
ATOM 2848 C CA . ARG B 2 160 ? 29.326 32.821 32.137 1.00 39.38 160 ARG L CA 1
ATOM 2849 C C . ARG B 2 160 ? 29.711 33.401 30.782 1.00 39.73 160 ARG L C 1
ATOM 2850 O O . ARG B 2 160 ? 28.947 33.295 29.815 1.00 36.48 160 ARG L O 1
ATOM 2858 N N . GLN B 2 161 ? 30.898 34.000 30.713 1.00 39.74 161 GLN L N 1
ATOM 2859 C CA . GLN B 2 161 ? 31.384 34.597 29.470 1.00 41.52 161 GLN L CA 1
ATOM 2860 C C . GLN B 2 161 ? 32.503 33.785 28.826 1.00 41.52 161 GLN L C 1
ATOM 2861 O O . GLN B 2 161 ? 32.601 33.725 27.597 1.00 39.71 161 GLN L O 1
ATOM 2867 N N . ASN B 2 162 ? 33.338 33.163 29.656 1.00 41.71 162 ASN L N 1
ATOM 2868 C CA . ASN B 2 162 ? 34.467 32.369 29.167 1.00 41.38 162 ASN L CA 1
ATOM 2869 C C . ASN B 2 162 ? 34.043 31.030 28.566 1.00 38.99 162 ASN L C 1
ATOM 2870 O O . ASN B 2 162 ? 33.199 30.324 29.125 1.00 41.56 162 ASN L O 1
ATOM 2875 N N . GLY B 2 163 ? 34.637 30.696 27.423 1.00 36.30 163 GLY L N 1
ATOM 2876 C CA . GLY B 2 163 ? 34.315 29.473 26.695 1.00 34.89 163 GLY L CA 1
ATOM 2877 C C . GLY B 2 163 ? 33.107 29.611 25.777 1.00 33.54 163 GLY L C 1
ATOM 2878 O O . GLY B 2 163 ? 32.545 28.604 25.343 1.00 34.10 163 GLY L O 1
ATOM 2879 N N . VAL B 2 164 ? 32.716 30.853 25.478 1.00 31.22 164 VAL L N 1
ATOM 2880 C CA . VAL B 2 164 ? 31.569 31.137 24.607 1.00 30.44 164 VAL L CA 1
ATOM 2881 C C . VAL B 2 164 ? 32.023 31.539 23.203 1.00 30.80 164 VAL L C 1
ATOM 2882 O O . VAL B 2 164 ? 32.766 32.502 23.034 1.00 32.38 164 VAL L O 1
ATOM 2886 N N . LEU B 2 165 ? 31.575 30.786 22.205 1.00 30.43 165 LEU L N 1
ATOM 2887 C CA . LEU B 2 165 ? 31.890 31.077 20.811 1.00 30.23 165 LEU L CA 1
ATOM 2888 C C . LEU B 2 165 ? 30.598 31.295 20.014 1.00 30.36 165 LEU L C 1
ATOM 2889 O O . LEU B 2 165 ? 29.728 30.426 19.980 1.00 28.66 165 LEU L O 1
ATOM 2891 N N . ASN B 2 166 ? 30.481 32.470 19.390 1.00 28.84 166 ASN L N 1
ATOM 2892 C CA . ASN B 2 166 ? 29.289 32.831 18.626 1.00 27.91 166 ASN L CA 1
ATOM 2893 C C . ASN B 2 166 ? 29.549 32.838 17.129 1.00 27.52 166 ASN L C 1
ATOM 2894 O O . ASN B 2 166 ? 30.663 33.121 16.689 1.00 27.34 166 ASN L O 1
ATOM 2899 N N . SER B 2 167 ? 28.528 32.492 16.355 1.00 25.48 167 SER L N 1
ATOM 2900 C CA . SER B 2 167 ? 28.595 32.629 14.904 1.00 26.72 167 SER L CA 1
ATOM 2901 C C . SER B 2 167 ? 27.265 33.126 14.340 1.00 26.84 167 SER L C 1
ATOM 2902 O O . SER B 2 167 ? 26.197 32.748 14.821 1.00 28.34 167 SER L O 1
ATOM 2905 N N . TRP B 2 168 ? 27.344 33.971 13.320 1.00 27.53 168 TRP L N 1
ATOM 2906 C CA . TRP B 2 168 ? 26.177 34.664 12.776 1.00 27.98 168 TRP L CA 1
ATOM 2907 C C . TRP B 2 168 ? 26.076 34.420 11.298 1.00 28.38 168 TRP L C 1
ATOM 2908 O O . TRP B 2 168 ? 27.078 34.516 10.588 1.00 28.01 168 TRP L O 1
ATOM 2919 N N . THR B 2 169 ? 24.879 34.099 10.810 1.00 28.26 169 THR L N 1
ATOM 2920 C CA . THR B 2 169 ? 24.668 33.986 9.359 1.00 29.71 169 THR L CA 1
ATOM 2921 C C . THR B 2 169 ? 24.519 35.355 8.691 1.00 29.86 169 THR L C 1
ATOM 2922 O O . THR B 2 169 ? 24.200 36.348 9.348 1.00 28.66 169 THR L O 1
ATOM 2926 N N . ASP B 2 170 ? 24.784 35.396 7.384 1.00 30.99 170 ASP L N 1
ATOM 2927 C CA . ASP B 2 170 ? 24.413 36.523 6.534 1.00 31.06 170 ASP L CA 1
ATOM 2928 C C . ASP B 2 170 ? 22.900 36.477 6.348 1.00 29.57 170 ASP L C 1
ATOM 2929 O O . ASP B 2 170 ? 22.281 35.437 6.572 1.00 28.02 170 ASP L O 1
ATOM 2934 N N . GLN B 2 171 ? 22.307 37.593 5.937 1.00 29.67 171 GLN L N 1
ATOM 2935 C CA . GLN B 2 171 ? 20.862 37.665 5.755 1.00 30.65 171 GLN L CA 1
ATOM 2936 C C . GLN B 2 171 ? 20.353 36.600 4.782 1.00 31.52 171 GLN L C 1
ATOM 2937 O O . GLN B 2 171 ? 20.877 36.464 3.673 1.00 31.26 171 GLN L O 1
ATOM 2943 N N . ASP B 2 172 ? 19.336 35.858 5.212 1.00 31.02 172 ASP L N 1
ATOM 2944 C CA . ASP B 2 172 ? 18.785 34.750 4.442 1.00 33.41 172 ASP L CA 1
ATOM 2945 C C . ASP B 2 172 ? 18.155 35.241 3.145 1.00 33.89 172 ASP L C 1
ATOM 2946 O O . ASP B 2 172 ? 17.378 36.194 3.151 1.00 31.58 172 ASP L O 1
ATOM 2951 N N . SER B 2 173 ? 18.484 34.581 2.037 1.00 34.48 173 SER L N 1
ATOM 2952 C CA . SER B 2 173 ? 18.042 35.041 0.724 1.00 37.33 173 SER L CA 1
ATOM 2953 C C . SER B 2 173 ? 16.607 34.670 0.396 1.00 39.71 173 SER L C 1
ATOM 2954 O O . SER B 2 173 ? 16.109 35.061 -0.657 1.00 44.12 173 SER L O 1
ATOM 2957 N N . LYS B 2 174 ? 15.961 33.893 1.267 1.00 40.24 174 LYS L N 1
ATOM 2958 C CA . LYS B 2 174 ? 14.559 33.520 1.083 1.00 40.79 174 LYS L CA 1
ATOM 2959 C C . LYS B 2 174 ? 13.630 34.354 1.955 1.00 41.16 174 LYS L C 1
ATOM 2960 O O . LYS B 2 174 ? 12.734 35.017 1.431 1.00 42.88 174 LYS L O 1
ATOM 2966 N N . ASP B 2 175 ? 13.847 34.346 3.272 1.00 36.46 175 ASP L N 1
ATOM 2967 C CA . ASP B 2 175 ? 12.944 35.064 4.187 1.00 35.21 175 ASP L CA 1
ATOM 2968 C C . ASP B 2 175 ? 13.478 36.384 4.780 1.00 33.03 175 ASP L C 1
ATOM 2969 O O . ASP B 2 175 ? 12.821 37.000 5.621 1.00 32.74 175 ASP L O 1
ATOM 2974 N N . SER B 2 176 ? 14.666 36.802 4.338 1.00 30.61 176 SER L N 1
ATOM 2975 C CA . SER B 2 176 ? 15.307 38.048 4.785 1.00 29.42 176 SER L CA 1
ATOM 2976 C C . SER B 2 176 ? 15.612 38.151 6.286 1.00 28.17 176 SER L C 1
ATOM 2977 O O . SER B 2 176 ? 15.744 39.258 6.820 1.00 27.08 176 SER L O 1
ATOM 2980 N N . THR B 2 177 ? 15.757 37.010 6.953 1.00 26.56 177 THR L N 1
ATOM 2981 C CA . THR B 2 177 ? 16.093 37.007 8.383 1.00 27.31 177 THR L CA 1
ATOM 2982 C C . THR B 2 177 ? 17.576 36.684 8.657 1.00 28.38 177 THR L C 1
ATOM 2983 O O . THR B 2 177 ? 18.352 36.387 7.744 1.00 27.33 177 THR L O 1
ATOM 2987 N N . TYR B 2 178 ? 17.941 36.728 9.933 1.00 28.74 178 TYR L N 1
ATOM 2988 C CA . TYR B 2 178 ? 19.277 36.376 10.388 1.00 28.83 178 TYR L CA 1
ATOM 2989 C C . TYR B 2 178 ? 19.168 35.263 11.408 1.00 29.63 178 TYR L C 1
ATOM 2990 O O . TYR B 2 178 ? 18.130 35.113 12.058 1.00 28.59 178 TYR L O 1
ATOM 2999 N N . SER B 2 179 ? 20.233 34.475 11.524 1.00 29.35 179 SER L N 1
ATOM 3000 C CA . SER B 2 179 ? 20.345 33.443 12.555 1.00 28.86 179 SER L CA 1
ATOM 3001 C C . SER B 2 179 ? 21.690 33.548 13.276 1.00 29.44 179 SER L C 1
ATOM 3002 O O . SER B 2 179 ? 22.656 34.141 12.767 1.00 29.49 179 SER L O 1
ATOM 3005 N N . MET B 2 180 ? 21.734 32.981 14.475 1.00 29.02 180 MET L N 1
ATOM 3006 C CA . MET B 2 180 ? 22.927 33.010 15.312 1.00 27.99 180 MET L CA 1
ATOM 3007 C C . MET B 2 180 ? 23.081 31.678 16.044 1.00 27.53 180 MET L C 1
ATOM 3008 O O . MET B 2 180 ? 22.095 31.033 16.418 1.00 24.94 180 MET L O 1
ATOM 3013 N N . SER B 2 181 ? 24.332 31.270 16.229 1.00 26.17 181 SER L N 1
ATOM 3014 C CA . SER B 2 181 ? 24.652 30.069 16.970 1.00 25.48 181 SER L CA 1
ATOM 3015 C C . SER B 2 181 ? 25.581 30.499 18.096 1.00 26.15 181 SER L C 1
ATOM 3016 O O . SER B 2 181 ? 26.460 31.345 17.892 1.00 25.42 181 SER L O 1
ATOM 3019 N N . SER B 2 182 ? 25.355 29.951 19.287 1.00 26.37 182 SER L N 1
ATOM 3020 C CA . SER B 2 182 ? 26.191 30.246 20.442 1.00 27.11 182 SER L CA 1
ATOM 3021 C C . SER B 2 182 ? 26.538 28.940 21.148 1.00 27.85 182 SER L C 1
ATOM 3022 O O . SER B 2 182 ? 25.649 28.159 21.505 1.00 27.48 182 SER L O 1
ATOM 3025 N N . THR B 2 183 ? 27.836 28.701 21.329 1.00 27.56 183 THR L N 1
ATOM 3026 C CA . THR B 2 183 ? 28.302 27.469 21.969 1.00 28.51 183 THR L CA 1
ATOM 3027 C C . THR B 2 183 ? 29.150 27.780 23.199 1.00 28.89 183 THR L C 1
ATOM 3028 O O . THR B 2 183 ? 30.141 28.507 23.114 1.00 28.47 183 THR L O 1
ATOM 3032 N N . LEU B 2 184 ? 28.730 27.238 24.336 1.00 28.22 184 LEU L N 1
ATOM 3033 C CA . LEU B 2 184 ? 29.508 27.287 25.565 1.00 29.23 184 LEU L CA 1
ATOM 3034 C C . LEU B 2 184 ? 30.214 25.943 25.742 1.00 29.63 184 LEU L C 1
ATOM 3035 O O . LEU B 2 184 ? 29.564 24.900 25.897 1.00 28.53 184 LEU L O 1
ATOM 3040 N N . THR B 2 185 ? 31.541 25.962 25.708 1.00 29.83 185 THR L N 1
ATOM 3041 C CA . THR B 2 185 ? 32.302 24.726 25.872 1.00 30.07 185 THR L CA 1
ATOM 3042 C C . THR B 2 185 ? 32.973 24.677 27.244 1.00 29.98 185 THR L C 1
ATOM 3043 O O . THR B 2 185 ? 33.624 25.631 27.661 1.00 31.60 185 THR L O 1
ATOM 3047 N N . LEU B 2 186 ? 32.766 23.563 27.942 1.00 30.73 186 LEU L N 1
ATOM 3048 C CA . LEU B 2 186 ? 33.359 23.293 29.244 1.00 31.39 186 LEU L CA 1
ATOM 3049 C C . LEU B 2 186 ? 33.977 21.900 29.215 1.00 31.10 186 LEU L C 1
ATOM 3050 O O . LEU B 2 186 ? 33.747 21.125 28.281 1.00 29.32 186 LEU L O 1
ATOM 3055 N N . THR B 2 187 ? 34.736 21.572 30.256 1.00 31.14 187 THR L N 1
ATOM 3056 C CA . THR B 2 187 ? 35.134 20.187 30.484 1.00 32.77 187 THR L CA 1
ATOM 3057 C C . THR B 2 187 ? 33.925 19.425 31.029 1.00 32.51 187 THR L C 1
ATOM 3058 O O . THR B 2 187 ? 33.008 20.028 31.582 1.00 32.35 187 THR L O 1
ATOM 3062 N N . LYS B 2 188 ? 33.919 18.107 30.861 1.00 33.20 188 LYS L N 1
ATOM 3063 C CA . LYS B 2 188 ? 32.865 17.269 31.423 1.00 34.93 188 LYS L CA 1
ATOM 3064 C C . LYS B 2 188 ? 32.729 17.503 32.938 1.00 35.96 188 LYS L C 1
ATOM 3065 O O . LYS B 2 188 ? 31.615 17.640 33.443 1.00 34.86 188 LYS L O 1
ATOM 3071 N N . ASP B 2 189 ? 33.857 17.572 33.646 1.00 37.81 189 ASP L N 1
ATOM 3072 C CA . ASP B 2 189 ? 33.858 17.787 35.101 1.00 41.35 189 ASP L CA 1
ATOM 3073 C C . ASP B 2 189 ? 33.278 19.144 35.514 1.00 42.87 189 ASP L C 1
ATOM 3074 O O . ASP B 2 189 ? 32.534 19.234 36.495 1.00 43.99 189 ASP L O 1
ATOM 3079 N N . GLU B 2 190 ? 33.635 20.188 34.765 1.00 42.16 190 GLU L N 1
ATOM 3080 C CA . GLU B 2 190 ? 33.115 21.543 34.959 1.00 42.75 190 GLU L CA 1
ATOM 3081 C C . GLU B 2 190 ? 31.594 21.568 34.763 1.00 41.52 190 GLU L C 1
ATOM 3082 O O . GLU B 2 190 ? 30.857 22.170 35.558 1.00 39.28 190 GLU L O 1
ATOM 3088 N N . TYR B 2 191 ? 31.150 20.905 33.692 1.00 36.86 191 TYR L N 1
ATOM 3089 C CA . TYR B 2 191 ? 29.735 20.768 33.349 1.00 36.77 191 TYR L CA 1
ATOM 3090 C C . TYR B 2 191 ? 28.970 20.042 34.444 1.00 37.64 191 TYR L C 1
ATOM 3091 O O . TYR B 2 191 ? 27.848 20.419 34.785 1.00 36.44 191 TYR L O 1
ATOM 3100 N N . GLU B 2 192 ? 29.587 19.003 34.998 1.00 38.69 192 GLU L N 1
ATOM 3101 C CA . GLU B 2 192 ? 28.938 18.182 36.012 1.00 41.37 192 GLU L CA 1
ATOM 3102 C C . GLU B 2 192 ? 28.943 18.807 37.405 1.00 40.47 192 GLU L C 1
ATOM 3103 O O . GLU B 2 192 ? 28.257 18.329 38.301 1.00 41.87 192 GLU L O 1
ATOM 3109 N N . ARG B 2 193 ? 29.710 19.877 37.581 1.00 40.47 193 ARG L N 1
ATOM 3110 C CA . ARG B 2 193 ? 29.696 20.633 38.831 1.00 41.26 193 ARG L CA 1
ATOM 3111 C C . ARG B 2 193 ? 28.444 21.503 38.992 1.00 41.37 193 ARG L C 1
ATOM 3112 O O . ARG B 2 193 ? 28.138 21.942 40.097 1.00 42.20 193 ARG L O 1
ATOM 3120 N N . HIS B 2 194 ? 27.723 21.746 37.898 1.00 39.27 194 HIS L N 1
ATOM 3121 C CA . HIS B 2 194 ? 26.532 22.594 37.939 1.00 38.62 194 HIS L CA 1
ATOM 3122 C C . HIS B 2 194 ? 25.320 21.915 37.377 1.00 38.56 194 HIS L C 1
ATOM 3123 O O . HIS B 2 194 ? 25.417 20.862 36.754 1.00 37.85 194 HIS L O 1
ATOM 3130 N N . ASN B 2 195 ? 24.158 22.516 37.603 1.00 38.89 195 ASN L N 1
ATOM 3131 C CA . ASN B 2 195 ? 22.887 21.865 37.299 1.00 39.32 195 ASN L CA 1
ATOM 3132 C C . ASN B 2 195 ? 22.096 22.582 36.201 1.00 37.83 195 ASN L C 1
ATOM 3133 O O . ASN B 2 195 ? 21.633 21.961 35.245 1.00 38.79 195 ASN L O 1
ATOM 3138 N N . SER B 2 196 ? 21.958 23.894 36.346 1.00 35.39 196 SER L N 1
ATOM 3139 C CA . SER B 2 196 ? 21.057 24.672 35.508 1.00 35.07 196 SER L CA 1
ATOM 3140 C C . SER B 2 196 ? 21.800 25.481 34.437 1.00 32.82 196 SER L C 1
ATOM 3141 O O . SER B 2 196 ? 22.662 26.310 34.753 1.00 33.64 196 SER L O 1
ATOM 3144 N N . TYR B 2 197 ? 21.450 25.224 33.178 1.00 31.36 197 TYR L N 1
ATOM 3145 C CA . TYR B 2 197 ? 22.105 25.839 32.015 1.00 30.64 197 TYR L CA 1
ATOM 3146 C C . TYR B 2 197 ? 21.135 26.668 31.190 1.00 29.75 197 TYR L C 1
ATOM 3147 O O . TYR B 2 197 ? 20.096 26.169 30.752 1.00 28.25 197 TYR L O 1
ATOM 3156 N N . THR B 2 198 ? 21.488 27.929 30.956 1.00 28.31 198 THR L N 1
ATOM 3157 C CA . THR B 2 198 ? 20.538 28.859 30.372 1.00 29.18 198 THR L CA 1
ATOM 3158 C C . THR B 2 198 ? 21.144 29.693 29.269 1.00 29.81 198 THR L C 1
ATOM 3159 O O . THR B 2 198 ? 22.230 30.263 29.427 1.00 28.85 198 THR L O 1
ATOM 3163 N N . CYS B 2 199 ? 20.415 29.752 28.159 1.00 30.18 199 CYS L N 1
ATOM 3164 C CA . CYS B 2 199 ? 20.737 30.609 27.037 1.00 32.83 199 CYS L CA 1
ATOM 3165 C C . CYS B 2 199 ? 19.730 31.766 27.011 1.00 32.03 199 CYS L C 1
ATOM 3166 O O . CYS B 2 199 ? 18.519 31.539 27.018 1.00 31.33 199 CYS L O 1
ATOM 3169 N N . GLU B 2 200 ? 20.225 32.999 26.965 1.00 32.23 200 GLU L N 1
ATOM 3170 C CA . GLU B 2 200 ? 19.359 34.173 27.086 1.00 33.29 200 GLU L CA 1
ATOM 3171 C C . GLU B 2 200 ? 19.521 35.148 25.924 1.00 31.90 200 GLU L C 1
ATOM 3172 O O . GLU B 2 200 ? 20.627 35.606 25.648 1.00 30.82 200 GLU L O 1
ATOM 3178 N N . ALA B 2 201 ? 18.416 35.484 25.263 1.00 29.94 201 ALA L N 1
ATOM 3179 C CA . ALA B 2 201 ? 18.465 36.330 24.074 1.00 30.38 201 ALA L CA 1
ATOM 3180 C C . ALA B 2 201 ? 17.727 37.648 24.229 1.00 30.23 201 ALA L C 1
ATOM 3181 O O . ALA B 2 201 ? 16.532 37.674 24.523 1.00 28.35 201 ALA L O 1
ATOM 3183 N N . THR B 2 202 ? 18.449 38.732 23.983 1.00 30.62 202 THR L N 1
ATOM 3184 C CA . THR B 2 202 ? 17.894 40.083 24.000 1.00 32.10 202 THR L CA 1
ATOM 3185 C C . THR B 2 202 ? 17.727 40.591 22.565 1.00 31.27 202 THR L C 1
ATOM 3186 O O . THR B 2 202 ? 18.695 40.633 21.797 1.00 29.07 202 THR L O 1
ATOM 3190 N N . HIS B 2 203 ? 16.494 40.956 22.209 1.00 30.70 203 HIS L N 1
ATOM 3191 C CA . HIS B 2 203 ? 16.162 41.410 20.850 1.00 30.51 203 HIS L CA 1
ATOM 3192 C C . HIS B 2 203 ? 15.048 42.415 20.912 1.00 31.21 203 HIS L C 1
ATOM 3193 O O . HIS B 2 203 ? 14.207 42.356 21.803 1.00 31.30 203 HIS L O 1
ATOM 3200 N N . LYS B 2 204 ? 15.027 43.339 19.958 1.00 32.62 204 LYS L N 1
ATOM 3201 C CA . LYS B 2 204 ? 14.071 44.451 19.940 1.00 35.32 204 LYS L CA 1
ATOM 3202 C C . LYS B 2 204 ? 12.595 44.011 19.915 1.00 32.75 204 LYS L C 1
ATOM 3203 O O . LYS B 2 204 ? 11.724 44.743 20.355 1.00 34.25 204 LYS L O 1
ATOM 3209 N N . THR B 2 205 ? 12.332 42.807 19.424 1.00 31.53 205 THR L N 1
ATOM 3210 C CA . THR B 2 205 ? 10.972 42.292 19.302 1.00 30.95 205 THR L CA 1
ATOM 3211 C C . THR B 2 205 ? 10.376 41.828 20.633 1.00 32.31 205 THR L C 1
ATOM 3212 O O . THR B 2 205 ? 9.244 41.346 20.679 1.00 31.38 205 THR L O 1
ATOM 3216 N N . SER B 2 206 ? 11.146 41.958 21.709 1.00 32.32 206 SER L N 1
ATOM 3217 C CA . SER B 2 206 ? 10.758 41.411 22.998 1.00 32.71 206 SER L CA 1
ATOM 3218 C C . SER B 2 206 ? 11.122 42.406 24.095 1.00 32.13 206 SER L C 1
ATOM 3219 O O . SER B 2 206 ? 12.276 42.839 24.179 1.00 31.69 206 SER L O 1
ATOM 3222 N N . THR B 2 207 ? 10.151 42.776 24.929 1.00 30.60 207 THR L N 1
ATOM 3223 C CA . THR B 2 207 ? 10.442 43.614 26.101 1.00 30.98 207 THR L CA 1
ATOM 3224 C C . THR B 2 207 ? 11.442 42.913 27.034 1.00 29.51 207 THR L C 1
ATOM 3225 O O . THR B 2 207 ? 12.406 43.525 27.486 1.00 28.83 207 THR L O 1
ATOM 3229 N N . SER B 2 208 ? 11.196 41.632 27.303 1.00 28.23 208 SER L N 1
ATOM 3230 C CA . SER B 2 208 ? 12.042 40.843 28.191 1.00 29.32 208 SER L CA 1
ATOM 3231 C C . SER B 2 208 ? 12.919 39.875 27.385 1.00 29.17 208 SER L C 1
ATOM 3232 O O . SER B 2 208 ? 12.566 39.526 26.255 1.00 28.96 208 SER L O 1
ATOM 3235 N N . PRO B 2 209 ? 14.082 39.467 27.945 1.00 29.06 209 PRO L N 1
ATOM 3236 C CA . PRO B 2 209 ? 14.926 38.484 27.257 1.00 29.20 209 PRO L CA 1
ATOM 3237 C C . PRO B 2 209 ? 14.190 37.162 27.023 1.00 28.40 209 PRO L C 1
ATOM 3238 O O . PRO B 2 209 ? 13.402 36.734 27.878 1.00 27.77 209 PRO L O 1
ATOM 3242 N N . ILE B 2 210 ? 14.438 36.533 25.871 1.00 28.68 210 ILE L N 1
ATOM 3243 C CA . ILE B 2 210 ? 13.926 35.189 25.604 1.00 29.86 210 ILE L CA 1
ATOM 3244 C C . ILE B 2 210 ? 14.886 34.189 26.248 1.00 29.81 210 ILE L C 1
ATOM 3245 O O . ILE B 2 210 ? 16.094 34.237 26.014 1.00 31.03 210 ILE L O 1
ATOM 3250 N N . VAL B 2 211 ? 14.342 33.303 27.070 1.00 28.01 211 VAL L N 1
ATOM 3251 C CA . VAL B 2 211 ? 15.146 32.467 27.934 1.00 29.15 211 VAL L CA 1
ATOM 3252 C C . VAL B 2 211 ? 14.861 31.005 27.640 1.00 30.26 211 VAL L C 1
ATOM 3253 O O . VAL B 2 211 ? 13.713 30.576 27.668 1.00 29.99 211 VAL L O 1
ATOM 3257 N N . LYS B 2 212 ? 15.911 30.239 27.363 1.00 29.93 212 LYS L N 1
ATOM 3258 C CA . LYS B 2 212 ? 15.780 28.793 27.240 1.00 29.72 212 LYS L CA 1
ATOM 3259 C C . LYS B 2 212 ? 16.771 28.117 28.173 1.00 30.02 212 LYS L C 1
ATOM 3260 O O . LYS B 2 212 ? 17.913 28.563 28.322 1.00 28.74 212 LYS L O 1
ATOM 3266 N N . SER B 2 213 ? 16.319 27.049 28.817 1.00 30.18 213 SER L N 1
ATOM 3267 C CA . SER B 2 213 ? 17.038 26.504 29.949 1.00 31.93 213 SER L CA 1
ATOM 3268 C C . SER B 2 213 ? 16.794 25.004 30.097 1.00 32.25 213 SER L C 1
ATOM 3269 O O . SER B 2 213 ? 15.797 24.488 29.623 1.00 32.56 213 SER L O 1
ATOM 3272 N N . PHE B 2 214 ? 17.726 24.313 30.741 1.00 32.21 214 PHE L N 1
ATOM 3273 C CA . PHE B 2 214 ? 17.531 22.925 31.134 1.00 33.42 214 PHE L CA 1
ATOM 3274 C C . PHE B 2 214 ? 18.322 22.632 32.409 1.00 35.15 214 PHE L C 1
ATOM 3275 O O . PHE B 2 214 ? 19.317 23.304 32.710 1.00 34.88 214 PHE L O 1
ATOM 3283 N N . ASN B 2 215 ? 17.875 21.623 33.150 1.00 38.48 215 ASN L N 1
ATOM 3284 C CA . ASN B 2 215 ? 18.621 21.121 34.292 1.00 41.31 215 ASN L CA 1
ATOM 3285 C C . ASN B 2 215 ? 19.298 19.820 33.924 1.00 42.97 215 ASN L C 1
ATOM 3286 O O . ASN B 2 215 ? 18.671 18.932 33.329 1.00 44.11 215 ASN L O 1
ATOM 3291 N N . ARG B 2 216 ? 20.576 19.724 34.280 1.00 44.78 216 ARG L N 1
ATOM 3292 C CA . ARG B 2 216 ? 21.404 18.556 33.979 1.00 48.72 216 ARG L CA 1
ATOM 3293 C C . ARG B 2 216 ? 20.732 17.240 34.363 1.00 51.53 216 ARG L C 1
ATOM 3294 O O . ARG B 2 216 ? 20.679 16.315 33.556 1.00 54.30 216 ARG L O 1
ATOM 3302 N N . ASN B 2 217 ? 20.210 17.163 35.583 1.00 56.64 217 ASN L N 1
ATOM 3303 C CA . ASN B 2 217 ? 19.397 16.014 36.000 1.00 63.94 217 ASN L CA 1
ATOM 3304 C C . ASN B 2 217 ? 18.048 15.950 35.264 1.00 66.99 217 ASN L C 1
ATOM 3305 O O . ASN B 2 217 ? 17.072 16.606 35.651 1.00 67.02 217 ASN L O 1
ATOM 3310 N N . GLU B 2 218 ? 18.017 15.161 34.191 1.00 71.64 218 GLU L N 1
ATOM 3311 C CA . GLU B 2 218 ? 16.823 15.008 33.365 1.00 75.87 218 GLU L CA 1
ATOM 3312 C C . GLU B 2 218 ? 16.878 13.739 32.513 1.00 77.69 218 GLU L C 1
ATOM 3313 O O . GLU B 2 218 ? 15.851 13.260 32.025 1.00 78.40 218 GLU L O 1
ATOM 3319 N N . ARG C 3 2 ? 50.610 49.970 -16.862 1.00 37.96 32 ARG A N 1
ATOM 3320 C CA . ARG C 3 2 ? 50.555 49.340 -18.206 1.00 34.77 32 ARG A CA 1
ATOM 3321 C C . ARG C 3 2 ? 49.134 48.931 -18.554 1.00 34.78 32 ARG A C 1
ATOM 3322 O O . ARG C 3 2 ? 48.369 48.467 -17.704 1.00 33.18 32 ARG A O 1
ATOM 3324 N N . GLU C 3 3 ? 48.805 49.097 -19.824 1.00 31.93 33 GLU A N 1
ATOM 3325 C CA . GLU C 3 3 ? 47.488 48.821 -20.340 1.00 32.93 33 GLU A CA 1
ATOM 3326 C C . GLU C 3 3 ? 47.413 47.353 -20.752 1.00 31.54 33 GLU A C 1
ATOM 3327 O O . GLU C 3 3 ? 48.400 46.792 -21.234 1.00 32.40 33 GLU A O 1
ATOM 3333 N N . ALA C 3 4 ? 46.247 46.738 -20.572 1.00 28.46 34 ALA A N 1
ATOM 3334 C CA . ALA C 3 4 ? 46.063 45.329 -20.908 1.00 27.60 34 ALA A CA 1
ATOM 3335 C C . ALA C 3 4 ? 46.100 45.091 -22.415 1.00 27.16 34 ALA A C 1
ATOM 3336 O O . ALA C 3 4 ? 45.716 45.962 -23.206 1.00 25.26 34 ALA A O 1
ATOM 3338 N N . ILE C 3 5 ? 46.585 43.911 -22.796 1.00 25.45 35 ILE A N 1
ATOM 3339 C CA . ILE C 3 5 ? 46.508 43.446 -24.174 1.00 25.23 35 ILE A CA 1
ATOM 3340 C C . ILE C 3 5 ? 45.244 42.603 -24.319 1.00 24.64 35 ILE A C 1
ATOM 3341 O O . ILE C 3 5 ? 45.103 41.545 -23.692 1.00 23.50 35 ILE A O 1
ATOM 3346 N N . VAL C 3 6 ? 44.311 43.105 -25.124 1.00 24.06 36 VAL A N 1
ATOM 3347 C CA . VAL C 3 6 ? 43.000 42.477 -25.299 1.00 23.79 36 VAL A CA 1
ATOM 3348 C C . VAL C 3 6 ? 43.143 41.277 -26.228 1.00 23.30 36 VAL A C 1
ATOM 3349 O O . VAL C 3 6 ? 43.584 41.422 -27.363 1.00 23.69 36 VAL A O 1
ATOM 3353 N N . LYS C 3 7 ? 42.777 40.096 -25.747 1.00 23.14 37 LYS A N 1
ATOM 3354 C CA . LYS C 3 7 ? 42.994 38.871 -26.521 1.00 23.76 37 LYS A CA 1
ATOM 3355 C C . LYS C 3 7 ? 41.808 38.533 -27.422 1.00 23.84 37 LYS A C 1
ATOM 3356 O O . LYS C 3 7 ? 41.985 37.949 -28.490 1.00 24.12 37 LYS A O 1
ATOM 3362 N N . ALA C 3 8 ? 40.608 38.899 -26.975 1.00 23.58 38 ALA A N 1
ATOM 3363 C CA . ALA C 3 8 ? 39.358 38.676 -27.713 1.00 24.43 38 ALA A CA 1
ATOM 3364 C C . ALA C 3 8 ? 38.349 39.688 -27.202 1.00 25.01 38 ALA A C 1
ATOM 3365 O O . ALA C 3 8 ? 38.481 40.183 -26.086 1.00 24.30 38 ALA A O 1
ATOM 3367 N N . ASP C 3 9 ? 37.332 39.994 -28.003 1.00 27.16 39 ASP A N 1
ATOM 3368 C CA . ASP C 3 9 ? 36.391 41.054 -27.636 1.00 27.76 39 ASP A CA 1
ATOM 3369 C C . ASP C 3 9 ? 35.050 40.848 -28.334 1.00 30.76 39 ASP A C 1
ATOM 3370 O O . ASP C 3 9 ? 34.850 39.847 -29.030 1.00 29.28 39 ASP A O 1
ATOM 3375 N N . GLU C 3 10 ? 34.133 41.793 -28.146 1.00 32.78 40 GLU A N 1
ATOM 3376 C CA . GLU C 3 10 ? 32.779 41.654 -28.661 1.00 38.64 40 GLU A CA 1
ATOM 3377 C C . GLU C 3 10 ? 32.062 42.991 -28.792 1.00 43.24 40 GLU A C 1
ATOM 3378 O O . GLU C 3 10 ? 32.242 43.894 -27.972 1.00 45.68 40 GLU A O 1
#

Sequence (444 aa):
QVTLKESGPGILKPSQTLSLTCSFSGFSLSTSGMGVGWIRQPSGKGLEWLAHIWWDDDKYYNPSLQSQLTISKDTSRNQVFLKITSVDTADSATYYCAHDRGYYAMDYWGQGISVTVSSAKTTAPSVYPLAPVCGTGSSVTLGCLVKGYFPEPVTLTWNSGSLSSGVHTFPAVLQSDLYTLSSSVTVTSSTWPSQSITCNVAHPASSTKVDKKIEPRDVVMTQTPLSLSVSLGDQASISCRSSQSLVHSNGNTYLHWYLQKPGQSPKLLIYKVSNRFSGVPDRLSGSGSGTDFTLKISRVEAEDLAVYFCSQSTHVPPTFGGGTKLELKRADAAPTVSIFPPSSEQLTSGGASVVCFLNNFYPKDINVKWKIDGSERQNGVLNSWTDQDSKDSTYSMSSTLTLTKDEYERHNSYTCEATHKTSTSPIVKSFNRNEREAIVKADE

Radius of gyration: 24.26 Å; Cα contacts (8 Å, |Δi|>4): 1179; chains: 3; bounding box: 54×49×70 Å